Protein AF-A0A923QSB4-F1 (afdb_monomer)

Foldseek 3Di:
DDFAQEEEEAEQALWPWLPVLVVCVVVVPGQYAYEYEDFPLLVLADPQLVVLLVVSNVLLVVLCVLVVHHYYYFYDQVRVLVVCVVSNHQEYGYEDDLDLRVVVSVVSNVVSRHHYDYDYFLAQDDQVLFPDHLLPQALDLVVRVCRNVVSPRHRDARPDDPDPSSGGPLLVVLVVLQCCLPPVVNLLVCQVVQLLAWDDPSSHSPCLLCSLSSSDGLSVSLVVLVVSCVVPNDDPSSVVVVSVSSLVNSLSSLSNNCPPVLLPQPPPPQDADADPVVLVCQLCLNDPFLLSSLQNQCLQVPLDGRPNSVLQSLLCVCPVVVHDLSSVLSSNSHRHSSDHPSNSSVSSCQSNLHGSGRDPDHDDSVVSCCVHVVVCPSSVVGSPDD

Radius of gyration: 21.29 Å; Cα contacts (8 Å, |Δi|>4): 610; chains: 1; bounding box: 55×44×60 Å

Structure (mmCIF, N/CA/C/O backbone):
data_AF-A0A923QSB4-F1
#
_entry.id   AF-A0A923QSB4-F1
#
loop_
_atom_site.group_PDB
_atom_site.id
_atom_site.type_symbol
_atom_site.label_atom_id
_atom_site.label_alt_id
_atom_site.label_comp_id
_atom_site.label_asym_id
_atom_site.label_entity_id
_atom_site.label_seq_id
_atom_site.pdbx_PDB_ins_code
_atom_site.Cartn_x
_atom_site.Cartn_y
_atom_site.Cartn_z
_atom_site.occupancy
_atom_site.B_iso_or_equiv
_atom_site.auth_seq_id
_atom_site.auth_comp_id
_atom_site.auth_asym_id
_atom_site.auth_atom_id
_atom_site.pdbx_PDB_model_num
ATOM 1 N N . MET A 1 1 ? -24.641 16.158 27.838 1.00 45.44 1 MET A N 1
ATOM 2 C CA . MET A 1 1 ? -24.356 14.804 27.309 1.00 45.44 1 MET A CA 1
ATOM 3 C C . MET A 1 1 ? -22.953 14.449 27.761 1.00 45.44 1 MET A C 1
ATOM 5 O O . MET A 1 1 ? -22.106 15.317 27.620 1.00 45.44 1 MET A O 1
ATOM 9 N N . SER A 1 2 ? -22.697 13.277 28.353 1.00 54.28 2 SER A N 1
ATOM 10 C CA . SER A 1 2 ? -21.321 12.939 28.751 1.00 54.28 2 SER A CA 1
ATOM 11 C C . SER A 1 2 ? -20.442 12.805 27.505 1.00 54.28 2 SER A C 1
ATOM 13 O O . SER A 1 2 ? -20.857 12.205 26.502 1.00 54.28 2 SER A O 1
ATOM 15 N N . GLU A 1 3 ? -19.263 13.417 27.539 1.00 65.81 3 GLU A N 1
ATOM 16 C CA . GLU A 1 3 ? -18.242 13.243 26.506 1.00 65.81 3 GLU A CA 1
ATOM 17 C C . GLU A 1 3 ? -17.774 11.783 26.479 1.00 65.81 3 GLU A C 1
ATOM 19 O O . GLU A 1 3 ? -17.834 11.077 27.492 1.00 65.81 3 GLU A O 1
ATOM 24 N N . SER A 1 4 ? -17.404 11.305 25.289 1.00 73.19 4 SER A N 1
ATOM 25 C CA . SER A 1 4 ? -16.832 9.971 25.120 1.00 73.19 4 SER A CA 1
ATOM 26 C C . SER A 1 4 ? -15.506 9.878 25.877 1.00 73.19 4 SER A C 1
ATOM 28 O O . SER A 1 4 ? -14.676 10.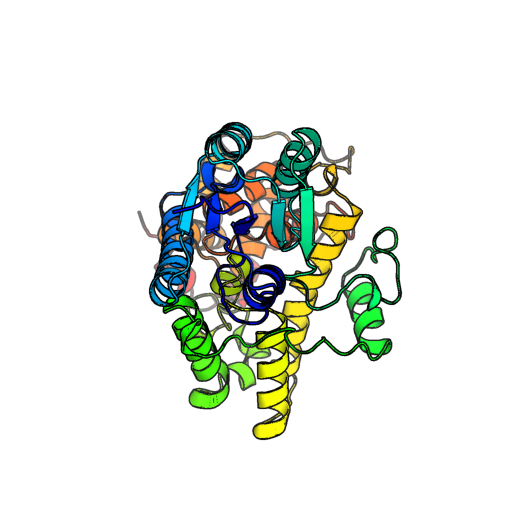773 25.771 1.00 73.19 4 SER A O 1
ATOM 30 N N . GLN A 1 5 ? -15.278 8.781 26.603 1.00 89.56 5 GLN A N 1
ATOM 31 C CA . GLN A 1 5 ? -13.977 8.514 27.231 1.00 89.56 5 GLN A CA 1
ATOM 32 C C . GLN A 1 5 ? -13.085 7.597 26.384 1.00 89.56 5 GLN A C 1
ATOM 34 O O . GLN A 1 5 ? -11.921 7.388 26.741 1.00 89.56 5 GLN A O 1
ATOM 39 N N . VAL A 1 6 ? -13.605 7.085 25.262 1.00 95.94 6 VAL A N 1
ATOM 40 C CA . VAL A 1 6 ? -12.915 6.158 24.360 1.00 95.94 6 VAL A CA 1
ATOM 41 C C . VAL A 1 6 ? -12.720 6.804 22.989 1.00 95.94 6 VAL A C 1
ATOM 43 O O . VAL A 1 6 ? -13.682 7.244 22.354 1.00 95.94 6 VAL A O 1
ATOM 46 N N . ALA A 1 7 ? -11.475 6.842 22.523 1.00 96.00 7 ALA A N 1
ATOM 47 C CA . ALA A 1 7 ? -11.125 7.230 21.162 1.00 96.00 7 ALA A CA 1
ATOM 48 C C . ALA A 1 7 ? -10.718 5.991 20.357 1.00 96.00 7 ALA A C 1
ATOM 50 O O . ALA A 1 7 ? -9.868 5.222 20.797 1.00 96.00 7 ALA A O 1
ATOM 51 N N . LEU A 1 8 ? -11.286 5.810 19.168 1.00 96.12 8 LEU A N 1
ATOM 52 C CA . LEU A 1 8 ? -10.753 4.896 18.160 1.00 96.12 8 LEU A CA 1
ATOM 53 C C . LEU A 1 8 ? -9.846 5.707 17.232 1.00 96.12 8 LEU A C 1
ATOM 55 O O . LEU A 1 8 ? -10.346 6.548 16.488 1.00 96.12 8 LEU A O 1
ATOM 59 N N . LEU A 1 9 ? -8.532 5.491 17.294 1.00 94.56 9 LEU A N 1
ATOM 60 C CA . LEU A 1 9 ? -7.598 6.145 16.377 1.00 94.56 9 LEU A CA 1
ATOM 61 C C . LEU A 1 9 ? -7.566 5.392 15.046 1.00 94.56 9 LEU A C 1
ATOM 63 O O . LEU A 1 9 ? -7.368 4.177 15.038 1.00 94.56 9 LEU A O 1
ATOM 67 N N . CYS A 1 10 ? -7.700 6.130 13.946 1.00 91.00 10 CYS A N 1
ATOM 68 C CA . CYS A 1 10 ? -7.610 5.596 12.588 1.00 91.00 10 CYS A CA 1
ATOM 69 C C . CYS A 1 10 ? -6.591 6.385 11.763 1.00 91.00 10 CYS A C 1
ATOM 71 O O . CYS A 1 10 ? -6.555 7.618 11.827 1.00 91.00 10 CYS A O 1
ATOM 73 N N . ASP A 1 11 ? -5.796 5.673 10.965 1.00 85.56 11 ASP A N 1
ATOM 74 C CA . ASP A 1 11 ? -4.798 6.258 10.068 1.00 85.56 11 ASP A CA 1
ATOM 75 C C . ASP A 1 11 ? -4.859 5.666 8.654 1.00 85.56 11 ASP A C 1
ATOM 77 O O . ASP A 1 11 ? -4.958 6.420 7.700 1.00 85.56 11 ASP A O 1
ATOM 81 N N . ASN A 1 12 ? -4.815 4.345 8.496 1.00 90.12 12 ASN A N 1
ATOM 82 C CA . ASN A 1 12 ? -4.777 3.630 7.216 1.00 90.12 12 ASN A CA 1
ATOM 83 C C . ASN A 1 12 ? -5.641 2.361 7.280 1.00 90.12 12 ASN A C 1
ATOM 85 O O . ASN A 1 12 ? -5.259 1.283 6.819 1.00 90.12 12 ASN A O 1
ATOM 89 N N . ASP A 1 13 ? -6.807 2.482 7.901 1.00 93.75 13 ASP A N 1
ATOM 90 C CA . ASP A 1 13 ? -7.758 1.410 8.168 1.00 93.75 13 ASP A CA 1
ATOM 91 C C . ASP A 1 13 ? -9.208 1.856 7.916 1.00 93.75 13 ASP A C 1
ATOM 93 O O . ASP A 1 13 ? -10.123 1.484 8.650 1.00 93.75 13 ASP A O 1
ATOM 97 N N . PHE A 1 14 ? -9.413 2.634 6.846 1.00 95.44 14 PHE A N 1
ATOM 98 C CA . PHE A 1 14 ? -10.681 3.276 6.466 1.00 95.44 14 PHE A CA 1
ATOM 99 C C . PHE A 1 14 ? -11.724 2.316 5.883 1.00 95.44 14 PHE A C 1
ATOM 101 O O . PHE A 1 14 ? -12.207 2.487 4.763 1.00 95.44 14 PHE A O 1
ATOM 108 N N . ARG A 1 15 ? -12.069 1.293 6.657 1.00 95.31 15 ARG A N 1
ATOM 109 C CA . ARG A 1 15 ? -13.073 0.289 6.318 1.00 95.31 15 ARG A CA 1
ATOM 110 C C . ARG A 1 15 ? -13.856 -0.126 7.550 1.00 95.31 15 ARG A C 1
ATOM 112 O O . ARG A 1 15 ? -13.321 -0.148 8.663 1.00 95.31 15 ARG A O 1
ATOM 119 N N . ALA A 1 16 ? -15.100 -0.525 7.337 1.00 93.50 16 ALA A N 1
ATOM 120 C CA . ALA A 1 16 ? -15.911 -1.141 8.376 1.00 93.50 16 ALA A CA 1
ATOM 121 C C . ALA A 1 16 ? -15.628 -2.639 8.507 1.00 93.50 16 ALA A C 1
ATOM 123 O O . ALA A 1 16 ? -15.676 -3.186 9.610 1.00 93.50 16 ALA A O 1
ATOM 124 N N . THR A 1 17 ? -15.318 -3.310 7.396 1.00 92.56 17 THR A N 1
ATOM 125 C CA . THR A 1 17 ? -15.186 -4.767 7.414 1.00 92.56 17 THR A CA 1
ATOM 126 C C . THR A 1 17 ? -13.804 -5.235 7.802 1.00 92.56 17 THR A C 1
ATOM 128 O O . THR A 1 17 ? -12.787 -4.643 7.437 1.00 92.56 17 THR A O 1
ATOM 131 N N . ASP A 1 18 ? -13.765 -6.325 8.570 1.00 93.56 18 ASP A N 1
ATOM 132 C CA . ASP A 1 18 ? -12.522 -6.860 9.111 1.00 93.56 18 ASP A CA 1
ATOM 133 C C . ASP A 1 18 ? -11.666 -5.758 9.768 1.00 93.56 18 ASP A C 1
ATOM 135 O O . ASP A 1 18 ? -10.464 -5.616 9.508 1.00 93.56 18 ASP A O 1
ATOM 139 N N . ASN A 1 19 ? -12.334 -4.921 10.569 1.00 95.00 19 ASN A N 1
ATOM 140 C CA . ASN A 1 19 ? -11.752 -3.855 11.373 1.00 95.00 19 ASN A CA 1
ATOM 141 C C . ASN A 1 19 ? -11.942 -4.203 12.862 1.00 95.00 19 ASN A C 1
ATOM 143 O O . ASN A 1 19 ? -12.973 -3.858 13.454 1.00 95.00 19 ASN A O 1
ATOM 147 N N . PRO A 1 20 ? -10.983 -4.924 13.473 1.00 94.44 20 PRO A N 1
ATOM 148 C CA . PRO A 1 20 ? -11.138 -5.438 14.829 1.00 94.44 20 PRO A CA 1
ATOM 149 C C . PRO A 1 20 ? -11.271 -4.337 15.885 1.00 94.44 20 PRO A C 1
ATOM 151 O O . PRO A 1 20 ? -12.104 -4.472 16.777 1.00 94.44 20 PRO A O 1
ATOM 154 N N . ALA A 1 21 ? -10.520 -3.235 15.769 1.00 95.31 21 ALA A N 1
ATOM 155 C CA . ALA A 1 21 ? -10.601 -2.130 16.723 1.00 95.31 21 ALA A CA 1
ATOM 156 C C . ALA A 1 21 ? -11.970 -1.427 16.684 1.00 95.31 21 ALA A C 1
ATOM 158 O O . ALA A 1 21 ? -12.582 -1.226 17.734 1.00 95.31 21 ALA A O 1
ATOM 159 N N . LEU A 1 22 ? -12.498 -1.125 15.487 1.00 95.25 22 LEU A N 1
ATOM 160 C CA . LEU A 1 22 ? -13.851 -0.572 15.338 1.00 95.25 22 LEU A CA 1
ATOM 161 C C . LEU A 1 22 ? -14.901 -1.531 15.901 1.00 95.25 22 LEU A C 1
ATOM 163 O O . LEU A 1 22 ? -15.823 -1.126 16.602 1.00 95.25 22 LEU A O 1
ATOM 167 N N . SER A 1 23 ? -14.740 -2.817 15.620 1.00 93.81 23 SER A N 1
ATOM 168 C CA . SER A 1 23 ? -15.692 -3.835 16.051 1.00 93.81 23 SER A CA 1
ATOM 169 C C . SER A 1 23 ? -15.704 -4.024 17.559 1.00 93.81 23 SER A C 1
ATOM 171 O O . SER A 1 23 ? -16.769 -4.144 18.155 1.00 93.81 23 SER A O 1
ATOM 173 N N . ALA A 1 24 ? -14.532 -4.007 18.192 1.00 93.94 24 ALA A N 1
ATOM 174 C CA . ALA A 1 24 ? -14.416 -4.010 19.641 1.00 93.94 24 ALA A CA 1
ATOM 175 C C . ALA A 1 24 ? -15.080 -2.766 20.249 1.00 93.94 24 ALA A C 1
ATOM 177 O O . ALA A 1 24 ? -15.804 -2.888 21.235 1.00 93.94 24 ALA A O 1
ATOM 178 N N . ALA A 1 25 ? -14.898 -1.592 19.630 1.00 94.56 25 ALA A N 1
ATOM 179 C CA . ALA A 1 25 ? -15.540 -0.354 20.063 1.00 94.56 25 ALA A CA 1
ATOM 180 C C . ALA A 1 25 ? -17.073 -0.471 20.020 1.00 94.56 25 ALA A C 1
ATOM 182 O O . ALA A 1 25 ? -17.731 -0.260 21.037 1.00 94.56 25 ALA A O 1
ATOM 183 N N . VAL A 1 26 ? -17.634 -0.891 18.881 1.00 93.38 26 VAL A N 1
ATOM 184 C CA . VAL A 1 26 ? -19.085 -1.061 18.693 1.00 93.38 26 VAL A CA 1
ATOM 185 C C . VAL A 1 26 ? -19.656 -2.112 19.651 1.00 93.38 26 VAL A C 1
ATOM 187 O O . VAL A 1 26 ? -20.650 -1.853 20.328 1.00 93.38 26 VAL A O 1
ATOM 190 N N . ASN A 1 27 ? -19.004 -3.270 19.772 1.00 91.62 27 ASN A N 1
ATOM 191 C CA . ASN A 1 27 ? -19.490 -4.380 20.596 1.00 91.62 27 ASN A CA 1
ATOM 192 C C . ASN A 1 27 ? -19.343 -4.138 22.106 1.00 91.62 27 ASN A C 1
ATOM 194 O O . ASN A 1 27 ? -20.025 -4.795 22.890 1.00 91.62 27 ASN A O 1
ATOM 198 N N . SER A 1 28 ? -18.481 -3.207 22.529 1.00 92.00 28 SER A N 1
ATOM 199 C CA . SER A 1 28 ? -18.344 -2.844 23.947 1.00 92.00 28 SER A CA 1
ATOM 200 C C . SER A 1 28 ? -19.610 -2.192 24.518 1.00 92.00 28 SER A C 1
ATOM 202 O O . SER A 1 28 ? -19.839 -2.247 25.725 1.00 92.00 28 SER A O 1
ATOM 204 N N . GLY A 1 29 ? -20.423 -1.557 23.664 1.00 87.06 29 GLY A N 1
ATOM 205 C CA . GLY A 1 29 ? -21.557 -0.726 24.075 1.00 87.06 29 GLY A CA 1
ATOM 206 C C . GLY A 1 29 ? -21.160 0.594 24.753 1.00 87.06 29 GLY A C 1
ATOM 207 O O . GLY A 1 29 ? -22.039 1.381 25.111 1.00 87.06 29 GLY A O 1
ATOM 208 N N . GLU A 1 30 ? -19.863 0.864 24.928 1.00 91.12 30 GLU A N 1
ATOM 209 C CA . GLU A 1 30 ? -19.364 2.134 25.447 1.00 91.12 30 GLU A CA 1
ATOM 210 C C . GLU A 1 30 ? -19.503 3.232 24.386 1.00 91.12 30 GLU A C 1
ATOM 212 O O . GLU A 1 30 ? -19.338 3.006 23.186 1.00 91.12 30 GLU A O 1
ATOM 217 N N . LYS A 1 31 ? -19.785 4.465 24.820 1.00 92.56 31 LYS A N 1
ATOM 218 C CA . LYS A 1 31 ? -19.737 5.614 23.913 1.00 92.56 31 LYS A CA 1
ATOM 219 C C . LYS A 1 31 ? -18.278 5.854 23.513 1.00 92.56 31 LYS A C 1
ATOM 221 O O . LYS A 1 31 ? -17.447 6.086 24.389 1.00 92.56 31 LYS A O 1
ATOM 226 N N . PHE A 1 32 ? -18.007 5.844 22.210 1.00 95.75 32 PHE A N 1
ATOM 227 C CA . PHE A 1 32 ? -16.698 6.134 21.628 1.00 95.75 32 PHE A CA 1
ATOM 22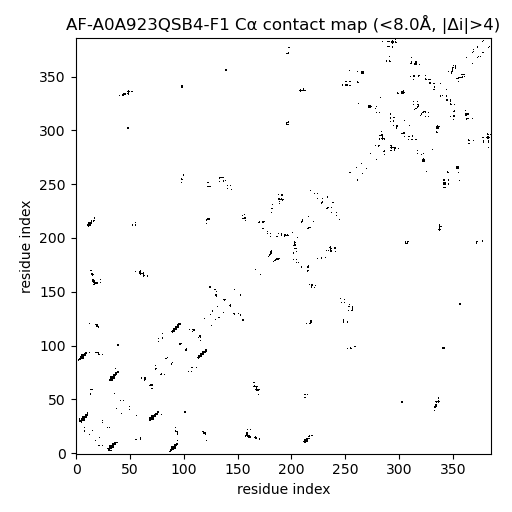8 C C . PHE A 1 32 ? -16.798 7.215 20.540 1.00 95.75 32 PHE A C 1
ATOM 230 O O . PHE A 1 32 ? -17.880 7.471 20.005 1.00 95.75 32 PHE A O 1
ATOM 237 N N . SER A 1 33 ? -15.667 7.838 20.212 1.00 96.12 33 SER A N 1
ATOM 238 C CA . SER A 1 33 ? -15.529 8.713 19.041 1.00 96.12 33 SER A CA 1
ATOM 239 C C . SER A 1 33 ? -14.393 8.188 18.164 1.00 96.12 33 SER A C 1
ATOM 241 O O . SER A 1 33 ? -13.387 7.700 18.683 1.00 96.12 33 SER A O 1
ATOM 243 N N . VAL A 1 34 ? -14.529 8.293 16.846 1.00 95.56 34 VAL A N 1
ATOM 244 C CA . VAL A 1 34 ? -13.453 7.968 15.901 1.00 95.56 34 VAL A CA 1
ATOM 245 C C . VAL A 1 34 ? -12.622 9.213 15.647 1.00 95.56 34 VAL A C 1
ATOM 247 O O . VAL A 1 34 ? -13.156 10.291 15.403 1.00 95.56 34 VAL A O 1
ATOM 250 N N . VAL A 1 35 ? -11.308 9.074 15.732 1.00 94.56 35 VAL A N 1
ATOM 251 C CA . VAL A 1 35 ? -10.357 10.175 15.635 1.00 94.56 35 VAL A CA 1
ATOM 252 C C . VAL A 1 35 ? -9.377 9.868 14.513 1.00 94.56 35 VAL A C 1
ATOM 254 O O . VAL A 1 35 ? -8.552 8.959 14.614 1.00 94.56 35 VAL A O 1
ATOM 257 N N . GLY A 1 36 ? -9.467 10.647 13.442 1.00 91.00 36 GLY A N 1
ATOM 258 C CA . GLY A 1 36 ? -8.461 10.675 12.388 1.00 91.00 36 GLY A CA 1
ATOM 259 C C . GLY A 1 36 ? -7.351 11.641 12.767 1.00 91.00 36 GLY A C 1
ATOM 260 O O . GLY A 1 36 ? -7.618 12.703 13.334 1.00 91.00 36 GLY A O 1
ATOM 261 N N . PHE A 1 37 ? -6.114 11.292 12.439 1.00 86.19 37 PHE A N 1
ATOM 262 C CA . PHE A 1 37 ? -4.962 12.151 12.682 1.00 86.19 37 PHE A CA 1
ATOM 263 C C . PHE A 1 37 ? -4.010 12.129 11.491 1.00 86.19 37 PHE A C 1
ATOM 265 O O . PHE A 1 37 ? -3.917 11.142 10.762 1.00 86.19 37 PHE A O 1
ATOM 272 N N . GLU A 1 38 ? -3.292 13.230 11.286 1.00 80.06 38 GLU A N 1
ATOM 273 C CA . GLU A 1 38 ? -2.272 13.281 10.244 1.00 80.06 38 GLU A CA 1
ATOM 274 C C . GLU A 1 38 ? -1.013 12.538 10.704 1.00 80.06 38 GLU A C 1
ATOM 276 O O . GLU A 1 38 ? -0.334 12.947 11.653 1.00 80.06 38 GLU A O 1
ATOM 281 N N . THR A 1 39 ? -0.674 11.448 10.012 1.00 81.31 39 THR A N 1
ATOM 282 C CA . THR A 1 39 ? 0.608 10.771 10.224 1.00 81.31 39 THR A CA 1
ATOM 283 C C . THR A 1 39 ? 1.757 11.633 9.694 1.00 81.31 39 THR A C 1
ATOM 285 O O . THR A 1 39 ? 1.579 12.391 8.729 1.00 81.31 39 THR A O 1
ATOM 288 N N . PRO A 1 40 ? 2.979 11.520 10.250 1.00 83.75 40 PRO A N 1
ATOM 289 C CA . PRO A 1 40 ? 4.118 12.276 9.734 1.00 83.75 40 PRO A CA 1
ATOM 290 C C . PRO A 1 40 ? 4.393 12.000 8.246 1.00 83.75 40 PRO A C 1
ATOM 292 O O . PRO A 1 40 ? 4.784 12.915 7.521 1.00 83.75 40 PRO A O 1
ATOM 295 N N . SER A 1 41 ? 4.091 10.797 7.744 1.00 87.19 41 SER A N 1
ATOM 296 C CA . SER A 1 41 ? 4.168 10.487 6.310 1.00 87.19 41 SER A CA 1
ATOM 297 C C . SER A 1 41 ? 3.239 11.337 5.440 1.00 87.19 41 SER A C 1
ATOM 299 O O . SER A 1 41 ? 3.623 11.724 4.333 1.00 87.19 41 SER A O 1
ATOM 301 N N . LEU A 1 42 ? 2.040 11.676 5.919 1.00 88.44 42 LEU A N 1
ATOM 302 C CA . LEU A 1 42 ? 1.091 12.500 5.169 1.00 88.44 42 LEU A CA 1
ATOM 303 C C . LEU A 1 42 ? 1.533 13.971 5.088 1.00 88.44 42 LEU A C 1
ATOM 305 O O . LEU A 1 42 ? 1.269 14.657 4.097 1.00 88.44 42 LEU A O 1
ATOM 309 N N . SER A 1 43 ? 2.293 14.447 6.080 1.00 87.38 43 SER A N 1
ATOM 310 C CA . SER A 1 43 ? 2.896 15.789 6.046 1.00 87.38 43 SER A CA 1
ATOM 311 C C . SER A 1 43 ? 3.895 15.960 4.892 1.00 87.38 43 SER A C 1
ATOM 313 O O . SER A 1 43 ? 4.077 17.066 4.387 1.00 87.38 43 SER A O 1
ATOM 315 N N . ARG A 1 44 ? 4.490 14.849 4.433 1.00 92.19 44 ARG A N 1
ATOM 316 C CA . ARG A 1 44 ? 5.439 14.781 3.311 1.00 92.19 44 ARG A CA 1
ATOM 317 C C . ARG A 1 44 ? 4.779 14.405 1.980 1.00 92.19 44 ARG A C 1
ATOM 319 O O . ARG A 1 44 ? 5.469 14.297 0.968 1.00 92.19 44 ARG A O 1
ATOM 326 N N . ALA A 1 45 ? 3.467 14.175 1.969 1.00 94.94 45 ALA A N 1
ATOM 327 C CA . ALA A 1 45 ? 2.731 13.773 0.779 1.00 94.94 45 ALA A CA 1
ATOM 328 C C . ALA A 1 45 ? 2.556 14.936 -0.208 1.00 94.94 45 ALA A C 1
ATOM 330 O O . ALA A 1 45 ? 2.284 16.073 0.182 1.00 94.94 45 ALA A O 1
ATOM 331 N N . SER A 1 46 ? 2.626 14.624 -1.501 1.00 97.00 46 SER A N 1
ATOM 332 C CA . SER A 1 46 ? 2.120 15.491 -2.563 1.00 97.00 46 SER A CA 1
ATOM 333 C C . SER A 1 46 ? 0.630 15.778 -2.358 1.00 97.00 46 SER A C 1
ATOM 335 O O . SER A 1 46 ? -0.094 14.991 -1.737 1.00 97.00 46 SER A O 1
ATOM 337 N N . THR A 1 47 ? 0.141 16.875 -2.942 1.00 97.06 47 THR A N 1
ATOM 338 C CA . THR A 1 47 ? -1.289 17.220 -2.914 1.00 97.06 47 THR A CA 1
ATOM 339 C C . THR A 1 47 ? -2.151 16.058 -3.396 1.00 97.06 47 THR A C 1
ATOM 341 O O . THR A 1 47 ? -3.132 15.721 -2.749 1.00 97.06 47 THR A O 1
ATOM 344 N N . ARG A 1 48 ? -1.747 15.379 -4.478 1.00 96.75 48 ARG A N 1
ATOM 345 C CA . ARG A 1 48 ? -2.500 14.250 -5.036 1.00 96.75 48 ARG A CA 1
ATOM 346 C C . ARG A 1 48 ? -2.610 13.087 -4.055 1.00 96.75 48 ARG A C 1
ATOM 348 O O . ARG A 1 48 ? -3.712 12.601 -3.816 1.00 96.75 48 ARG A O 1
ATOM 355 N N . ARG A 1 49 ? -1.485 12.647 -3.480 1.00 95.88 49 ARG A N 1
ATOM 356 C CA . ARG A 1 49 ? -1.480 11.563 -2.487 1.00 95.88 49 ARG A CA 1
ATOM 357 C C . ARG A 1 49 ? -2.346 11.934 -1.281 1.00 95.88 49 ARG A C 1
ATOM 359 O O . ARG A 1 49 ? -3.136 11.108 -0.831 1.00 95.88 49 ARG A O 1
ATOM 366 N N . ARG A 1 50 ? -2.243 13.179 -0.803 1.00 95.44 50 ARG A N 1
ATOM 367 C CA . ARG A 1 50 ? -3.065 13.687 0.301 1.00 95.44 50 ARG A CA 1
ATOM 368 C C . ARG A 1 50 ? -4.559 13.651 -0.029 1.00 95.44 50 ARG A C 1
ATOM 370 O O . ARG A 1 50 ? -5.323 13.107 0.755 1.00 95.44 50 ARG A O 1
ATOM 377 N N . THR A 1 51 ? -4.965 14.121 -1.206 1.00 96.19 51 THR A N 1
ATOM 378 C CA . THR A 1 51 ? -6.375 14.109 -1.623 1.00 96.19 51 THR A CA 1
ATOM 379 C C . THR A 1 51 ? -6.956 12.694 -1.683 1.00 96.19 51 THR A C 1
ATOM 381 O O . THR A 1 51 ? -8.074 12.477 -1.220 1.00 96.19 51 THR A O 1
ATOM 384 N N . VAL A 1 52 ? -6.213 11.711 -2.207 1.00 95.50 52 VAL A N 1
ATOM 385 C CA . VAL A 1 52 ? -6.677 10.308 -2.260 1.00 95.50 52 VAL A CA 1
ATOM 386 C C . VAL A 1 52 ? -6.839 9.713 -0.856 1.00 95.50 52 VAL A C 1
ATOM 388 O O . VAL A 1 52 ? -7.776 8.956 -0.603 1.00 95.50 52 VAL A O 1
ATOM 391 N N . TYR A 1 53 ? -5.947 10.068 0.068 1.00 95.12 53 TYR A N 1
ATOM 392 C CA . TYR A 1 53 ? -6.050 9.682 1.472 1.00 95.12 53 TYR A CA 1
ATOM 393 C C . TYR A 1 53 ? -7.274 10.315 2.155 1.00 95.12 53 TYR A C 1
ATOM 395 O O . TYR A 1 53 ? -8.082 9.606 2.752 1.00 95.12 53 TYR A O 1
ATOM 403 N N . GLU A 1 54 ? -7.436 11.634 2.030 1.00 94.94 54 GLU A N 1
ATOM 404 C CA . GLU A 1 54 ? -8.533 12.392 2.645 1.00 94.94 54 GLU A CA 1
ATOM 405 C C . GLU A 1 54 ? -9.897 11.937 2.123 1.00 94.94 54 GLU A C 1
ATOM 407 O O . GLU A 1 54 ? -10.811 11.738 2.914 1.00 94.94 54 GLU A O 1
ATOM 412 N N . THR A 1 55 ? -10.013 11.662 0.820 1.00 95.75 55 THR A N 1
ATOM 413 C CA . THR A 1 55 ? -11.253 11.141 0.215 1.00 95.75 55 THR A CA 1
ATOM 414 C C . THR A 1 55 ? -11.677 9.813 0.855 1.00 95.75 55 THR A C 1
ATOM 416 O O . THR A 1 55 ? -12.843 9.636 1.213 1.00 95.75 55 THR 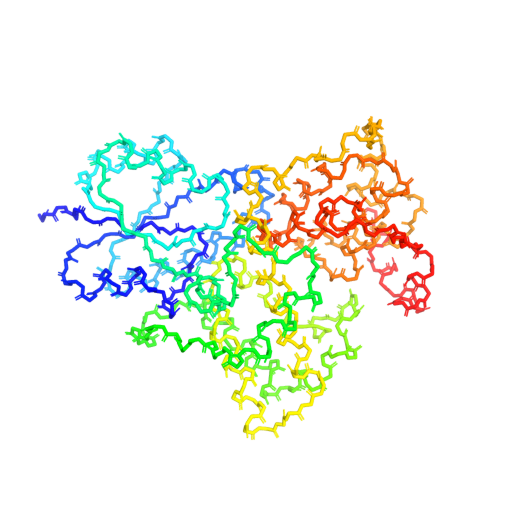A O 1
ATOM 419 N N . ALA A 1 56 ? -10.716 8.913 1.081 1.00 95.81 56 ALA A N 1
ATOM 420 C CA . ALA A 1 56 ? -10.948 7.617 1.718 1.00 95.81 56 ALA A CA 1
ATOM 421 C C . ALA A 1 56 ? -11.444 7.767 3.158 1.00 95.81 56 ALA A C 1
ATOM 423 O O . ALA A 1 56 ? -12.446 7.167 3.557 1.00 95.81 56 ALA A O 1
ATOM 424 N N . ARG A 1 57 ? -10.738 8.606 3.923 1.00 96.06 57 ARG A N 1
ATOM 425 C CA . ARG A 1 57 ? -11.065 8.935 5.308 1.00 96.06 57 ARG A CA 1
ATOM 426 C C . ARG A 1 57 ? -12.464 9.528 5.404 1.00 96.06 57 ARG A C 1
ATOM 428 O O . ARG A 1 57 ? -13.264 9.067 6.210 1.00 96.06 57 ARG A O 1
ATOM 435 N N . ASP A 1 58 ? -12.768 10.515 4.570 1.00 96.25 58 ASP A N 1
ATOM 436 C CA . ASP A 1 58 ? -14.034 11.244 4.610 1.00 96.25 58 ASP A CA 1
ATOM 437 C C . ASP A 1 58 ? -15.203 10.346 4.181 1.00 96.25 58 ASP A C 1
ATOM 439 O O . ASP A 1 58 ? -16.293 10.427 4.746 1.00 96.25 58 ASP A O 1
ATOM 443 N N . SER A 1 59 ? -14.991 9.433 3.226 1.00 96.94 59 SER A N 1
ATOM 444 C CA . SER A 1 59 ? -15.954 8.373 2.904 1.00 96.94 59 SER A CA 1
ATOM 445 C C . SER A 1 59 ? -16.242 7.472 4.113 1.00 96.94 59 SER A C 1
ATOM 447 O O . SER A 1 59 ? -17.406 7.226 4.441 1.00 96.94 59 SER A O 1
ATOM 449 N N . PHE A 1 60 ? -15.201 7.008 4.810 1.00 97.00 60 PHE A N 1
ATOM 450 C CA . PHE A 1 60 ? -15.357 6.183 6.008 1.00 97.00 60 PHE A CA 1
ATOM 451 C C . PHE A 1 60 ? -16.045 6.946 7.150 1.00 97.00 60 PHE A C 1
ATOM 453 O O . PHE A 1 60 ? -16.960 6.424 7.784 1.00 97.00 60 PHE A O 1
ATOM 460 N N . PHE A 1 61 ? -15.683 8.210 7.372 1.00 96.88 61 PHE A N 1
ATOM 461 C CA . PHE A 1 61 ? -16.267 9.043 8.426 1.00 96.88 61 PHE A CA 1
ATOM 462 C C . PHE A 1 61 ? -17.749 9.311 8.181 1.00 96.88 61 PHE A C 1
ATOM 464 O O . PHE A 1 61 ? -18.551 9.140 9.096 1.00 96.88 61 PHE A O 1
ATOM 471 N N . ARG A 1 62 ? -18.147 9.604 6.936 1.00 97.25 62 ARG A N 1
ATOM 472 C CA . ARG A 1 62 ? -19.568 9.735 6.573 1.00 97.25 62 ARG A CA 1
ATOM 473 C C . ARG A 1 62 ? -20.364 8.462 6.884 1.00 97.25 62 ARG A C 1
ATOM 475 O O . ARG A 1 62 ? -21.505 8.548 7.341 1.00 97.25 62 ARG A O 1
ATOM 482 N N . ALA A 1 63 ? -19.777 7.282 6.670 1.00 96.06 63 ALA A N 1
ATOM 483 C CA . ALA A 1 63 ? -20.422 6.010 7.004 1.00 96.06 63 ALA A CA 1
ATOM 484 C C . ALA A 1 63 ? -20.597 5.829 8.523 1.00 96.06 63 ALA A C 1
ATOM 486 O O . ALA A 1 63 ? -21.661 5.410 8.982 1.00 96.06 63 ALA A O 1
ATOM 487 N N . LEU A 1 64 ? -19.592 6.208 9.313 1.00 96.06 64 LEU A N 1
ATOM 488 C CA . LEU A 1 64 ? -19.652 6.187 10.776 1.00 96.06 64 LEU A CA 1
ATOM 489 C C . LEU A 1 64 ? -20.695 7.172 11.331 1.00 96.06 64 LEU A C 1
ATOM 491 O O . LEU A 1 64 ? -21.507 6.806 12.182 1.00 96.06 64 LEU A O 1
ATOM 495 N N . GLU A 1 65 ? -20.739 8.395 10.806 1.00 96.44 65 GLU A N 1
ATOM 496 C CA . GLU A 1 65 ? -21.689 9.438 11.216 1.00 96.44 65 GLU A CA 1
ATOM 497 C C . GLU A 1 65 ? -23.138 9.051 10.918 1.00 96.44 65 GLU A C 1
ATOM 499 O O . GLU A 1 65 ? -24.031 9.273 11.742 1.00 96.44 65 GLU A O 1
ATOM 504 N N . LYS A 1 66 ? -23.381 8.392 9.777 1.00 95.75 66 LYS A N 1
ATOM 505 C CA . LYS A 1 66 ? -24.689 7.808 9.447 1.00 95.75 66 LYS A CA 1
ATOM 506 C C . LYS A 1 66 ? -25.133 6.775 10.489 1.00 95.75 66 LYS A C 1
ATOM 508 O O . LYS A 1 66 ? -26.323 6.686 10.792 1.00 95.75 66 LYS A O 1
ATOM 513 N N . ASN A 1 67 ? -24.179 6.060 11.082 1.00 93.56 67 ASN A N 1
ATOM 514 C CA . ASN A 1 67 ? -24.386 5.125 12.190 1.00 93.56 67 ASN A CA 1
ATOM 515 C C . ASN A 1 67 ? -24.284 5.795 13.575 1.00 93.56 67 ASN A C 1
ATOM 517 O O . ASN A 1 67 ? -24.167 5.117 14.594 1.00 93.56 67 ASN A O 1
ATOM 521 N N . ARG A 1 68 ? -24.400 7.133 13.633 1.00 94.25 68 ARG A N 1
ATOM 522 C CA . ARG A 1 68 ? -24.403 7.956 14.857 1.00 94.25 68 ARG A CA 1
ATOM 523 C C . ARG A 1 68 ? -23.112 7.869 15.675 1.00 94.25 68 ARG A C 1
ATOM 525 O O . ARG A 1 68 ? -23.131 8.147 16.875 1.00 94.25 68 ARG A O 1
ATOM 532 N N . ILE A 1 69 ? -22.004 7.515 15.034 1.00 95.06 69 ILE A N 1
ATOM 533 C CA . ILE A 1 69 ? -20.679 7.566 15.642 1.00 95.06 69 ILE A CA 1
ATOM 534 C C . ILE A 1 69 ? -20.088 8.954 15.411 1.00 95.06 69 ILE A C 1
ATOM 536 O O . ILE A 1 69 ? -20.073 9.465 14.294 1.00 95.06 69 ILE A O 1
ATOM 540 N N . GLU A 1 70 ? -19.614 9.579 16.484 1.00 95.19 70 GLU A N 1
ATOM 541 C CA . GLU A 1 70 ? -18.948 10.876 16.405 1.00 95.19 70 GLU A CA 1
ATOM 542 C C . GLU A 1 70 ? -17.559 10.716 15.780 1.00 95.19 70 GLU A C 1
ATOM 544 O O . GLU A 1 70 ? -16.783 9.868 16.223 1.00 95.19 70 GLU A O 1
ATOM 549 N N . THR A 1 71 ? -17.227 11.558 14.799 1.00 95.12 71 THR A N 1
ATOM 550 C CA . THR A 1 71 ? -15.894 11.603 14.188 1.00 95.12 71 THR A CA 1
ATOM 551 C C . THR A 1 71 ? -15.189 12.920 14.517 1.00 95.12 71 THR A C 1
ATOM 553 O O . THR A 1 71 ? -15.826 13.951 14.752 1.00 95.12 71 THR A O 1
ATOM 556 N N . LYS A 1 72 ? -13.857 12.890 14.602 1.00 93.56 72 LYS A N 1
ATOM 557 C CA . LYS A 1 72 ? -13.008 14.063 14.847 1.00 93.56 72 LYS A CA 1
ATOM 558 C C . LYS A 1 72 ? -11.748 13.982 13.993 1.00 93.56 72 LYS A C 1
ATOM 560 O O . LYS A 1 72 ? -11.206 12.898 13.786 1.00 93.56 72 LYS A O 1
ATOM 565 N N . LEU A 1 73 ? -11.258 15.136 13.551 1.00 89.88 73 LEU A N 1
ATOM 566 C CA . LEU A 1 73 ? -9.929 15.281 12.958 1.00 89.88 73 LEU A CA 1
ATOM 567 C C . LEU A 1 73 ? -9.033 16.033 13.931 1.00 89.88 73 LEU A C 1
ATOM 569 O O . LEU A 1 73 ? -9.417 17.094 14.421 1.00 89.88 73 LEU A O 1
ATOM 573 N N . MET A 1 74 ? -7.862 15.468 14.204 1.00 85.00 74 MET A N 1
ATOM 574 C CA . MET A 1 74 ? -6.859 16.040 15.097 1.00 85.00 74 MET A CA 1
ATOM 575 C C . MET A 1 74 ? -5.534 16.241 14.366 1.00 85.00 74 MET A C 1
ATOM 577 O O . MET A 1 74 ? -5.270 15.614 13.335 1.00 85.00 74 MET A O 1
ATOM 581 N N . GLY A 1 75 ? -4.696 17.129 14.903 1.00 73.94 75 GLY A N 1
ATOM 582 C CA . GLY A 1 75 ? -3.372 17.380 14.338 1.00 73.94 75 GLY A CA 1
ATOM 583 C C . GLY A 1 75 ? -2.366 16.246 14.596 1.00 73.94 75 GLY A C 1
ATOM 584 O O . GLY A 1 75 ? -2.710 15.136 15.003 1.00 73.94 75 GLY A O 1
ATOM 585 N N . HIS A 1 76 ? -1.084 16.512 14.344 1.00 77.56 76 HIS A N 1
ATOM 586 C CA . HIS A 1 76 ? -0.027 15.498 14.377 1.00 77.56 76 HIS A CA 1
ATOM 587 C C . HIS A 1 76 ? 0.574 15.279 15.783 1.00 77.56 76 HIS A C 1
ATOM 589 O O . HIS A 1 76 ? 0.765 16.218 16.557 1.00 77.56 76 HIS A O 1
ATOM 595 N N . SER A 1 77 ? 0.967 14.034 16.082 1.00 69.56 77 SER A N 1
ATOM 596 C CA . SER A 1 77 ? 1.750 13.571 17.252 1.00 69.56 77 SER A CA 1
ATOM 597 C C . SER A 1 77 ? 1.526 14.327 18.580 1.00 69.56 77 SER A C 1
ATOM 599 O O . SER A 1 77 ? 0.734 13.896 19.412 1.00 69.56 77 SER A O 1
ATOM 601 N N . GLN A 1 78 ? 2.240 15.435 18.828 1.00 72.69 78 GLN A N 1
ATOM 602 C CA . GLN A 1 78 ? 2.132 16.198 20.081 1.00 72.69 78 GLN A CA 1
ATOM 603 C C . GLN A 1 78 ? 0.796 16.931 20.224 1.00 72.69 78 GLN A C 1
ATOM 605 O O . GLN A 1 78 ? 0.269 17.011 21.335 1.00 72.69 78 GLN A O 1
ATOM 610 N N . SER A 1 79 ? 0.243 17.459 19.126 1.00 83.75 79 SER A N 1
ATOM 611 C CA . SER A 1 79 ? -1.063 18.111 19.179 1.00 83.75 79 SER A CA 1
ATOM 612 C C . SER A 1 79 ? -2.155 17.070 19.422 1.00 83.75 79 SER A C 1
ATOM 614 O O . SER A 1 79 ? -2.968 17.285 20.312 1.00 83.75 79 SER A O 1
ATOM 616 N N . LEU A 1 80 ? -2.067 15.892 18.784 1.00 87.12 80 LEU A N 1
ATOM 617 C CA . LEU A 1 80 ? -2.965 14.756 19.023 1.00 87.12 80 LEU A CA 1
ATOM 618 C C . LEU A 1 80 ? -3.075 14.419 20.516 1.00 87.12 80 LEU A C 1
ATOM 620 O O . LEU A 1 80 ? -4.173 14.331 21.049 1.00 87.12 80 LEU A O 1
ATOM 624 N N . ILE A 1 81 ? -1.953 14.266 21.223 1.00 88.38 81 ILE A N 1
ATOM 625 C CA . ILE A 1 81 ? -1.969 13.911 22.655 1.00 88.38 81 ILE A CA 1
ATOM 626 C C . ILE A 1 81 ? -2.631 15.003 23.496 1.00 88.38 81 ILE A C 1
ATOM 628 O O . ILE A 1 81 ? -3.393 14.700 24.417 1.00 88.38 81 ILE A O 1
ATOM 632 N N . ARG A 1 82 ? -2.323 16.271 23.203 1.00 88.50 82 ARG A N 1
ATOM 633 C CA . ARG A 1 82 ? -2.926 17.412 23.895 1.00 88.50 82 ARG A CA 1
ATOM 634 C C . ARG A 1 82 ? -4.435 17.446 23.650 1.00 88.50 82 ARG A C 1
ATOM 636 O O . ARG A 1 82 ? -5.188 17.498 24.614 1.00 88.50 82 ARG A O 1
ATOM 643 N N . GLU A 1 83 ? -4.854 17.340 22.394 1.00 91.44 83 GLU A N 1
ATOM 644 C CA . GLU A 1 83 ? -6.255 17.354 21.966 1.00 91.44 83 GLU A CA 1
ATOM 645 C C . GLU A 1 83 ? -7.039 16.179 22.576 1.00 91.44 83 GLU A C 1
ATOM 647 O O . GLU A 1 83 ? -8.133 16.375 23.105 1.00 91.44 83 GLU A O 1
ATOM 652 N N . LEU A 1 84 ? -6.456 14.973 22.611 1.00 92.06 84 LEU A N 1
ATOM 653 C CA . LEU A 1 84 ? -7.065 13.806 23.259 1.00 92.06 84 LEU A CA 1
ATOM 654 C C . LEU A 1 84 ? -7.331 14.051 24.753 1.00 92.06 84 LEU A C 1
ATOM 656 O O . LEU A 1 84 ? -8.391 13.691 25.265 1.00 92.06 84 LEU A O 1
ATOM 660 N N . LYS A 1 85 ? -6.379 14.676 25.457 1.00 89.44 85 LYS A N 1
ATOM 661 C CA . LYS A 1 85 ? -6.509 15.004 26.884 1.00 89.44 85 LYS A CA 1
ATOM 662 C C . LYS A 1 85 ? -7.503 16.132 27.139 1.00 89.44 85 LYS A C 1
ATOM 664 O O . LYS A 1 85 ? -8.292 16.032 28.075 1.00 89.44 85 LYS A O 1
ATOM 669 N N . GLU A 1 86 ? -7.461 17.188 26.330 1.00 90.56 86 GLU A N 1
ATOM 670 C CA . GLU A 1 86 ? -8.371 18.338 26.425 1.00 90.56 86 GLU A CA 1
ATOM 671 C C . GLU A 1 86 ? -9.832 17.918 26.222 1.00 90.56 86 GLU A C 1
ATOM 673 O O . GLU A 1 86 ? -10.713 18.441 26.897 1.00 90.56 86 GLU A O 1
ATOM 678 N N . LEU A 1 87 ? -10.071 16.919 25.367 1.00 90.25 87 LEU A N 1
ATOM 679 C CA . LEU A 1 87 ? -11.387 16.317 25.126 1.00 90.25 87 LEU A CA 1
ATOM 680 C C . LEU A 1 87 ? -11.752 15.191 26.109 1.00 90.25 87 LEU A C 1
ATOM 682 O O . LEU A 1 87 ? -12.781 14.539 25.947 1.00 90.25 87 LEU A O 1
ATOM 686 N N . GLY A 1 88 ? -10.916 14.931 27.118 1.00 91.38 88 GLY A N 1
ATOM 687 C CA . GLY A 1 88 ? -11.235 14.009 28.209 1.00 91.38 88 GLY A CA 1
ATOM 688 C C . GLY A 1 88 ? -11.145 12.514 27.877 1.00 91.38 88 GLY A C 1
ATOM 689 O O . GLY A 1 88 ? -11.611 11.699 28.682 1.00 91.38 88 GLY A O 1
ATOM 690 N N . PHE A 1 89 ? -10.529 12.124 26.754 1.00 93.69 89 PHE A N 1
ATOM 691 C CA . PHE A 1 89 ? -10.322 10.711 26.427 1.00 93.69 89 PHE A CA 1
ATOM 692 C C . PHE A 1 89 ? -9.364 10.046 27.427 1.00 93.69 89 PHE A C 1
ATOM 694 O O . PHE A 1 89 ? -8.332 10.601 27.807 1.00 93.69 89 PHE A O 1
ATOM 701 N N . ARG A 1 90 ? -9.702 8.823 27.850 1.00 91.62 90 ARG A N 1
ATOM 702 C CA . ARG A 1 90 ? -8.916 8.019 28.808 1.00 91.62 90 ARG A CA 1
ATOM 703 C C . ARG A 1 90 ? -8.422 6.706 28.217 1.00 91.62 90 ARG A C 1
ATOM 705 O O . ARG A 1 90 ? -7.390 6.195 28.653 1.00 91.62 90 ARG A O 1
ATOM 712 N N . LYS A 1 91 ? -9.147 6.179 27.229 1.00 95.12 91 LYS A N 1
ATOM 713 C CA . LYS A 1 91 ? -8.837 4.935 26.529 1.00 95.12 91 LYS A CA 1
ATOM 714 C C . LYS A 1 91 ? -8.746 5.187 25.027 1.00 95.12 91 LYS A C 1
ATOM 716 O O . LYS A 1 91 ? -9.559 5.911 24.460 1.00 95.12 91 LYS A O 1
ATOM 721 N N . VAL A 1 92 ? -7.761 4.566 24.398 1.00 95.88 92 VAL A N 1
ATOM 722 C CA . VAL A 1 92 ? -7.513 4.577 22.963 1.00 95.88 92 VAL A CA 1
ATOM 723 C C . VAL A 1 92 ? -7.563 3.145 22.449 1.00 95.88 92 VAL A C 1
ATOM 725 O O . VAL A 1 92 ? -6.843 2.279 22.946 1.00 95.88 92 VAL A O 1
ATOM 728 N N . LEU A 1 93 ? -8.401 2.911 21.450 1.00 96.88 93 LEU A N 1
ATOM 729 C CA . LEU A 1 93 ? -8.426 1.699 20.641 1.00 96.88 93 LEU A CA 1
ATOM 730 C C . LEU A 1 93 ? -7.718 2.003 19.322 1.00 96.88 93 LEU A C 1
ATOM 732 O O . LEU A 1 93 ? -7.932 3.069 18.745 1.00 96.88 93 LEU A O 1
ATOM 736 N N . VAL A 1 94 ? -6.880 1.092 18.837 1.00 96.19 94 VAL A N 1
ATOM 737 C CA . VAL A 1 94 ? -6.171 1.292 17.567 1.00 96.19 94 VAL A CA 1
ATOM 738 C C . VAL A 1 94 ? -5.827 -0.035 16.901 1.00 96.19 94 VAL A C 1
ATOM 740 O O . VAL A 1 94 ? -5.521 -1.025 17.567 1.00 96.19 94 VAL A O 1
ATOM 743 N N . ASN A 1 95 ? -5.852 -0.060 15.574 1.00 94.94 95 ASN A N 1
ATOM 744 C CA . ASN A 1 95 ? -5.324 -1.176 14.802 1.00 94.94 95 ASN A CA 1
ATOM 745 C C . ASN A 1 95 ? -3.787 -1.108 14.724 1.00 94.94 95 ASN A C 1
ATOM 747 O O . ASN A 1 95 ? -3.189 -0.038 14.656 1.00 94.94 95 ASN A O 1
ATOM 751 N N . SER A 1 96 ? -3.118 -2.257 14.742 1.00 92.62 96 SER A N 1
ATOM 752 C CA . SER A 1 96 ? -1.656 -2.333 14.701 1.00 92.62 96 SER A CA 1
ATOM 753 C C . SER A 1 96 ? -1.086 -1.745 13.406 1.00 92.62 96 SER A C 1
ATOM 755 O O . SER A 1 96 ? -1.535 -2.110 12.318 1.00 92.62 96 SER A O 1
ATOM 757 N N . SER A 1 97 ? -0.027 -0.937 13.508 1.00 90.88 97 SER A N 1
ATOM 758 C CA . SER A 1 97 ? 0.718 -0.412 12.357 1.00 90.88 97 SER A CA 1
ATOM 759 C C . SER A 1 97 ? 2.118 -1.021 12.263 1.00 90.88 97 SER A C 1
ATOM 761 O O . SER A 1 97 ? 2.747 -1.374 13.262 1.00 90.88 97 SER A O 1
ATOM 763 N N . VAL A 1 98 ? 2.625 -1.143 11.036 1.00 91.25 98 VAL A N 1
ATOM 764 C CA . VAL A 1 98 ? 4.011 -1.556 10.766 1.00 91.25 98 VAL A CA 1
ATOM 765 C C . VAL A 1 98 ? 4.983 -0.367 10.784 1.00 91.25 98 VAL A C 1
ATOM 767 O O . VAL A 1 98 ? 6.189 -0.553 10.932 1.00 91.25 98 VAL A O 1
ATOM 770 N N . GLY A 1 99 ? 4.479 0.860 10.641 1.00 89.94 99 GLY A N 1
ATOM 771 C CA . GLY A 1 99 ? 5.312 2.049 10.516 1.00 89.94 99 GLY A CA 1
ATOM 772 C C . GLY A 1 99 ? 5.965 2.467 11.836 1.00 89.94 99 GLY A C 1
ATOM 773 O O . GLY A 1 99 ? 5.372 2.394 12.913 1.00 89.94 99 GLY A O 1
ATOM 774 N N . THR A 1 100 ? 7.238 2.866 11.776 1.00 90.81 100 THR A N 1
ATOM 775 C CA . THR A 1 100 ? 7.994 3.280 12.972 1.00 90.81 100 THR A CA 1
ATOM 776 C C . THR A 1 100 ? 7.482 4.606 13.539 1.00 90.81 100 THR A C 1
ATOM 778 O O . THR A 1 100 ? 7.445 4.765 14.756 1.00 90.81 100 THR A O 1
ATOM 781 N N . GLU A 1 101 ? 7.050 5.536 12.686 1.00 89.88 101 GLU A N 1
ATOM 782 C CA . GLU A 1 101 ? 6.519 6.842 13.102 1.00 89.88 101 GLU A CA 1
ATOM 783 C C . GLU A 1 101 ? 5.141 6.710 13.776 1.00 89.88 101 GLU A C 1
ATOM 785 O O . GLU A 1 101 ? 4.878 7.330 14.811 1.00 89.88 101 GLU A O 1
ATOM 790 N N . GLU A 1 102 ? 4.280 5.848 13.236 1.00 88.56 102 GLU A N 1
ATOM 791 C CA . GLU A 1 102 ? 2.961 5.527 13.785 1.00 88.56 102 GLU A CA 1
ATOM 792 C C . GLU A 1 102 ? 3.097 4.854 15.158 1.00 88.56 102 GLU A C 1
ATOM 794 O O . GLU A 1 102 ? 2.477 5.279 16.136 1.00 88.56 102 GLU A O 1
ATOM 799 N N . ASN A 1 103 ? 3.986 3.862 15.270 1.00 90.50 103 ASN A N 1
ATOM 800 C CA . ASN A 1 103 ? 4.255 3.185 16.538 1.00 90.50 103 ASN A CA 1
ATOM 801 C C . ASN A 1 103 ? 4.882 4.122 17.585 1.00 90.50 103 ASN A C 1
ATOM 803 O O . ASN A 1 103 ? 4.523 4.046 18.760 1.00 90.50 103 ASN A O 1
ATOM 807 N N . ALA A 1 104 ? 5.761 5.043 17.176 1.00 90.88 104 ALA A N 1
ATOM 808 C CA . ALA A 1 104 ? 6.301 6.068 18.071 1.00 90.88 104 ALA A CA 1
ATOM 809 C C . ALA A 1 104 ? 5.205 7.018 18.583 1.00 90.88 104 ALA A C 1
ATOM 811 O O . ALA A 1 104 ? 5.204 7.382 19.758 1.00 90.88 104 ALA A O 1
ATOM 812 N N . THR A 1 105 ? 4.238 7.381 17.733 1.00 89.00 105 THR A N 1
ATOM 813 C CA . THR A 1 105 ? 3.090 8.208 18.136 1.00 89.00 105 THR A CA 1
ATOM 814 C C . THR A 1 105 ? 2.226 7.488 19.176 1.00 89.00 105 THR A C 1
ATOM 816 O O . THR A 1 105 ? 1.891 8.079 20.202 1.00 89.00 105 THR A O 1
ATOM 819 N N . LEU A 1 106 ? 1.931 6.199 18.977 1.00 90.56 106 LEU A N 1
ATOM 820 C CA . LEU A 1 106 ? 1.195 5.393 19.960 1.00 90.56 106 LEU A CA 1
ATOM 821 C C . LEU A 1 106 ? 1.941 5.238 21.287 1.00 90.56 106 LEU A C 1
ATOM 823 O O . LEU A 1 106 ? 1.323 5.251 22.353 1.00 90.56 106 LEU A O 1
ATOM 827 N N . GLU A 1 107 ? 3.264 5.124 21.243 1.00 91.62 107 GLU A N 1
ATOM 828 C CA . GLU A 1 107 ? 4.070 5.055 22.456 1.00 91.62 107 GLU A CA 1
ATOM 829 C C . GLU A 1 107 ? 4.030 6.372 23.245 1.00 91.62 107 GLU A C 1
ATOM 831 O O . GLU A 1 107 ? 3.863 6.361 24.465 1.00 91.62 107 GLU A O 1
ATOM 836 N N . LEU A 1 108 ? 4.051 7.519 22.558 1.00 90.94 108 LEU A N 1
ATOM 837 C CA . LEU A 1 108 ? 3.850 8.817 23.205 1.00 90.94 108 LEU A CA 1
ATOM 838 C C . LEU A 1 108 ? 2.456 8.942 23.842 1.00 90.94 108 LEU A C 1
ATOM 840 O O . LEU A 1 108 ? 2.343 9.528 24.921 1.00 90.94 108 LEU A O 1
ATOM 844 N N . VAL A 1 109 ? 1.408 8.379 23.226 1.00 91.69 109 VAL A N 1
ATOM 845 C CA . VAL A 1 109 ? 0.052 8.316 23.808 1.00 91.69 109 VAL A CA 1
ATOM 846 C C . VAL A 1 109 ? 0.061 7.520 25.122 1.00 91.69 109 VAL A C 1
ATOM 848 O O . VAL A 1 109 ? -0.459 8.013 26.127 1.00 91.69 109 VAL A O 1
ATOM 851 N N . ARG A 1 110 ? 0.719 6.348 25.162 1.00 93.50 110 ARG A N 1
ATOM 852 C CA . ARG A 1 110 ? 0.862 5.533 26.389 1.00 93.50 110 ARG A CA 1
ATOM 853 C C . ARG A 1 110 ? 1.612 6.266 27.493 1.00 93.50 110 ARG A C 1
ATOM 855 O O . ARG A 1 110 ? 1.132 6.347 28.622 1.00 93.50 110 ARG A O 1
ATOM 862 N N . GLN A 1 111 ? 2.768 6.842 27.164 1.00 92.75 111 GLN A N 1
ATOM 863 C CA . GLN A 1 111 ? 3.614 7.578 28.115 1.00 92.75 111 GLN A CA 1
ATOM 864 C C . GLN A 1 111 ? 2.900 8.788 28.722 1.00 92.75 111 GLN A C 1
ATOM 866 O O . GLN A 1 111 ? 3.241 9.245 29.811 1.00 92.75 111 GLN A O 1
ATOM 871 N N . ASN A 1 112 ? 1.878 9.292 28.035 1.00 90.88 112 ASN A N 1
ATOM 872 C CA . ASN A 1 112 ? 1.055 10.398 28.487 1.00 90.88 112 ASN A CA 1
ATOM 873 C C . ASN A 1 112 ? -0.159 9.981 29.331 1.00 90.88 112 ASN A C 1
ATOM 875 O O . ASN A 1 112 ? -0.965 10.852 29.667 1.00 90.88 112 ASN A O 1
ATOM 879 N N . GLY A 1 113 ? -0.265 8.709 29.726 1.00 90.06 113 GLY A N 1
ATOM 880 C CA . GLY A 1 113 ? -1.242 8.224 30.703 1.00 90.06 113 GLY A CA 1
ATOM 881 C C . GLY A 1 113 ? -2.590 7.797 30.121 1.00 90.06 113 GLY A C 1
ATOM 882 O O . GLY A 1 113 ? -3.518 7.568 30.894 1.00 90.06 113 GLY A O 1
ATOM 883 N N . LEU A 1 114 ? -2.717 7.686 28.793 1.00 92.62 114 LEU A N 1
ATOM 884 C CA . LEU A 1 114 ? -3.891 7.075 28.167 1.00 92.62 114 LEU A CA 1
ATOM 885 C C . LEU A 1 114 ? -3.727 5.551 28.119 1.00 92.62 114 LEU A C 1
ATOM 887 O O . LEU A 1 114 ? -2.662 5.039 27.768 1.00 92.62 114 LEU A O 1
ATOM 891 N N . GLN A 1 115 ? -4.795 4.817 28.430 1.00 94.56 115 GLN A N 1
ATOM 892 C CA . GLN A 1 115 ? -4.835 3.372 28.218 1.00 94.56 115 GLN A CA 1
ATOM 893 C C . GLN A 1 115 ? -4.901 3.098 26.714 1.00 94.56 115 GLN A C 1
ATOM 895 O O . GLN A 1 115 ? -5.808 3.589 26.054 1.00 94.56 115 GLN A O 1
ATOM 900 N N . VAL A 1 116 ? -3.980 2.302 26.172 1.00 95.94 116 VAL A N 1
ATOM 901 C CA . VAL A 1 116 ? -3.963 1.955 24.741 1.00 95.94 116 VAL A CA 1
ATOM 902 C C . VAL A 1 116 ? -4.191 0.461 24.568 1.00 95.94 116 VAL A C 1
ATOM 904 O O . VAL A 1 116 ? -3.409 -0.346 25.068 1.00 95.94 116 VAL A O 1
ATOM 907 N N . GLU A 1 117 ? -5.231 0.108 23.823 1.00 96.44 117 GLU A N 1
ATOM 908 C CA . GLU A 1 117 ? -5.545 -1.254 23.402 1.00 96.44 117 GLU A CA 1
ATOM 909 C C . GLU A 1 117 ? -5.288 -1.383 21.897 1.00 96.44 117 GLU A C 1
ATOM 911 O O . GLU A 1 117 ? -5.803 -0.597 21.099 1.00 96.44 117 GLU A O 1
ATOM 916 N N . VAL A 1 118 ? -4.443 -2.345 21.518 1.00 95.50 118 VAL A N 1
ATOM 917 C CA . VAL A 1 118 ? -4.004 -2.546 20.131 1.00 95.50 118 VAL A CA 1
ATOM 918 C C . VAL A 1 118 ? -4.587 -3.841 19.594 1.00 95.50 118 VAL A C 1
ATOM 920 O O . VAL A 1 118 ? -4.458 -4.884 20.232 1.00 95.50 118 VAL A O 1
ATOM 923 N N . PHE A 1 119 ? -5.153 -3.781 18.394 1.00 94.25 119 PHE A N 1
ATOM 924 C CA . PHE A 1 119 ? -5.737 -4.931 17.714 1.00 94.25 119 PHE A CA 1
ATOM 925 C C . PHE A 1 119 ? -4.928 -5.304 16.473 1.00 94.25 119 PHE A C 1
ATOM 927 O O . PHE A 1 119 ? -4.551 -4.436 15.689 1.00 94.25 119 PHE A O 1
ATOM 934 N N . ALA A 1 120 ? -4.666 -6.597 16.274 1.00 92.12 120 ALA A N 1
ATOM 935 C CA . ALA A 1 120 ? -3.937 -7.077 15.104 1.00 92.12 120 ALA A CA 1
ATOM 936 C C . ALA A 1 120 ? -4.760 -6.872 13.820 1.00 92.12 120 ALA A C 1
ATOM 938 O O . ALA A 1 120 ? -5.866 -7.397 13.679 1.00 92.12 120 ALA A O 1
ATOM 939 N N . ALA A 1 121 ? -4.219 -6.116 12.864 1.00 91.38 121 ALA A N 1
ATOM 940 C CA . ALA A 1 121 ? -4.903 -5.805 11.614 1.00 91.38 121 ALA A CA 1
ATOM 941 C C . ALA A 1 121 ? -3.931 -5.465 10.474 1.00 91.38 121 ALA A C 1
ATOM 943 O O . ALA A 1 121 ? -2.785 -5.074 10.685 1.00 91.38 121 ALA A O 1
ATOM 944 N N . GLY A 1 122 ? -4.425 -5.577 9.238 1.00 90.94 122 GLY A N 1
ATOM 945 C CA . GLY A 1 122 ? -3.702 -5.177 8.025 1.00 90.94 122 GLY A CA 1
ATOM 946 C C . GLY A 1 122 ? -2.756 -6.234 7.444 1.00 90.94 122 GLY A C 1
ATOM 947 O O . GLY A 1 122 ? -2.267 -6.039 6.327 1.00 90.94 122 GLY A O 1
ATOM 948 N N . ASP A 1 123 ? -2.537 -7.343 8.148 1.00 94.19 123 ASP A N 1
ATOM 949 C CA . ASP A 1 123 ? -1.736 -8.496 7.720 1.00 94.19 123 ASP A CA 1
ATOM 950 C C . ASP A 1 123 ? -2.623 -9.692 7.326 1.00 94.19 123 ASP A C 1
ATOM 952 O O . ASP A 1 123 ? -3.766 -9.824 7.789 1.00 94.19 123 ASP A O 1
ATOM 956 N N . LEU A 1 124 ? -2.093 -10.566 6.466 1.00 95.00 124 LEU A N 1
ATOM 957 C CA . LEU A 1 124 ? -2.704 -11.863 6.156 1.00 95.00 124 LEU A CA 1
ATOM 958 C C . LEU A 1 124 ? -2.602 -12.824 7.340 1.00 95.00 124 LEU A C 1
ATOM 960 O O . LEU A 1 124 ? -3.550 -13.567 7.600 1.00 95.00 124 LEU A O 1
ATOM 964 N N . PHE A 1 125 ? -1.467 -12.795 8.037 1.00 94.19 125 PHE A N 1
ATOM 965 C CA . PHE A 1 125 ? -1.172 -13.669 9.165 1.00 94.19 125 PHE A CA 1
ATOM 966 C C . PHE A 1 125 ? -0.968 -12.843 10.430 1.00 94.19 125 PHE A C 1
ATOM 968 O O . PHE A 1 125 ? -0.445 -11.732 10.387 1.00 94.19 125 PHE A O 1
ATOM 975 N N . GLU A 1 126 ? -1.354 -13.388 11.574 1.00 91.50 126 GLU A N 1
ATOM 976 C CA . GLU A 1 126 ? -0.875 -12.887 12.857 1.00 91.50 126 GLU A CA 1
ATOM 977 C C . GLU A 1 126 ? 0.440 -13.580 13.227 1.00 91.50 126 GLU A C 1
ATOM 979 O O . GLU A 1 126 ? 0.750 -14.661 12.731 1.00 91.50 126 GLU A O 1
ATOM 984 N N . GLU A 1 127 ? 1.218 -12.998 14.144 1.00 91.44 127 GLU A N 1
ATOM 985 C CA . GLU A 1 127 ? 2.484 -13.607 14.587 1.00 91.44 127 GLU A CA 1
ATOM 986 C C . GLU A 1 127 ? 2.277 -15.027 15.139 1.00 91.44 127 GLU A C 1
ATOM 988 O O . GLU A 1 127 ? 3.091 -15.912 14.897 1.00 91.44 127 GLU A O 1
ATOM 993 N N . SER A 1 128 ? 1.148 -15.262 15.817 1.00 91.56 128 SER A N 1
ATOM 994 C CA . SER A 1 128 ? 0.773 -16.584 16.338 1.00 91.56 128 SER A CA 1
ATOM 995 C C . SER A 1 128 ? 0.470 -17.629 15.258 1.00 91.56 128 SER A C 1
ATOM 997 O O . SER A 1 128 ? 0.512 -18.821 15.554 1.00 91.56 128 SER A O 1
ATOM 999 N N . ASP A 1 129 ? 0.190 -17.202 14.024 1.00 92.38 129 ASP A N 1
ATOM 1000 C CA . ASP A 1 129 ? -0.051 -18.100 12.894 1.00 92.38 129 ASP A CA 1
ATOM 1001 C C . ASP A 1 129 ? 1.261 -18.537 12.222 1.00 92.38 129 ASP A C 1
ATOM 1003 O O . ASP A 1 129 ? 1.291 -19.549 11.524 1.00 92.38 129 ASP A O 1
ATOM 1007 N N . LEU A 1 130 ? 2.348 -17.775 12.392 1.00 93.94 130 LEU A N 1
ATOM 1008 C CA . LEU A 1 130 ? 3.593 -17.983 11.659 1.00 93.94 130 LEU A CA 1
ATOM 1009 C C . LEU A 1 130 ? 4.444 -19.119 12.252 1.00 93.94 130 LEU A C 1
ATOM 1011 O O . LEU A 1 130 ? 4.536 -19.277 13.468 1.00 93.94 130 LEU A O 1
ATOM 1015 N N . PRO A 1 131 ? 5.173 -19.880 11.412 1.00 94.50 131 PRO A N 1
ATOM 1016 C CA . PRO A 1 131 ? 6.023 -20.978 11.866 1.00 94.50 131 PRO A CA 1
ATOM 1017 C C . PRO A 1 131 ? 7.418 -20.500 12.314 1.00 94.50 131 PRO A C 1
ATOM 1019 O O . PRO A 1 131 ? 8.355 -21.293 12.383 1.00 94.50 131 PRO A O 1
ATOM 1022 N N . PHE A 1 132 ? 7.580 -19.199 12.550 1.00 94.56 132 PHE A N 1
ATOM 1023 C CA . PHE A 1 132 ? 8.816 -18.544 12.969 1.00 94.56 132 PHE A CA 1
ATOM 1024 C C . PHE A 1 132 ? 8.476 -17.292 13.776 1.00 94.56 132 PHE A C 1
ATOM 1026 O O . PHE A 1 132 ? 7.416 -16.693 13.595 1.00 94.56 132 PHE A O 1
ATOM 1033 N N . ARG A 1 133 ? 9.395 -16.868 14.647 1.00 94.94 133 ARG A N 1
ATOM 1034 C CA . ARG A 1 133 ? 9.261 -15.593 15.366 1.00 94.94 133 ARG A CA 1
ATOM 1035 C C . ARG A 1 133 ? 9.572 -14.421 14.442 1.00 94.94 133 ARG A C 1
ATOM 1037 O O . ARG A 1 133 ? 10.356 -14.563 13.506 1.00 94.94 133 ARG A O 1
ATOM 1044 N N . VAL A 1 134 ? 9.074 -13.225 14.759 1.00 93.56 134 VAL A N 1
ATOM 1045 C CA . VAL A 1 134 ? 9.379 -12.003 13.982 1.00 93.56 134 VAL A CA 1
ATOM 1046 C C . VAL A 1 134 ? 10.886 -11.760 13.854 1.00 93.56 134 VAL A C 1
ATOM 1048 O O . VAL A 1 134 ? 11.372 -11.420 12.776 1.00 93.56 134 VAL A O 1
ATOM 1051 N N . THR A 1 135 ? 11.653 -12.007 14.919 1.00 94.50 135 THR A N 1
ATOM 1052 C CA . THR A 1 135 ? 13.123 -11.891 14.916 1.00 94.50 135 THR A CA 1
ATOM 1053 C C . THR A 1 135 ? 13.807 -12.861 13.949 1.00 94.50 135 THR A C 1
ATOM 1055 O O . THR A 1 135 ? 14.929 -12.610 13.520 1.00 94.50 135 THR A O 1
ATOM 1058 N N . GLU A 1 136 ? 13.127 -13.944 13.579 1.00 95.19 136 GLU A N 1
ATOM 1059 C CA . GLU A 1 136 ? 13.589 -15.016 12.692 1.00 95.19 136 GLU A CA 1
ATOM 1060 C C . GLU A 1 136 ? 12.948 -14.925 11.300 1.00 95.19 136 GLU A C 1
ATOM 1062 O O . GLU A 1 136 ? 13.023 -15.880 10.524 1.00 95.19 136 GLU A O 1
ATOM 1067 N N . THR A 1 137 ? 12.324 -13.785 10.968 1.00 95.31 137 THR A N 1
ATOM 1068 C CA . THR A 1 137 ? 11.757 -13.549 9.635 1.00 95.31 137 THR A CA 1
ATOM 1069 C C . THR A 1 137 ? 12.803 -13.904 8.568 1.00 95.31 137 THR A C 1
ATOM 1071 O O . THR A 1 137 ? 13.927 -13.387 8.621 1.00 95.31 137 THR A O 1
ATOM 1074 N N . PRO A 1 138 ? 12.474 -14.795 7.610 1.00 94.88 138 PRO A N 1
ATOM 1075 C CA . PRO A 1 138 ? 13.420 -15.226 6.593 1.00 94.88 138 PRO A CA 1
ATOM 1076 C C . PRO A 1 138 ? 13.992 -14.061 5.792 1.00 94.88 138 PRO A C 1
ATOM 1078 O O . PRO A 1 138 ? 13.274 -13.146 5.412 1.00 94.88 138 PRO A O 1
ATOM 1081 N N . SER A 1 139 ? 15.276 -14.137 5.449 1.00 90.56 139 SER A N 1
ATOM 1082 C CA . SER A 1 139 ? 15.953 -13.081 4.691 1.00 90.56 139 SER A CA 1
ATOM 1083 C C . SER A 1 139 ? 15.584 -13.031 3.205 1.00 90.56 139 SER A C 1
ATOM 1085 O O . SER A 1 139 ? 15.896 -12.054 2.531 1.00 90.56 139 SER A O 1
ATOM 1087 N N . THR A 1 140 ? 14.924 -14.071 2.680 1.00 92.88 140 THR A N 1
ATOM 1088 C CA . THR A 1 140 ? 14.463 -14.123 1.287 1.00 92.88 140 THR A CA 1
ATOM 1089 C C . THR A 1 140 ? 12.974 -14.433 1.217 1.00 92.88 140 THR A C 1
ATOM 1091 O O . THR A 1 140 ? 12.469 -15.317 1.918 1.00 92.88 140 THR A O 1
ATOM 1094 N N . PHE A 1 141 ? 12.285 -13.782 0.280 1.00 95.00 141 PHE A N 1
ATOM 1095 C CA . PHE A 1 141 ? 10.865 -14.022 0.027 1.00 95.00 141 PHE A CA 1
ATOM 1096 C C . PHE A 1 141 ? 10.570 -15.487 -0.318 1.00 95.00 141 PHE A C 1
ATOM 1098 O O . PHE A 1 141 ? 9.598 -16.061 0.162 1.00 95.00 141 PHE A O 1
ATOM 1105 N N . THR A 1 142 ? 11.424 -16.137 -1.118 1.00 95.12 142 THR A N 1
ATOM 1106 C CA . THR A 1 142 ? 11.224 -17.547 -1.489 1.00 95.12 142 THR A CA 1
ATOM 1107 C C . THR A 1 142 ? 11.210 -18.461 -0.266 1.00 95.12 142 THR A C 1
ATOM 1109 O O . THR A 1 142 ? 10.437 -19.420 -0.247 1.00 95.12 142 THR A O 1
ATOM 1112 N N . HIS A 1 143 ? 12.053 -18.191 0.736 1.00 95.75 143 HIS A N 1
ATOM 1113 C CA . HIS A 1 143 ? 12.059 -18.960 1.976 1.00 95.75 143 HIS A CA 1
ATOM 1114 C C . HIS A 1 143 ? 10.801 -18.668 2.804 1.00 95.75 143 HIS A C 1
ATOM 1116 O O . HIS A 1 143 ? 10.101 -19.614 3.158 1.00 95.75 143 HIS A O 1
ATOM 1122 N N . PHE A 1 144 ? 10.459 -17.389 3.005 1.00 96.25 144 PHE A N 1
ATOM 1123 C CA . PHE A 1 144 ? 9.218 -16.969 3.669 1.00 96.25 144 PHE A CA 1
ATOM 1124 C C . PHE A 1 144 ? 7.981 -17.643 3.063 1.00 96.25 144 PHE A C 1
ATOM 1126 O O . PHE A 1 144 ? 7.265 -18.359 3.760 1.00 96.25 144 PHE A O 1
ATOM 1133 N N . ARG A 1 145 ? 7.789 -17.508 1.746 1.00 96.12 145 ARG A N 1
ATOM 1134 C CA . ARG A 1 145 ? 6.659 -18.086 1.011 1.00 96.12 145 ARG A CA 1
ATOM 1135 C C . ARG A 1 145 ? 6.566 -19.599 1.210 1.00 96.12 145 ARG A C 1
ATOM 1137 O O . ARG A 1 145 ? 5.495 -20.118 1.493 1.00 96.12 145 ARG A O 1
ATOM 1144 N N . LYS A 1 146 ? 7.690 -20.315 1.084 1.00 95.12 146 LYS A N 1
ATOM 1145 C CA . LYS A 1 146 ? 7.712 -21.774 1.266 1.00 95.12 146 LYS A CA 1
ATOM 1146 C C . LYS A 1 146 ? 7.325 -22.188 2.684 1.00 95.12 146 LYS A C 1
ATOM 1148 O O . LYS A 1 146 ? 6.698 -23.231 2.821 1.00 95.12 146 LYS A O 1
ATOM 1153 N N . LEU A 1 147 ? 7.711 -21.429 3.710 1.00 94.50 147 LEU A N 1
ATOM 1154 C CA . LEU A 1 147 ? 7.322 -21.726 5.089 1.00 94.50 147 LEU A CA 1
ATOM 1155 C C . LEU A 1 147 ? 5.816 -21.542 5.278 1.00 94.50 147 LEU A C 1
ATOM 1157 O O . LEU A 1 147 ? 5.156 -22.471 5.731 1.00 94.50 147 LEU A O 1
ATOM 1161 N N . VAL A 1 148 ? 5.264 -20.398 4.861 1.00 93.62 148 VAL A N 1
ATOM 1162 C CA . VAL A 1 148 ? 3.831 -20.124 5.056 1.00 93.62 148 VAL A CA 1
ATOM 1163 C C . VAL A 1 148 ? 2.936 -21.076 4.256 1.00 93.62 148 VAL A C 1
ATOM 1165 O O . VAL A 1 148 ? 1.957 -21.587 4.789 1.00 93.62 148 VAL A O 1
ATOM 1168 N N . GLU A 1 149 ? 3.307 -21.403 3.013 1.00 92.19 149 GLU A N 1
ATOM 1169 C CA . GLU A 1 149 ? 2.530 -22.321 2.166 1.00 92.19 149 GLU A CA 1
ATOM 1170 C C . GLU A 1 149 ? 2.604 -23.781 2.641 1.00 92.19 149 GLU A C 1
ATOM 1172 O O . GLU A 1 149 ? 1.622 -24.511 2.537 1.00 92.19 149 GLU A O 1
ATOM 1177 N N . ARG A 1 150 ? 3.755 -24.238 3.160 1.00 87.31 150 ARG A N 1
ATOM 1178 C CA . ARG A 1 150 ? 3.918 -25.633 3.621 1.00 87.31 150 ARG A CA 1
ATOM 1179 C C . ARG A 1 150 ? 3.284 -25.895 4.974 1.00 87.31 150 ARG A C 1
ATOM 1181 O O . ARG A 1 150 ? 2.859 -27.018 5.220 1.00 87.31 150 ARG A O 1
ATOM 1188 N N . SER A 1 151 ? 3.231 -24.887 5.836 1.00 79.00 151 SER A N 1
ATOM 1189 C CA . SER A 1 151 ? 2.667 -25.024 7.178 1.00 79.00 151 SER A CA 1
ATOM 1190 C C . SER A 1 151 ? 1.136 -25.109 7.194 1.00 79.00 151 SER A C 1
ATOM 1192 O O . SER A 1 151 ? 0.560 -25.155 8.274 1.00 79.00 151 SER A O 1
ATOM 1194 N N . ALA A 1 152 ? 0.478 -25.139 6.024 1.00 69.31 152 ALA A N 1
ATOM 1195 C CA . ALA A 1 152 ? -0.980 -25.170 5.881 1.00 69.31 152 ALA A CA 1
ATOM 1196 C C . ALA A 1 152 ? -1.687 -24.067 6.693 1.00 69.31 152 ALA A C 1
ATOM 1198 O O . ALA A 1 152 ? -2.808 -24.248 7.166 1.00 69.31 152 ALA A O 1
ATOM 1199 N N . ILE A 1 153 ? -1.020 -22.921 6.864 1.00 80.50 153 ILE A N 1
ATOM 1200 C CA . ILE A 1 153 ? -1.556 -21.797 7.625 1.00 80.50 153 ILE A CA 1
ATOM 1201 C C . ILE A 1 153 ? -2.717 -21.218 6.828 1.00 80.50 153 ILE A C 1
ATOM 1203 O O . ILE A 1 153 ? -2.541 -20.689 5.728 1.00 80.50 153 ILE A O 1
ATOM 1207 N N . SER A 1 154 ? -3.920 -21.334 7.379 1.00 83.44 154 SER A N 1
ATOM 1208 C CA . SER A 1 154 ? -5.100 -20.720 6.792 1.00 83.44 154 SER A CA 1
ATOM 1209 C C . SER A 1 154 ? -5.132 -19.240 7.141 1.00 83.44 154 SER A C 1
ATOM 1211 O O . SER A 1 154 ? -5.102 -18.882 8.319 1.00 83.44 154 SER A O 1
ATOM 1213 N N . VAL A 1 155 ? -5.274 -18.388 6.129 1.00 87.50 155 VAL A N 1
ATOM 1214 C CA . VAL A 1 155 ? -5.602 -16.977 6.344 1.00 87.50 155 VAL A CA 1
ATOM 1215 C C . VAL A 1 155 ? -6.925 -16.908 7.100 1.00 87.50 155 VAL A C 1
ATOM 1217 O O . VAL A 1 155 ? -7.941 -17.442 6.640 1.00 87.50 155 VAL A O 1
ATOM 1220 N N . ARG A 1 156 ? -6.912 -16.268 8.274 1.00 88.94 156 ARG A N 1
ATOM 1221 C CA . ARG A 1 156 ? -8.105 -16.115 9.113 1.00 88.94 156 ARG A CA 1
ATOM 1222 C C . ARG A 1 156 ? -9.221 -15.459 8.300 1.00 88.94 156 ARG A C 1
ATOM 1224 O O . ARG A 1 156 ? -8.966 -14.609 7.444 1.00 88.94 156 ARG A O 1
ATOM 1231 N N . LYS A 1 157 ? -10.471 -15.862 8.530 1.00 83.50 157 LYS A N 1
ATOM 1232 C CA . LYS A 1 157 ? -11.605 -15.080 8.021 1.00 83.50 157 LYS A CA 1
ATOM 1233 C C . LYS A 1 157 ? -11.604 -13.724 8.721 1.00 83.50 157 LYS A C 1
ATOM 1235 O O . LYS A 1 157 ? -11.119 -13.618 9.847 1.00 83.50 157 LYS A O 1
ATOM 1240 N N . GLY A 1 158 ? -12.116 -12.702 8.039 1.00 74.88 158 GLY A N 1
ATOM 1241 C CA . GLY A 1 158 ? -12.240 -11.382 8.642 1.00 74.88 158 GLY A CA 1
ATOM 1242 C C . GLY A 1 158 ? -13.009 -11.467 9.959 1.00 74.88 158 GLY A C 1
ATOM 1243 O O . GLY A 1 158 ? -13.990 -12.203 10.050 1.00 74.88 158 GLY A O 1
ATOM 1244 N N . VAL A 1 159 ? -12.525 -10.767 10.984 1.00 61.41 159 VAL A N 1
ATOM 1245 C CA . VAL A 1 159 ? -13.007 -10.944 12.368 1.00 61.41 159 VAL A CA 1
ATOM 1246 C C . VAL A 1 159 ? -14.428 -10.400 12.541 1.00 61.41 159 VAL A C 1
ATOM 1248 O O . VAL A 1 159 ? -15.128 -10.795 13.470 1.00 61.41 159 VAL A O 1
ATOM 1251 N N . THR A 1 160 ? -14.884 -9.540 11.629 1.00 64.81 160 THR A N 1
ATOM 1252 C CA . THR A 1 160 ? -16.152 -8.836 11.788 1.00 64.81 160 THR A CA 1
ATOM 1253 C C . THR A 1 160 ? -16.778 -8.346 10.496 1.00 64.81 160 THR A C 1
ATOM 1255 O O . THR A 1 160 ? -16.109 -7.825 9.599 1.00 64.81 160 THR A O 1
ATOM 1258 N N . ASP A 1 161 ? -18.102 -8.455 10.486 1.00 71.31 161 ASP A N 1
ATOM 1259 C CA . ASP A 1 161 ? -19.014 -7.784 9.577 1.00 71.31 161 ASP A CA 1
ATOM 1260 C C . ASP A 1 161 ? -20.032 -7.033 10.445 1.00 71.31 161 ASP A C 1
ATOM 1262 O O . ASP A 1 161 ? -20.852 -7.651 11.125 1.00 71.31 161 ASP A O 1
ATOM 1266 N N . LEU A 1 162 ? -19.905 -5.705 10.508 1.00 85.12 162 LEU A N 1
ATOM 1267 C CA . LEU A 1 162 ? -20.844 -4.849 11.241 1.00 85.12 162 LEU A CA 1
ATOM 1268 C C . LEU A 1 162 ? -22.171 -4.679 10.486 1.00 85.12 162 LEU A C 1
ATOM 1270 O O . LEU A 1 162 ? -23.113 -4.138 11.055 1.00 85.12 162 LEU A O 1
ATOM 1274 N N . GLY A 1 163 ? -22.248 -5.150 9.238 1.00 87.06 163 GLY A N 1
ATOM 1275 C CA . GLY A 1 163 ? -23.366 -4.939 8.330 1.00 87.06 163 GLY A CA 1
ATOM 1276 C C . GLY A 1 163 ? -23.022 -3.959 7.206 1.00 87.06 163 GLY A C 1
ATOM 1277 O O . GLY A 1 163 ? -22.174 -3.071 7.336 1.00 87.06 163 GLY A O 1
ATOM 1278 N N . GLU A 1 164 ? -23.714 -4.108 6.077 1.00 89.75 164 GLU A N 1
ATOM 1279 C CA . GLU A 1 164 ? -23.521 -3.304 4.863 1.00 89.75 164 GLU A CA 1
ATOM 1280 C C . GLU A 1 164 ? -23.819 -1.808 5.054 1.00 89.75 164 GLU A C 1
ATOM 1282 O O . GLU A 1 164 ? -23.344 -0.972 4.282 1.00 89.75 164 GLU A O 1
ATOM 1287 N N . GLU A 1 165 ? -24.580 -1.444 6.085 1.00 90.19 165 GLU A N 1
ATOM 1288 C CA . GLU A 1 165 ? -24.869 -0.066 6.469 1.00 90.19 165 GLU A CA 1
ATOM 1289 C C . GLU A 1 165 ? -23.660 0.683 7.050 1.00 90.19 165 GLU A C 1
ATOM 1291 O O . GLU A 1 165 ? -23.666 1.918 7.060 1.00 90.19 165 GLU A O 1
ATOM 1296 N N . TRP A 1 166 ? -22.626 -0.038 7.494 1.00 92.62 166 TRP A N 1
ATOM 1297 C CA . TRP A 1 166 ? -21.367 0.529 7.993 1.00 92.62 166 TRP A CA 1
ATOM 1298 C C . TRP A 1 166 ? -20.335 0.736 6.885 1.00 92.62 166 TRP A C 1
ATOM 1300 O O . TRP A 1 166 ? -19.379 1.489 7.060 1.00 92.62 166 TRP A O 1
ATOM 1310 N N . VAL A 1 167 ? -20.526 0.086 5.737 1.00 93.88 167 VAL A N 1
ATOM 1311 C CA . VAL A 1 167 ? -19.591 0.115 4.612 1.00 93.88 167 VAL A CA 1
ATOM 1312 C C . VAL A 1 167 ? -19.685 1.454 3.877 1.00 93.88 167 VAL A C 1
ATOM 1314 O O . VAL A 1 167 ? -20.724 1.794 3.295 1.00 93.88 167 VAL A O 1
ATOM 1317 N N . GLY A 1 168 ? -18.574 2.196 3.881 1.00 94.62 168 GLY A N 1
ATOM 1318 C CA . GLY A 1 168 ? -18.439 3.480 3.191 1.00 94.62 168 GLY A CA 1
ATOM 1319 C C . GLY A 1 168 ? -18.434 3.362 1.666 1.00 94.62 168 GLY A C 1
ATOM 1320 O O . GLY A 1 168 ? -18.255 2.282 1.104 1.00 94.62 168 GLY A O 1
ATOM 1321 N N . GLU A 1 169 ? -18.627 4.494 0.988 1.00 96.94 169 GLU A N 1
ATOM 1322 C CA . GLU A 1 169 ? -18.702 4.570 -0.480 1.00 96.94 169 GLU A CA 1
ATOM 1323 C C . GLU A 1 169 ? -17.415 4.060 -1.145 1.00 96.94 169 GLU A C 1
ATOM 1325 O O . GLU A 1 169 ? -17.485 3.230 -2.047 1.00 96.94 169 GLU A O 1
ATOM 1330 N N . ASP A 1 170 ? -16.250 4.485 -0.653 1.00 97.19 170 ASP A N 1
ATOM 1331 C CA . ASP A 1 170 ? -14.942 4.053 -1.162 1.00 97.19 170 ASP A CA 1
ATOM 1332 C C . ASP A 1 170 ? -14.687 2.553 -0.959 1.00 97.19 170 ASP A C 1
ATOM 1334 O O . ASP A 1 170 ? -14.179 1.897 -1.867 1.00 97.19 170 ASP A O 1
ATOM 1338 N N . GLU A 1 171 ? -15.053 1.992 0.201 1.00 97.31 171 GLU A N 1
ATOM 1339 C CA . GLU A 1 171 ? -14.928 0.551 0.468 1.00 97.31 171 GLU A CA 1
ATOM 1340 C C . GLU A 1 171 ? -15.828 -0.248 -0.475 1.00 97.31 171 GLU A C 1
ATOM 1342 O O . GLU A 1 171 ? -15.377 -1.209 -1.098 1.00 97.31 171 GLU A O 1
ATOM 1347 N N . ARG A 1 172 ? -17.079 0.188 -0.652 1.00 97.06 172 ARG A N 1
ATOM 1348 C CA . ARG A 1 172 ? -18.023 -0.426 -1.592 1.00 97.06 172 ARG A CA 1
ATOM 1349 C C . ARG A 1 172 ? -17.508 -0.362 -3.027 1.00 97.06 172 ARG A C 1
ATOM 1351 O O . ARG A 1 172 ? -17.420 -1.390 -3.686 1.00 97.06 172 ARG A O 1
ATOM 1358 N N . ALA A 1 173 ? -17.068 0.813 -3.473 1.00 97.88 173 ALA A N 1
ATOM 1359 C CA . ALA A 1 173 ? -16.515 1.000 -4.808 1.00 97.88 173 ALA A CA 1
ATOM 1360 C C . ALA A 1 173 ? -15.254 0.151 -5.035 1.00 97.88 173 ALA A C 1
ATOM 1362 O O . ALA A 1 173 ? -15.050 -0.369 -6.130 1.00 97.88 173 ALA A O 1
ATOM 1363 N N . ALA A 1 174 ? -14.404 -0.017 -4.019 1.00 98.00 174 ALA A N 1
ATOM 1364 C CA . ALA A 1 174 ? -13.232 -0.883 -4.102 1.00 98.00 174 ALA A CA 1
ATOM 1365 C C . ALA A 1 174 ? -13.610 -2.366 -4.232 1.00 98.00 174 ALA A C 1
ATOM 1367 O O . ALA A 1 174 ? -13.014 -3.083 -5.039 1.00 98.00 174 ALA A O 1
ATOM 1368 N N . ARG A 1 175 ? -14.629 -2.820 -3.492 1.00 97.50 175 ARG A N 1
ATOM 1369 C CA . ARG A 1 175 ? -15.184 -4.176 -3.629 1.00 97.50 175 ARG A CA 1
ATOM 1370 C C . ARG A 1 175 ? -15.788 -4.398 -5.009 1.00 97.50 175 ARG A C 1
ATOM 1372 O O . ARG A 1 175 ? -15.498 -5.420 -5.621 1.00 97.50 175 ARG A O 1
ATOM 1379 N N . ASP A 1 176 ? -16.554 -3.434 -5.514 1.00 97.94 176 ASP A N 1
ATOM 1380 C CA . ASP A 1 176 ? -17.184 -3.504 -6.835 1.00 97.94 176 ASP A CA 1
ATOM 1381 C C . ASP A 1 176 ? -16.134 -3.567 -7.950 1.00 97.94 176 ASP A C 1
ATOM 1383 O O . ASP A 1 176 ? -16.217 -4.434 -8.816 1.00 97.94 176 ASP A O 1
ATOM 1387 N N . ARG A 1 177 ? -15.084 -2.733 -7.889 1.00 97.75 177 ARG A N 1
ATOM 1388 C CA . ARG A 1 177 ? -13.948 -2.817 -8.826 1.00 97.75 177 ARG A CA 1
ATOM 1389 C C . ARG A 1 177 ? -13.259 -4.177 -8.772 1.00 97.75 177 ARG A C 1
ATOM 1391 O O . ARG A 1 177 ? -12.880 -4.717 -9.809 1.00 97.75 177 ARG A O 1
ATOM 1398 N N . PHE A 1 178 ? -13.071 -4.737 -7.575 1.00 98.19 178 PHE A N 1
ATOM 1399 C CA . PHE A 1 178 ? -12.430 -6.042 -7.452 1.00 98.19 178 PHE A CA 1
ATOM 1400 C C . PHE A 1 178 ? -13.326 -7.178 -7.950 1.00 98.19 178 PHE A C 1
ATOM 1402 O O . PHE A 1 178 ? -12.831 -8.098 -8.603 1.00 98.19 178 PHE A O 1
ATOM 1409 N N . LYS A 1 179 ? -14.637 -7.095 -7.706 1.00 98.19 179 LYS A N 1
ATOM 1410 C CA . LYS A 1 179 ? -15.632 -8.009 -8.268 1.00 98.19 179 LYS A CA 1
ATOM 1411 C C . LYS A 1 179 ? -15.652 -7.932 -9.794 1.00 98.19 179 LYS A C 1
ATOM 1413 O O . LYS A 1 179 ? -15.651 -8.981 -10.428 1.00 98.19 179 LYS A O 1
ATOM 1418 N N . ASP A 1 180 ? -15.599 -6.737 -10.375 1.00 98.38 180 ASP A N 1
ATOM 1419 C CA . ASP A 1 180 ? -15.537 -6.568 -11.828 1.00 98.38 180 ASP A CA 1
ATOM 1420 C C . ASP A 1 180 ? -14.257 -7.196 -12.406 1.00 98.38 180 ASP A C 1
ATOM 1422 O O . ASP A 1 180 ? -14.318 -8.024 -13.313 1.00 98.38 180 ASP A O 1
ATOM 1426 N N . TYR A 1 181 ? -13.102 -6.933 -11.786 1.00 98.44 181 TYR A N 1
ATOM 1427 C CA . TYR A 1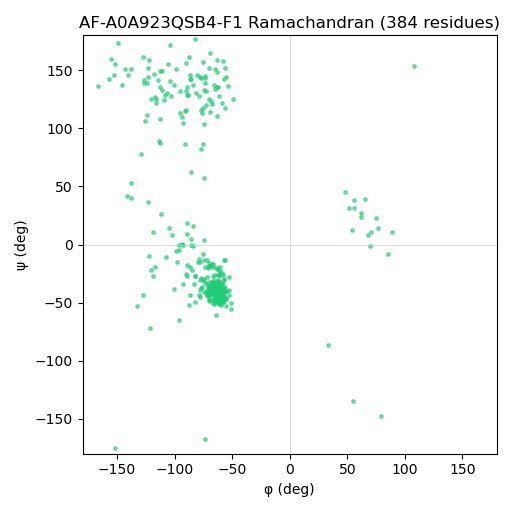 181 ? -11.819 -7.526 -12.180 1.00 98.44 181 TYR A CA 1
ATOM 1428 C C . TYR A 1 181 ? -11.798 -9.065 -12.087 1.00 98.44 181 TYR A C 1
ATOM 1430 O O . TYR A 1 181 ? -11.123 -9.732 -12.877 1.00 98.44 181 TYR A O 1
ATOM 1438 N N . THR A 1 182 ? -12.504 -9.641 -11.110 1.00 98.19 182 THR A N 1
ATOM 1439 C CA . THR A 1 182 ? -12.496 -11.086 -10.840 1.00 98.19 182 THR A CA 1
ATOM 1440 C C . THR A 1 182 ? -13.668 -11.815 -11.487 1.00 98.19 182 THR A C 1
ATOM 1442 O O . THR A 1 182 ? -13.447 -12.629 -12.371 1.00 98.19 182 THR A O 1
ATOM 1445 N N . PHE A 1 183 ? -14.905 -11.539 -11.088 1.00 98.31 183 PHE A N 1
ATOM 1446 C CA . PHE A 1 183 ? -16.088 -12.294 -11.503 1.00 98.31 183 PHE A CA 1
ATOM 1447 C C . PHE A 1 183 ? -16.687 -11.801 -12.822 1.00 98.31 183 PHE A C 1
ATOM 1449 O O . PHE A 1 183 ? -17.037 -12.633 -13.658 1.00 98.31 183 PHE A O 1
ATOM 1456 N N . ASP A 1 184 ? -16.805 -10.484 -13.024 1.00 98.19 184 ASP A N 1
ATOM 1457 C CA . ASP A 1 184 ? -17.578 -9.962 -14.161 1.00 98.19 184 ASP A CA 1
ATOM 1458 C C . ASP A 1 184 ? -16.751 -9.959 -15.465 1.00 98.19 184 ASP A C 1
ATOM 1460 O O . ASP A 1 184 ? -17.201 -10.498 -16.477 1.00 98.19 184 ASP A O 1
ATOM 1464 N N . GLN A 1 185 ? -15.520 -9.430 -15.442 1.00 98.06 185 GLN A N 1
ATOM 1465 C CA . GLN A 1 185 ? -14.614 -9.371 -16.607 1.00 98.06 185 GLN A CA 1
ATOM 1466 C C . GLN A 1 185 ? -13.570 -10.487 -16.644 1.00 98.06 185 GLN A C 1
ATOM 1468 O O . GLN A 1 185 ? -12.920 -10.694 -17.671 1.00 98.06 185 GLN A O 1
ATOM 1473 N N . ARG A 1 186 ? -13.368 -11.194 -15.525 1.00 97.94 186 ARG A N 1
ATOM 1474 C CA . ARG A 1 186 ? -12.423 -12.319 -15.415 1.00 97.94 186 ARG A CA 1
ATOM 1475 C C . ARG A 1 186 ? -10.979 -11.984 -15.799 1.00 97.94 186 ARG A C 1
ATOM 1477 O O . ARG A 1 186 ? -10.219 -12.852 -16.222 1.00 97.94 186 ARG A O 1
ATOM 1484 N N . HIS A 1 187 ? -10.548 -10.743 -15.578 1.00 98.44 187 HIS A N 1
ATOM 1485 C CA . HIS A 1 187 ? -9.156 -10.333 -15.789 1.00 98.44 187 HIS A CA 1
ATOM 1486 C C . HIS A 1 187 ? -8.170 -11.107 -14.900 1.00 98.44 187 HIS A C 1
ATOM 1488 O O . HIS A 1 187 ? -7.017 -11.311 -15.285 1.00 98.44 187 HIS A O 1
ATOM 1494 N N . ILE A 1 188 ? -8.616 -11.602 -13.740 1.00 98.50 188 ILE A N 1
ATOM 1495 C CA . ILE A 1 188 ? -7.802 -12.467 -12.875 1.00 98.50 188 ILE A CA 1
ATOM 1496 C C . ILE A 1 188 ? -7.296 -13.739 -13.583 1.00 98.50 188 ILE A C 1
ATOM 1498 O O . ILE A 1 188 ? -6.192 -14.184 -13.270 1.00 98.50 188 ILE A O 1
ATOM 1502 N N . ASP A 1 189 ? -8.018 -14.275 -14.577 1.00 98.50 189 ASP A N 1
ATOM 1503 C CA . ASP A 1 189 ? -7.602 -15.476 -15.324 1.00 98.50 189 ASP A CA 1
ATOM 1504 C C . ASP A 1 189 ? -6.311 -15.268 -16.127 1.00 98.50 189 ASP A C 1
ATOM 1506 O O . ASP A 1 189 ? -5.615 -16.230 -16.454 1.00 98.50 189 ASP A O 1
ATOM 1510 N N . HIS A 1 190 ? -5.964 -14.011 -16.408 1.00 98.12 190 HIS A N 1
ATOM 1511 C CA . HIS A 1 190 ? -4.807 -13.623 -17.214 1.00 98.12 190 HIS A CA 1
ATOM 1512 C C . HIS A 1 190 ? -3.787 -12.779 -16.438 1.00 98.12 190 HIS A C 1
ATOM 1514 O O . HIS A 1 190 ? -2.861 -12.216 -17.019 1.00 98.12 190 HIS A O 1
ATOM 1520 N N . TYR A 1 191 ? -3.940 -12.678 -15.112 1.00 98.56 191 TYR A N 1
ATOM 1521 C CA . TYR A 1 191 ? -3.109 -11.806 -14.283 1.00 98.56 191 TYR A CA 1
ATOM 1522 C C . TYR A 1 191 ? -1.604 -12.093 -14.409 1.00 98.56 191 TYR A C 1
ATOM 1524 O O . TYR A 1 191 ? -0.806 -11.156 -14.445 1.00 98.56 191 TYR A O 1
ATOM 1532 N N . LEU A 1 192 ? -1.179 -13.362 -14.476 1.00 98.12 192 LEU A N 1
ATOM 1533 C CA . LEU A 1 192 ? 0.243 -13.697 -14.609 1.00 98.12 192 LEU A CA 1
ATOM 1534 C C . LEU A 1 192 ? 0.824 -13.160 -15.924 1.00 98.12 192 LEU A C 1
ATOM 1536 O O . LEU A 1 192 ? 1.955 -12.666 -15.950 1.00 98.12 192 LEU A O 1
ATOM 1540 N N . GLU A 1 193 ? 0.048 -13.240 -16.997 1.00 97.75 193 GLU A N 1
ATOM 1541 C CA . GLU A 1 193 ? 0.425 -12.796 -18.329 1.00 97.75 193 GLU A CA 1
ATOM 1542 C C . GLU A 1 193 ? 0.442 -11.263 -18.430 1.00 97.75 193 GLU A C 1
ATOM 1544 O O . GLU A 1 193 ? 1.376 -10.697 -19.002 1.00 97.75 193 GLU A O 1
ATOM 1549 N N . THR A 1 194 ? -0.540 -10.579 -17.835 1.00 97.81 194 THR A N 1
ATOM 1550 C CA . THR A 1 194 ? -0.745 -9.132 -18.017 1.00 97.81 194 THR A CA 1
ATOM 1551 C C . THR A 1 194 ? -0.000 -8.256 -17.012 1.00 97.81 194 THR A C 1
ATOM 1553 O O . THR A 1 194 ? 0.347 -7.126 -17.341 1.00 97.81 194 THR A O 1
ATOM 1556 N N . ARG A 1 195 ? 0.330 -8.748 -15.806 1.00 97.50 195 ARG A N 1
ATOM 1557 C CA . ARG A 1 195 ? 0.849 -7.932 -14.676 1.00 97.50 195 ARG A CA 1
ATOM 1558 C C . ARG A 1 195 ? 2.124 -7.120 -14.920 1.00 97.50 195 ARG A C 1
ATOM 1560 O O . ARG A 1 195 ? 2.500 -6.307 -14.074 1.00 97.50 195 ARG A O 1
ATOM 1567 N N . ASN A 1 196 ? 2.845 -7.381 -16.009 1.00 97.44 196 ASN A N 1
ATOM 1568 C CA . ASN A 1 196 ? 4.021 -6.599 -16.402 1.00 97.44 196 ASN A CA 1
ATOM 1569 C C . ASN A 1 196 ? 3.697 -5.452 -17.373 1.00 97.44 196 ASN A C 1
ATOM 1571 O O . ASN A 1 196 ? 4.621 -4.738 -17.763 1.00 97.44 196 ASN A O 1
ATOM 1575 N N . GLY A 1 197 ? 2.430 -5.294 -17.758 1.00 96.94 197 GLY A N 1
ATOM 1576 C CA . GLY A 1 197 ? 1.955 -4.210 -18.600 1.00 96.94 197 GLY A CA 1
ATOM 1577 C C . GLY A 1 197 ? 2.125 -2.835 -17.951 1.00 96.94 197 GLY A C 1
ATOM 1578 O O . GLY A 1 197 ? 2.330 -2.695 -16.738 1.00 96.94 197 GLY A O 1
ATOM 1579 N N . LEU A 1 198 ? 2.124 -1.814 -18.803 1.00 96.94 198 LEU A N 1
ATOM 1580 C CA . LEU A 1 198 ? 2.504 -0.443 -18.459 1.00 96.94 198 LEU A CA 1
ATOM 1581 C C . LEU A 1 198 ? 1.391 0.575 -18.726 1.00 96.94 198 LEU A C 1
ATOM 1583 O O . LEU A 1 198 ? 1.539 1.734 -18.353 1.00 96.94 198 LEU A O 1
ATOM 1587 N N . LEU A 1 199 ? 0.314 0.184 -19.409 1.00 93.81 199 LEU A N 1
ATOM 1588 C CA . LEU A 1 199 ? -0.632 1.136 -19.998 1.00 93.81 199 LEU A CA 1
ATOM 1589 C C . LEU A 1 199 ? -2.072 0.875 -19.592 1.00 93.81 199 LEU A C 1
ATOM 1591 O O . LEU A 1 199 ? -2.781 1.835 -19.290 1.00 93.81 199 LEU A O 1
ATOM 1595 N N . SER A 1 200 ? -2.508 -0.385 -19.596 1.00 93.06 200 SER A N 1
ATOM 1596 C CA . SER A 1 200 ? -3.900 -0.700 -19.310 1.00 93.06 200 SER A CA 1
ATOM 1597 C C . SER A 1 200 ? -4.169 -0.618 -17.812 1.00 93.06 200 SER A C 1
ATOM 1599 O O . SER A 1 200 ? -3.357 -1.014 -16.966 1.00 93.06 200 SER A O 1
ATOM 1601 N N . GLU A 1 201 ? -5.353 -0.136 -17.453 1.00 90.44 201 GLU A N 1
ATOM 1602 C CA . GLU A 1 201 ? -5.834 -0.223 -16.075 1.00 90.44 201 GLU A CA 1
ATOM 1603 C C . GLU A 1 201 ? -6.006 -1.684 -15.651 1.00 90.44 201 GLU A C 1
ATOM 1605 O O . GLU A 1 201 ? -5.661 -2.024 -14.521 1.00 90.44 201 GLU A O 1
ATOM 1610 N N . THR A 1 202 ? -6.394 -2.547 -16.596 1.00 92.44 202 THR A N 1
ATOM 1611 C CA . THR A 1 202 ? -6.643 -3.983 -16.411 1.00 92.44 202 THR A CA 1
ATOM 1612 C C . THR A 1 202 ? -5.396 -4.856 -16.534 1.00 92.44 202 THR A C 1
ATOM 1614 O O . THR A 1 202 ? -5.483 -6.064 -16.330 1.00 92.44 202 THR A O 1
ATOM 1617 N N . ASP A 1 203 ? -4.218 -4.269 -16.792 1.00 94.19 203 ASP A N 1
ATOM 1618 C CA . ASP A 1 203 ? -2.951 -5.016 -16.774 1.00 94.19 203 ASP A CA 1
ATOM 1619 C C . ASP A 1 203 ? -2.722 -5.678 -15.400 1.00 94.19 203 ASP A C 1
ATOM 1621 O O . ASP A 1 203 ? -2.053 -6.704 -15.294 1.00 94.19 203 ASP A O 1
ATOM 1625 N N . SER A 1 204 ? -3.290 -5.113 -14.329 1.00 96.69 204 SER A N 1
ATOM 1626 C CA . SER A 1 204 ? -3.220 -5.644 -12.966 1.00 96.69 204 SER A CA 1
ATOM 1627 C C . SER A 1 204 ? -4.477 -5.294 -12.163 1.00 96.69 204 SER A C 1
ATOM 1629 O O . SER A 1 204 ? -5.292 -4.492 -12.600 1.00 96.69 204 SER A O 1
ATOM 1631 N N . SER A 1 205 ? -4.598 -5.828 -10.946 1.00 96.75 205 SER A N 1
ATOM 1632 C CA . SER A 1 205 ? -5.767 -5.608 -10.082 1.00 96.75 205 SER A CA 1
ATOM 1633 C C . SER A 1 205 ? -5.911 -4.191 -9.512 1.00 96.75 205 SER A C 1
ATOM 1635 O O . SER A 1 205 ? -6.961 -3.870 -8.968 1.00 96.75 205 SER A O 1
ATOM 1637 N N . ARG A 1 206 ? -4.852 -3.363 -9.547 1.00 95.75 206 ARG A N 1
ATOM 1638 C CA . ARG A 1 206 ? -4.797 -2.001 -8.958 1.00 95.75 206 ARG A CA 1
ATOM 1639 C C . ARG A 1 206 ? -5.169 -1.903 -7.462 1.00 95.75 206 ARG A C 1
ATOM 1641 O O . ARG A 1 206 ? -5.265 -0.804 -6.924 1.00 95.75 206 ARG A O 1
ATOM 1648 N N . LEU A 1 207 ? -5.258 -3.038 -6.762 1.00 97.62 207 LEU A N 1
ATOM 1649 C CA . LEU A 1 207 ? -5.635 -3.134 -5.344 1.00 97.62 207 LEU A CA 1
ATOM 1650 C C . LEU A 1 207 ? -4.702 -2.385 -4.387 1.00 97.62 207 LEU A C 1
ATOM 1652 O O . LEU A 1 207 ? -5.084 -2.130 -3.250 1.00 97.62 207 LEU A O 1
ATOM 1656 N N . SER A 1 208 ? -3.476 -2.059 -4.800 1.00 98.06 208 SER A N 1
ATOM 1657 C CA . SER A 1 208 ? -2.502 -1.376 -3.943 1.00 98.06 208 SER A CA 1
ATOM 1658 C C . SER A 1 208 ? -3.043 -0.057 -3.393 1.00 98.06 208 SER A C 1
ATOM 1660 O O . SER A 1 208 ? -2.814 0.241 -2.223 1.00 98.06 208 SER A O 1
ATOM 1662 N N . ILE A 1 209 ? -3.819 0.684 -4.193 1.00 96.56 209 ILE A N 1
ATOM 1663 C CA . ILE A 1 209 ? -4.431 1.953 -3.783 1.00 96.56 209 ILE A CA 1
ATOM 1664 C C . ILE A 1 209 ? -5.371 1.713 -2.595 1.00 96.56 209 ILE A C 1
ATOM 1666 O O . ILE A 1 209 ? -5.337 2.451 -1.614 1.00 96.56 209 ILE A O 1
ATOM 1670 N N . ASP A 1 210 ? -6.200 0.673 -2.647 1.00 97.81 210 ASP A N 1
ATOM 1671 C CA . ASP A 1 210 ? -7.174 0.330 -1.602 1.00 97.81 210 ASP A CA 1
ATOM 1672 C C . ASP A 1 210 ? -6.536 -0.337 -0.379 1.00 97.81 210 ASP A C 1
ATOM 1674 O O . ASP A 1 210 ? -6.895 -0.026 0.758 1.00 97.81 210 ASP A O 1
ATOM 1678 N N . LEU A 1 211 ? -5.533 -1.190 -0.590 1.00 98.06 211 LEU A N 1
ATOM 1679 C CA . LEU A 1 211 ? -4.820 -1.888 0.480 1.00 98.06 211 LEU A CA 1
ATOM 1680 C C . LEU A 1 211 ? -3.902 -0.968 1.298 1.00 98.06 211 LEU A C 1
ATOM 1682 O O . LEU A 1 211 ? -3.730 -1.214 2.491 1.00 98.06 211 LEU A O 1
ATOM 1686 N N . ALA A 1 212 ? -3.301 0.059 0.687 1.00 96.19 212 ALA A N 1
ATOM 1687 C CA . ALA A 1 212 ? -2.386 0.978 1.371 1.00 96.19 212 ALA A CA 1
ATOM 1688 C C . ALA A 1 212 ? -3.099 1.861 2.411 1.00 96.19 212 ALA A C 1
ATOM 1690 O O . ALA A 1 212 ? -2.550 2.117 3.476 1.00 96.19 212 ALA A O 1
ATOM 1691 N N . ARG A 1 213 ? -4.341 2.270 2.122 1.00 94.56 213 ARG A N 1
ATOM 1692 C CA . ARG A 1 213 ? -5.200 3.080 3.013 1.00 94.56 213 ARG A CA 1
ATOM 1693 C C . ARG A 1 213 ? -6.138 2.230 3.879 1.00 94.56 213 ARG A C 1
ATOM 1695 O O . ARG A 1 213 ? -6.973 2.766 4.603 1.00 94.56 213 ARG A O 1
ATOM 1702 N N . GLY A 1 214 ? -6.065 0.906 3.729 1.00 95.50 214 GLY A N 1
ATOM 1703 C CA . GLY A 1 214 ? -6.922 -0.052 4.420 1.00 95.50 214 GLY A CA 1
ATOM 1704 C C . GLY A 1 214 ? -8.410 0.086 4.113 1.00 95.50 214 GLY A C 1
ATOM 1705 O O . GLY A 1 214 ? -9.207 -0.321 4.954 1.00 95.50 214 GLY A O 1
ATOM 1706 N N . VAL A 1 215 ? -8.763 0.609 2.932 1.00 97.25 215 VAL A N 1
ATOM 1707 C CA . VAL A 1 215 ? -10.134 0.628 2.389 1.00 97.25 215 VAL A CA 1
ATOM 1708 C C . VAL A 1 215 ? -10.610 -0.792 2.085 1.00 97.25 215 VAL A C 1
ATOM 1710 O O . VAL A 1 215 ? -11.779 -1.110 2.259 1.00 97.25 215 VAL A O 1
ATOM 1713 N N . LEU A 1 216 ? -9.690 -1.677 1.693 1.00 96.81 216 LEU A N 1
ATOM 1714 C CA . LEU A 1 216 ? -9.937 -3.114 1.627 1.00 96.81 216 LEU A CA 1
ATOM 1715 C C . LEU A 1 216 ? -9.078 -3.856 2.648 1.00 96.81 216 LEU A C 1
ATOM 1717 O O . LEU A 1 216 ? -7.897 -3.553 2.835 1.00 96.81 216 LEU A O 1
ATOM 1721 N N . SER A 1 217 ? -9.659 -4.883 3.270 1.00 96.12 217 SER A N 1
ATOM 1722 C CA . SER A 1 217 ? -8.882 -5.865 4.024 1.00 96.12 217 SER A CA 1
ATOM 1723 C C . SER A 1 217 ? -8.144 -6.798 3.068 1.00 96.12 217 SER A C 1
ATOM 1725 O O . SER A 1 217 ? -8.739 -7.384 2.163 1.00 96.12 217 SER A O 1
ATOM 1727 N N . VAL A 1 218 ? -6.854 -7.018 3.328 1.00 96.81 218 VAL A N 1
ATOM 1728 C CA . VAL A 1 218 ? -6.059 -8.013 2.596 1.00 96.81 218 VAL A CA 1
ATOM 1729 C C . VAL A 1 218 ? -6.600 -9.436 2.783 1.00 96.81 218 VAL A C 1
ATOM 1731 O O . VAL A 1 218 ? -6.526 -10.241 1.856 1.00 96.81 218 VAL A O 1
ATOM 1734 N N . ARG A 1 219 ? -7.199 -9.745 3.944 1.00 95.94 219 ARG A N 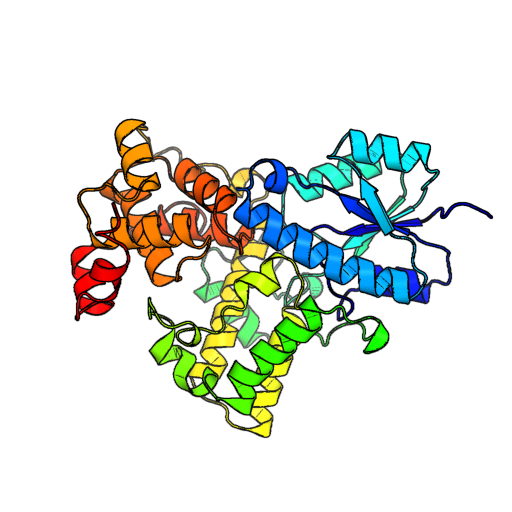1
ATOM 1735 C CA . ARG A 1 219 ? -7.836 -11.046 4.199 1.00 95.94 219 ARG A CA 1
ATOM 1736 C C . ARG A 1 219 ? -9.121 -11.193 3.402 1.00 95.94 219 ARG A C 1
ATOM 1738 O O . ARG A 1 219 ? -9.350 -12.256 2.836 1.00 95.94 219 ARG A O 1
ATOM 1745 N N . TRP A 1 220 ? -9.926 -10.132 3.315 1.00 95.75 220 TRP A N 1
ATOM 1746 C CA . TRP A 1 220 ? -11.113 -10.130 2.457 1.00 95.75 220 TRP A CA 1
ATOM 1747 C C . TRP A 1 220 ? -10.720 -10.393 1.000 1.00 95.75 220 TRP A C 1
ATOM 1749 O O . TRP A 1 220 ? -11.211 -11.347 0.411 1.00 95.75 220 TRP A O 1
ATOM 1759 N N . VAL A 1 221 ? -9.739 -9.653 0.467 1.00 97.69 221 VAL A N 1
ATOM 1760 C CA . VAL A 1 221 ? -9.222 -9.872 -0.897 1.00 97.69 221 VAL A CA 1
ATOM 1761 C C . VAL A 1 221 ? -8.747 -11.315 -1.090 1.00 97.69 221 VAL A C 1
ATOM 1763 O O . VAL A 1 221 ? -9.074 -11.939 -2.095 1.00 97.69 221 VAL A O 1
ATOM 1766 N N . TRP A 1 222 ? -7.990 -11.866 -0.136 1.00 97.75 222 TRP A N 1
ATOM 1767 C CA . TRP A 1 222 ? -7.523 -13.251 -0.204 1.00 97.75 222 TRP A CA 1
ATOM 1768 C C . TRP A 1 222 ? -8.681 -14.248 -0.314 1.00 97.75 222 TRP A C 1
ATOM 1770 O O . TRP A 1 222 ? -8.659 -15.120 -1.182 1.00 97.75 222 TRP A O 1
ATOM 1780 N N . HIS A 1 223 ? -9.701 -14.113 0.538 1.00 96.56 223 HIS A N 1
ATOM 1781 C CA . HIS A 1 223 ? -10.870 -14.999 0.529 1.00 96.56 223 HIS A CA 1
ATOM 1782 C C . HIS A 1 223 ? -11.748 -14.814 -0.708 1.00 96.56 223 HIS A C 1
ATOM 1784 O O . HIS A 1 223 ? -12.298 -15.794 -1.194 1.00 96.56 223 HIS A O 1
ATOM 1790 N N . GLU A 1 224 ? -11.834 -13.612 -1.270 1.00 97.50 224 GLU A N 1
ATOM 1791 C CA . GLU A 1 224 ? -12.528 -13.377 -2.540 1.00 97.50 224 GLU A CA 1
ATOM 1792 C C . GLU A 1 224 ? -11.817 -14.051 -3.722 1.00 97.50 224 GLU A C 1
ATOM 1794 O O . GLU A 1 224 ? -12.481 -14.604 -4.597 1.00 97.50 224 GLU A O 1
ATOM 1799 N N . ILE A 1 225 ? -10.476 -14.091 -3.723 1.00 98.31 225 ILE A N 1
ATOM 1800 C CA . ILE A 1 225 ? -9.720 -14.876 -4.713 1.00 98.31 225 ILE A CA 1
ATOM 1801 C C . ILE A 1 225 ? -10.015 -16.368 -4.537 1.00 98.31 225 ILE A C 1
ATOM 1803 O O . ILE A 1 225 ? -10.305 -17.043 -5.519 1.00 98.31 225 ILE A O 1
ATOM 1807 N N . LEU A 1 226 ? -9.997 -16.884 -3.302 1.00 97.31 226 LEU A N 1
ATOM 1808 C CA . LEU A 1 226 ? -10.348 -18.287 -3.039 1.00 97.31 226 LEU A CA 1
ATOM 1809 C C . LEU A 1 226 ? -11.797 -18.606 -3.440 1.00 97.31 226 LEU A C 1
ATOM 1811 O O . LEU A 1 226 ? -12.072 -19.699 -3.941 1.00 97.31 226 LEU A O 1
ATOM 1815 N N . ARG A 1 227 ? -12.727 -17.661 -3.244 1.00 97.81 227 ARG A N 1
ATOM 1816 C CA . ARG A 1 227 ? -14.116 -17.794 -3.697 1.00 97.81 227 ARG A CA 1
ATOM 1817 C C . ARG A 1 227 ? -14.166 -17.920 -5.214 1.00 97.81 227 ARG A C 1
ATOM 1819 O O . ARG A 1 227 ? -14.783 -18.855 -5.709 1.00 97.81 227 ARG A O 1
ATOM 1826 N N . TYR A 1 228 ? -13.470 -17.046 -5.939 1.00 98.56 228 TYR A N 1
ATOM 1827 C CA . TYR A 1 228 ? -13.364 -17.135 -7.395 1.00 98.56 228 TYR A CA 1
ATOM 1828 C C . TYR A 1 228 ? -12.767 -18.475 -7.853 1.00 98.56 228 TYR A C 1
ATOM 1830 O O . TYR A 1 228 ? -13.312 -19.118 -8.746 1.00 98.56 228 TYR A O 1
ATOM 1838 N N . GLU A 1 229 ? -11.686 -18.930 -7.212 1.00 98.44 229 GLU A N 1
ATOM 1839 C CA . GLU A 1 229 ? -11.049 -20.220 -7.516 1.00 98.44 229 GLU A CA 1
ATOM 1840 C C . GLU A 1 229 ? -12.015 -21.401 -7.320 1.00 98.44 229 GLU A C 1
ATOM 1842 O O . GLU A 1 229 ? -12.001 -22.350 -8.102 1.00 98.44 229 GLU A O 1
ATOM 1847 N N . THR A 1 230 ? -12.889 -21.317 -6.313 1.00 98.19 230 THR A N 1
ATOM 1848 C CA . THR A 1 230 ? -13.881 -22.354 -5.987 1.00 98.19 230 THR A CA 1
ATOM 1849 C C . THR A 1 230 ? -15.104 -22.317 -6.907 1.00 98.19 230 THR A C 1
ATOM 1851 O O . THR A 1 230 ? -15.599 -23.365 -7.318 1.00 98.19 230 THR A O 1
ATOM 1854 N N . GLU A 1 231 ? -15.628 -21.126 -7.200 1.00 98.31 231 GLU A N 1
ATOM 1855 C CA . GLU A 1 231 ? -16.891 -20.938 -7.928 1.00 98.31 231 GLU A CA 1
ATOM 1856 C C . GLU A 1 231 ? -16.710 -20.866 -9.448 1.00 98.31 231 GLU A C 1
ATOM 1858 O O . GLU A 1 231 ? -17.638 -21.191 -10.189 1.00 98.31 231 GLU A O 1
ATOM 1863 N N . VAL A 1 232 ? -15.537 -20.428 -9.919 1.00 98.19 232 VAL A N 1
ATOM 1864 C CA . VAL A 1 232 ? -15.279 -20.137 -11.335 1.00 98.19 232 VAL A CA 1
ATOM 1865 C C . VAL A 1 232 ? -14.126 -20.979 -11.878 1.00 98.19 232 VAL A C 1
ATOM 1867 O O . VAL A 1 232 ? -14.364 -21.869 -12.695 1.00 98.19 232 VAL A O 1
ATOM 1870 N N . ALA A 1 233 ? -12.882 -20.692 -11.478 1.00 96.38 233 ALA A N 1
ATOM 1871 C CA . ALA A 1 233 ? -11.703 -21.418 -11.952 1.00 96.38 233 ALA A CA 1
ATOM 1872 C C . ALA A 1 233 ? -10.454 -21.134 -11.108 1.00 96.38 233 ALA A C 1
ATOM 1874 O O . ALA A 1 233 ? -10.118 -19.980 -10.851 1.00 96.38 233 ALA A O 1
ATOM 1875 N N . GLU A 1 234 ? -9.697 -22.183 -10.785 1.00 98.06 234 GLU A N 1
ATOM 1876 C CA . GLU A 1 234 ? -8.330 -22.081 -10.268 1.00 98.06 234 GLU A CA 1
ATOM 1877 C C . GLU A 1 234 ? -7.314 -22.224 -11.409 1.00 98.06 234 GLU A C 1
ATOM 1879 O O . GLU A 1 234 ? -7.391 -23.149 -12.223 1.00 98.06 234 GLU A O 1
ATOM 1884 N N . ASN A 1 235 ? -6.331 -21.323 -11.474 1.00 98.19 235 ASN A N 1
ATOM 1885 C CA . ASN A 1 235 ? -5.223 -21.423 -12.420 1.00 98.19 235 ASN A CA 1
ATOM 1886 C C . ASN A 1 235 ? -3.947 -20.741 -11.886 1.00 98.19 235 ASN A C 1
ATOM 1888 O O . ASN A 1 235 ? -3.864 -20.275 -10.750 1.00 98.19 235 ASN A O 1
ATOM 1892 N N . LYS A 1 236 ? -2.896 -20.692 -12.715 1.00 98.31 236 LYS A N 1
ATOM 1893 C CA . LYS A 1 236 ? -1.628 -20.055 -12.326 1.00 98.31 236 LYS A CA 1
ATOM 1894 C C . LYS A 1 236 ? -1.789 -18.566 -12.019 1.00 98.31 236 LYS A C 1
ATOM 1896 O O . LYS A 1 236 ? -1.081 -18.076 -11.146 1.00 98.31 236 LYS A O 1
ATOM 1901 N N . SER A 1 237 ? -2.681 -17.868 -12.716 1.00 98.44 237 SER A N 1
ATOM 1902 C CA . SER A 1 237 ? -2.913 -16.429 -12.577 1.00 98.44 237 SER A CA 1
ATOM 1903 C C . SER A 1 237 ? -3.668 -16.083 -11.296 1.00 98.44 237 SER A C 1
ATOM 1905 O O . SER A 1 237 ? -3.250 -15.158 -10.595 1.00 98.44 237 SER A O 1
ATOM 1907 N N . THR A 1 238 ? -4.677 -16.874 -10.912 1.00 98.19 238 THR A N 1
ATOM 1908 C CA . THR A 1 238 ? -5.372 -16.715 -9.621 1.00 98.19 238 THR A CA 1
ATOM 1909 C C . THR A 1 238 ? -4.411 -16.924 -8.446 1.00 98.19 238 THR A C 1
ATOM 1911 O O . THR A 1 238 ? -4.326 -16.077 -7.550 1.00 98.19 238 THR A O 1
ATOM 1914 N N . TYR A 1 239 ? -3.570 -17.967 -8.509 1.00 98.25 239 TYR A N 1
ATOM 1915 C CA . TYR A 1 239 ? -2.483 -18.172 -7.548 1.00 98.25 239 TYR A CA 1
ATOM 1916 C C . TYR A 1 239 ? -1.486 -17.008 -7.552 1.00 98.25 239 TYR A C 1
ATOM 1918 O O . TYR A 1 239 ? -1.041 -16.570 -6.490 1.00 98.25 239 TYR A O 1
ATOM 1926 N N . TRP A 1 240 ? -1.120 -16.482 -8.725 1.00 98.56 240 TRP A N 1
ATOM 1927 C CA . TRP A 1 240 ? -0.112 -15.427 -8.806 1.00 98.56 240 TRP A CA 1
ATOM 1928 C C . TRP A 1 240 ? -0.570 -14.127 -8.146 1.00 98.56 240 TRP A C 1
ATOM 1930 O O . TRP A 1 240 ? 0.252 -13.412 -7.578 1.00 98.56 240 TRP A O 1
ATOM 1940 N N . LEU A 1 241 ? -1.870 -13.825 -8.145 1.00 98.44 241 LEU A N 1
ATOM 1941 C CA . LEU A 1 241 ? -2.372 -12.677 -7.393 1.00 98.44 241 LEU A CA 1
ATOM 1942 C C . LEU A 1 241 ? -2.182 -12.879 -5.879 1.00 98.44 241 LEU A C 1
ATOM 1944 O O . LEU A 1 241 ? -1.695 -11.975 -5.200 1.00 98.44 241 LEU A O 1
ATOM 1948 N N . ARG A 1 242 ? -2.449 -14.084 -5.356 1.00 97.81 242 ARG A N 1
ATOM 1949 C CA . ARG A 1 242 ? -2.147 -14.445 -3.956 1.00 97.81 242 ARG A CA 1
ATOM 1950 C C . ARG A 1 242 ? -0.648 -14.388 -3.654 1.00 97.81 242 ARG A C 1
ATOM 1952 O O . ARG A 1 242 ? -0.249 -13.864 -2.616 1.00 97.81 242 ARG A O 1
ATOM 1959 N N . PHE A 1 243 ? 0.193 -14.857 -4.572 1.00 98.19 243 PHE A N 1
ATOM 1960 C CA . PHE A 1 243 ? 1.653 -14.777 -4.466 1.00 98.19 243 PHE A CA 1
ATOM 1961 C C . PHE A 1 243 ? 2.149 -13.332 -4.292 1.00 98.19 243 PHE A C 1
ATOM 1963 O O . PHE A 1 243 ? 3.063 -13.078 -3.509 1.00 98.19 243 PHE A O 1
ATOM 1970 N N . GLU A 1 244 ? 1.540 -12.370 -4.982 1.00 98.56 244 GLU A N 1
ATOM 1971 C CA . GLU A 1 244 ? 1.904 -10.952 -4.873 1.00 98.56 244 GLU A CA 1
ATOM 1972 C C . GLU A 1 244 ? 1.390 -10.324 -3.564 1.00 98.56 244 GLU A C 1
ATOM 1974 O O . GLU A 1 244 ? 2.074 -9.485 -2.975 1.00 98.56 244 GLU A O 1
ATOM 1979 N N . LEU A 1 245 ? 0.263 -10.795 -3.015 1.00 98.44 245 LEU A N 1
ATOM 1980 C CA . LEU A 1 245 ? -0.149 -10.437 -1.649 1.00 98.44 245 LEU A CA 1
ATOM 1981 C C . LEU A 1 245 ? 0.835 -10.965 -0.592 1.00 98.44 245 LEU A C 1
ATOM 1983 O O . LEU A 1 245 ? 1.096 -10.280 0.398 1.00 98.44 245 LEU A O 1
ATOM 1987 N N . LEU A 1 246 ? 1.452 -12.131 -0.818 1.00 98.12 246 LEU A N 1
ATOM 1988 C CA . LEU A 1 246 ? 2.513 -12.637 0.059 1.00 98.12 246 LEU A CA 1
ATOM 1989 C C . LEU A 1 246 ? 3.783 -11.776 0.005 1.00 98.12 246 LEU A C 1
ATOM 1991 O O . LEU A 1 246 ? 4.519 -11.739 0.987 1.00 98.12 246 LEU A O 1
ATOM 1995 N N . TRP A 1 247 ? 4.065 -11.075 -1.099 1.00 98.12 247 TRP A N 1
ATOM 1996 C CA . TRP A 1 247 ? 5.172 -10.108 -1.145 1.00 98.12 247 TRP A CA 1
ATOM 1997 C C . TRP A 1 247 ? 4.910 -8.904 -0.242 1.00 98.12 247 TRP A C 1
ATOM 1999 O O . TRP A 1 247 ? 5.807 -8.489 0.495 1.00 98.12 247 TRP A O 1
ATOM 2009 N N . ARG A 1 248 ? 3.681 -8.371 -0.263 1.00 98.00 248 ARG A N 1
ATOM 2010 C CA . ARG A 1 248 ? 3.247 -7.327 0.681 1.00 98.00 248 ARG A CA 1
ATOM 2011 C C . ARG A 1 248 ? 3.421 -7.809 2.120 1.00 98.00 248 ARG A C 1
ATOM 2013 O O . ARG A 1 248 ? 4.015 -7.112 2.934 1.00 98.00 248 ARG A O 1
ATOM 2020 N N . GLU A 1 249 ? 2.947 -9.016 2.410 1.00 97.69 249 GLU A N 1
ATOM 2021 C CA . GLU A 1 249 ? 3.069 -9.639 3.728 1.00 97.69 249 GLU A CA 1
ATOM 2022 C C . GLU A 1 249 ? 4.536 -9.776 4.168 1.00 97.69 249 GLU A C 1
ATOM 2024 O O . GLU A 1 249 ? 4.916 -9.349 5.257 1.00 97.69 249 GLU A O 1
ATOM 2029 N N . TYR A 1 250 ? 5.390 -10.296 3.288 1.00 97.50 250 TYR A N 1
ATOM 2030 C CA . TYR A 1 250 ? 6.817 -10.471 3.537 1.00 97.50 250 TYR A CA 1
ATOM 2031 C C . TYR A 1 250 ? 7.516 -9.165 3.930 1.00 97.50 250 TYR A C 1
ATOM 2033 O O . TYR A 1 250 ? 8.258 -9.129 4.915 1.00 97.50 250 TYR A O 1
ATOM 2041 N N . PHE A 1 251 ? 7.267 -8.079 3.191 1.00 97.31 251 PHE A N 1
ATOM 2042 C CA . PHE A 1 251 ? 7.880 -6.792 3.502 1.00 97.31 251 PHE A CA 1
ATOM 2043 C C . PHE A 1 251 ? 7.401 -6.217 4.836 1.00 97.31 251 PHE A C 1
ATOM 2045 O O . PHE A 1 251 ? 8.210 -5.609 5.539 1.00 97.31 251 PHE A O 1
ATOM 2052 N N . ARG A 1 252 ? 6.144 -6.457 5.236 1.00 96.88 252 ARG A N 1
ATOM 2053 C CA . ARG A 1 252 ? 5.644 -6.059 6.563 1.00 96.88 252 ARG A CA 1
ATOM 2054 C C . ARG A 1 252 ? 6.407 -6.773 7.679 1.00 96.88 252 ARG A C 1
ATOM 2056 O O . ARG A 1 252 ? 6.849 -6.122 8.624 1.00 96.88 252 ARG A O 1
ATOM 2063 N N . TRP A 1 253 ? 6.657 -8.075 7.541 1.00 96.38 253 TRP A N 1
ATOM 2064 C CA . TRP A 1 253 ? 7.456 -8.833 8.514 1.00 96.38 253 TRP A CA 1
ATOM 2065 C C . TRP A 1 253 ? 8.929 -8.413 8.536 1.00 96.38 253 TRP A C 1
ATOM 2067 O O . TRP A 1 253 ? 9.495 -8.241 9.615 1.00 96.38 253 TRP A O 1
ATOM 2077 N N . CYS A 1 254 ? 9.530 -8.140 7.375 1.00 95.25 254 CYS A N 1
ATOM 2078 C CA . CYS A 1 254 ? 10.882 -7.575 7.303 1.00 95.25 254 CYS A CA 1
ATOM 2079 C C . CYS A 1 254 ? 10.979 -6.210 8.002 1.00 95.25 254 CYS A C 1
ATOM 2081 O O . CYS A 1 254 ? 11.939 -5.962 8.729 1.00 95.25 254 CYS A O 1
ATOM 2083 N N . ALA A 1 255 ? 9.984 -5.338 7.817 1.00 95.06 255 ALA A N 1
ATOM 2084 C CA . ALA A 1 255 ? 9.940 -4.036 8.475 1.00 95.06 255 ALA A CA 1
ATOM 2085 C C . ALA A 1 255 ? 9.817 -4.172 10.002 1.00 95.06 255 ALA A C 1
ATOM 2087 O O . ALA A 1 255 ? 10.547 -3.500 10.729 1.00 95.06 255 ALA A O 1
ATOM 2088 N N . ARG A 1 256 ? 8.978 -5.095 10.499 1.00 94.38 256 ARG A N 1
ATOM 2089 C CA . ARG A 1 256 ? 8.878 -5.396 11.941 1.00 94.38 256 ARG A CA 1
ATOM 2090 C C . ARG A 1 256 ? 10.186 -5.934 12.518 1.00 94.38 256 ARG A C 1
ATOM 2092 O O . ARG A 1 256 ? 10.603 -5.487 13.581 1.00 94.38 256 ARG A O 1
ATOM 2099 N N . GLN A 1 257 ? 10.844 -6.857 11.815 1.00 93.88 257 GLN A N 1
ATOM 2100 C CA . GLN A 1 257 ? 12.125 -7.429 12.237 1.00 93.88 257 GLN A CA 1
ATOM 2101 C C . GLN A 1 257 ? 13.232 -6.366 12.303 1.00 93.88 257 GLN A C 1
ATOM 2103 O O . GLN A 1 257 ? 14.017 -6.347 13.248 1.00 93.88 257 GLN A O 1
ATOM 2108 N N . ALA A 1 258 ? 13.314 -5.494 11.295 1.00 91.88 258 ALA A N 1
ATOM 2109 C CA . ALA A 1 258 ? 14.382 -4.505 11.185 1.00 91.88 258 ALA A CA 1
ATOM 2110 C C . ALA A 1 258 ? 14.137 -3.242 12.033 1.00 91.88 258 ALA A C 1
ATOM 2112 O O . ALA A 1 258 ? 15.097 -2.569 12.423 1.00 91.88 258 ALA A O 1
ATOM 2113 N N . GLY A 1 259 ? 12.875 -2.895 12.305 1.00 91.44 259 GLY A N 1
ATOM 2114 C CA . GLY A 1 259 ? 12.501 -1.649 12.971 1.00 91.44 259 GLY A CA 1
ATOM 2115 C C . GLY A 1 259 ? 13.079 -0.430 12.245 1.00 91.44 259 GLY A C 1
ATOM 2116 O O . GLY A 1 259 ? 13.079 -0.359 11.017 1.00 91.44 259 GLY A O 1
ATOM 2117 N N . ALA A 1 260 ? 13.658 0.511 12.995 1.00 90.06 260 ALA A N 1
ATOM 2118 C CA . ALA A 1 260 ? 14.271 1.714 12.423 1.00 90.06 260 ALA A CA 1
ATOM 2119 C C . ALA A 1 260 ? 15.409 1.419 11.421 1.00 90.06 260 ALA A C 1
ATOM 2121 O O . ALA A 1 260 ? 15.660 2.226 10.525 1.00 90.06 260 ALA A O 1
ATOM 2122 N N . ASN A 1 261 ? 16.070 0.256 11.511 1.00 89.62 261 ASN A N 1
ATOM 2123 C CA . ASN A 1 261 ? 17.125 -0.121 10.564 1.00 89.62 261 ASN A CA 1
ATOM 2124 C C . ASN A 1 261 ? 16.593 -0.361 9.145 1.00 89.62 261 ASN A C 1
ATOM 2126 O O . ASN A 1 261 ? 17.379 -0.333 8.202 1.00 89.62 261 ASN A O 1
ATOM 2130 N N . PHE A 1 262 ? 15.279 -0.542 8.972 1.00 91.62 262 PHE A N 1
ATOM 2131 C CA . PHE A 1 262 ? 14.643 -0.717 7.664 1.00 91.62 262 PHE A CA 1
ATOM 2132 C C . PHE A 1 262 ? 14.846 0.489 6.727 1.00 91.62 262 PHE A C 1
ATOM 2134 O O . PHE A 1 262 ? 14.870 0.342 5.505 1.00 91.62 262 PHE A O 1
ATOM 2141 N N . PHE A 1 263 ? 15.042 1.676 7.307 1.00 91.44 263 PHE A N 1
ATOM 2142 C CA . PHE A 1 263 ? 15.205 2.952 6.600 1.00 91.44 263 PHE A CA 1
ATOM 2143 C C . PHE A 1 263 ? 16.674 3.376 6.447 1.00 91.44 263 PHE A C 1
ATOM 2145 O O . PHE A 1 263 ? 16.981 4.391 5.814 1.00 91.44 263 PHE A O 1
ATOM 2152 N N . LEU A 1 264 ? 17.600 2.633 7.057 1.00 85.00 264 LEU A N 1
ATOM 2153 C CA . LEU A 1 264 ? 19.017 2.975 7.094 1.00 85.00 264 LEU A CA 1
ATOM 2154 C C . LEU A 1 264 ? 19.797 2.207 6.030 1.00 85.00 264 LEU A C 1
ATOM 2156 O O . LEU A 1 264 ? 19.485 1.068 5.688 1.00 85.00 264 LEU A O 1
ATOM 2160 N N . ASN A 1 265 ? 20.889 2.808 5.556 1.00 72.19 265 ASN A N 1
ATOM 2161 C CA . ASN A 1 265 ? 21.878 2.058 4.796 1.00 72.19 265 ASN A CA 1
ATOM 2162 C C . ASN A 1 265 ? 22.708 1.190 5.756 1.00 72.19 265 ASN A C 1
ATOM 2164 O O . ASN A 1 265 ? 23.757 1.608 6.246 1.00 72.19 265 ASN A O 1
ATOM 2168 N N . VAL A 1 266 ? 22.219 -0.014 6.053 1.00 68.81 266 VAL A N 1
ATOM 2169 C CA . VAL A 1 266 ? 22.904 -0.961 6.950 1.00 68.81 266 VAL A CA 1
ATOM 2170 C C . VAL A 1 266 ? 24.192 -1.534 6.342 1.00 68.81 266 VAL A C 1
ATOM 2172 O O . VAL A 1 266 ? 25.071 -1.993 7.071 1.00 68.81 266 VAL A O 1
ATOM 2175 N N . GLN A 1 267 ? 24.360 -1.454 5.018 1.00 67.06 267 GLN A N 1
ATOM 2176 C CA . GLN A 1 267 ? 25.580 -1.864 4.324 1.00 67.06 267 GLN A CA 1
ATOM 2177 C C . GLN A 1 267 ? 26.544 -0.679 4.201 1.00 67.06 267 GLN A C 1
ATOM 2179 O O . GLN A 1 267 ? 26.582 0.032 3.196 1.00 67.06 267 GLN A O 1
ATOM 2184 N N . LYS A 1 268 ? 27.368 -0.488 5.240 1.00 57.72 268 LYS A N 1
ATOM 2185 C CA . LYS A 1 268 ? 28.362 0.601 5.345 1.00 57.72 268 LYS A CA 1
ATOM 2186 C C . LYS A 1 268 ? 29.374 0.674 4.188 1.00 57.72 268 LYS A C 1
ATOM 2188 O O . LYS A 1 268 ? 30.086 1.665 4.086 1.00 57.72 268 LYS A O 1
ATOM 2193 N N . SER A 1 269 ? 29.473 -0.360 3.350 1.00 59.88 269 SER A N 1
ATOM 2194 C CA . SER A 1 269 ? 30.381 -0.419 2.200 1.00 59.88 269 SER A CA 1
ATOM 2195 C C . SER A 1 269 ? 29.881 0.339 0.966 1.00 59.88 269 SER A C 1
ATOM 2197 O O . SER A 1 269 ? 30.675 0.586 0.060 1.00 59.88 269 SER A O 1
ATOM 2199 N N . ILE A 1 270 ? 28.597 0.710 0.903 1.00 65.69 270 ILE A N 1
ATOM 2200 C CA . ILE A 1 270 ? 28.053 1.471 -0.227 1.00 65.69 270 ILE A CA 1
ATOM 2201 C C . ILE A 1 270 ? 28.130 2.962 0.099 1.00 65.69 270 ILE A C 1
ATOM 2203 O O . ILE A 1 270 ? 27.335 3.485 0.882 1.00 65.69 270 ILE A O 1
ATOM 2207 N N . PHE A 1 271 ? 29.094 3.642 -0.520 1.00 68.62 271 PHE A N 1
ATOM 2208 C CA . PHE A 1 271 ? 29.209 5.095 -0.484 1.00 68.62 271 PHE A CA 1
ATOM 2209 C C . PHE A 1 271 ? 28.412 5.702 -1.636 1.00 68.62 271 PHE A C 1
ATOM 2211 O O . PHE A 1 271 ? 28.572 5.308 -2.791 1.00 68.62 271 PHE A O 1
ATOM 2218 N N . PHE A 1 272 ? 27.559 6.669 -1.312 1.00 77.19 272 PHE A N 1
ATOM 2219 C CA . PHE A 1 272 ? 26.822 7.448 -2.298 1.00 77.19 272 PHE A CA 1
ATOM 2220 C C . PHE A 1 272 ? 27.454 8.830 -2.425 1.00 77.19 272 PHE A C 1
ATOM 2222 O O . PHE A 1 272 ? 27.801 9.447 -1.420 1.00 77.19 272 PHE A O 1
ATOM 2229 N N . GLU A 1 273 ? 27.531 9.335 -3.654 1.00 78.00 273 GLU A N 1
ATOM 2230 C CA . GLU A 1 273 ? 27.856 10.732 -3.950 1.00 78.00 273 GLU A CA 1
ATOM 2231 C C . GLU A 1 273 ? 26.609 11.391 -4.561 1.00 78.00 273 GLU A C 1
ATOM 2233 O O . GLU A 1 273 ? 26.407 11.345 -5.784 1.00 78.00 273 GLU A O 1
ATOM 2238 N N . PRO A 1 274 ? 25.701 11.939 -3.725 1.00 84.12 274 PRO A N 1
ATOM 2239 C CA . PRO A 1 274 ? 24.473 12.542 -4.212 1.00 84.12 274 PRO A CA 1
ATOM 2240 C C . PRO A 1 274 ? 24.769 13.726 -5.132 1.00 84.12 274 PRO A C 1
ATOM 2242 O O . PRO A 1 274 ? 25.473 14.667 -4.775 1.00 84.12 274 PRO A O 1
ATOM 2245 N N . SER A 1 275 ? 24.174 13.703 -6.318 1.00 94.81 275 SER A N 1
ATOM 2246 C CA . SER A 1 275 ? 24.215 14.791 -7.282 1.00 94.81 275 SER A CA 1
ATOM 2247 C C . SER A 1 275 ? 22.816 15.369 -7.416 1.00 94.81 275 SER A C 1
ATOM 2249 O O . SER A 1 275 ? 21.938 14.755 -8.026 1.00 94.81 275 SER A O 1
ATOM 2251 N N . LEU A 1 276 ? 22.615 16.579 -6.884 1.00 94.00 276 LEU A N 1
ATOM 2252 C CA . LEU A 1 276 ? 21.328 17.279 -6.964 1.00 94.00 276 LEU A CA 1
ATOM 2253 C C . LEU A 1 276 ? 20.821 17.378 -8.410 1.00 94.00 276 LEU A C 1
ATOM 2255 O O . LEU A 1 276 ? 19.641 17.156 -8.659 1.00 94.00 276 LEU A O 1
ATOM 2259 N N . GLY A 1 277 ? 21.718 17.612 -9.374 1.00 97.06 277 GLY A N 1
ATOM 2260 C CA . GLY A 1 277 ? 21.367 17.656 -10.794 1.00 97.06 277 GLY A CA 1
ATOM 2261 C C . GLY A 1 277 ? 20.847 16.321 -11.339 1.00 97.06 277 GLY A C 1
ATOM 2262 O O . GLY A 1 277 ? 19.840 16.307 -12.044 1.00 97.06 277 GLY A O 1
ATOM 2263 N N . LYS A 1 278 ? 21.486 15.189 -10.999 1.00 97.12 278 LYS A N 1
ATOM 2264 C CA . LYS A 1 278 ? 21.013 13.854 -11.419 1.00 97.12 278 LYS A CA 1
ATOM 2265 C C . LYS A 1 278 ? 19.685 13.497 -10.757 1.00 97.12 278 LYS A C 1
ATOM 2267 O O . LYS A 1 278 ? 18.794 12.982 -11.425 1.00 97.12 278 LYS A O 1
ATOM 2272 N N . ILE A 1 279 ? 19.549 13.799 -9.466 1.00 98.00 279 ILE A N 1
ATOM 2273 C CA . ILE A 1 279 ? 18.322 13.558 -8.700 1.00 98.00 279 ILE A CA 1
ATOM 2274 C C . ILE A 1 279 ? 17.161 14.347 -9.302 1.00 98.00 279 ILE A C 1
ATOM 2276 O O . ILE A 1 279 ? 16.104 13.773 -9.549 1.00 98.00 279 ILE A O 1
ATOM 2280 N N . GLN A 1 280 ? 17.364 15.637 -9.577 1.00 98.00 280 GLN A N 1
ATOM 2281 C CA . GLN A 1 280 ? 16.317 16.492 -10.124 1.00 98.00 280 GLN A CA 1
ATOM 2282 C C . GLN A 1 280 ? 15.898 16.038 -11.525 1.00 98.00 280 GLN A C 1
ATOM 2284 O O . GLN A 1 280 ? 14.710 15.852 -11.769 1.00 98.00 280 GLN A O 1
ATOM 2289 N N . LYS A 1 281 ? 16.864 15.737 -12.404 1.00 98.00 281 LYS A N 1
ATOM 2290 C CA . LYS A 1 281 ? 16.579 15.168 -13.729 1.00 98.00 281 LYS A CA 1
ATOM 2291 C C . LYS A 1 281 ? 15.790 13.863 -13.647 1.00 98.00 281 LYS A C 1
ATOM 2293 O O . LYS A 1 281 ? 14.893 13.659 -14.451 1.00 98.00 281 LYS A O 1
ATOM 2298 N N . TRP A 1 282 ? 16.100 12.982 -12.696 1.00 98.38 282 TRP A N 1
ATOM 2299 C CA . TRP A 1 282 ? 15.334 11.749 -12.506 1.00 98.38 282 TRP A CA 1
ATOM 2300 C C . TRP A 1 282 ? 13.907 12.028 -12.033 1.00 98.38 282 TRP A C 1
ATOM 2302 O O . TRP A 1 282 ? 12.971 11.534 -12.651 1.00 98.38 282 TRP A O 1
ATOM 2312 N N . LYS A 1 283 ? 13.726 12.874 -11.011 1.00 98.00 283 LYS A N 1
ATOM 2313 C CA . LYS A 1 283 ? 12.391 13.260 -10.525 1.00 98.00 283 LYS A CA 1
ATOM 2314 C C . LYS A 1 283 ? 11.533 13.859 -11.637 1.00 98.00 283 LYS A C 1
ATOM 2316 O O . LYS A 1 283 ? 10.361 13.539 -11.739 1.00 98.00 283 LYS A O 1
ATOM 2321 N N . GLU A 1 284 ? 12.118 14.696 -12.484 1.00 97.31 284 GLU A N 1
ATOM 2322 C CA . GLU A 1 284 ? 11.415 15.393 -13.566 1.00 97.31 284 GLU A CA 1
ATOM 2323 C C . GLU A 1 284 ? 11.251 14.575 -14.851 1.00 97.31 284 GLU A C 1
ATOM 2325 O O . GLU A 1 284 ? 10.696 15.103 -15.807 1.00 97.31 284 GLU A O 1
ATOM 2330 N N . GLY A 1 285 ? 11.758 13.338 -14.912 1.00 97.69 285 GLY A N 1
ATOM 2331 C CA . GLY A 1 285 ? 11.715 12.539 -16.138 1.00 97.69 285 GLY A CA 1
ATOM 2332 C C . GLY A 1 285 ? 12.562 13.120 -17.278 1.00 97.69 285 GLY A C 1
ATOM 2333 O O . GLY A 1 285 ? 12.165 13.085 -18.436 1.00 97.69 285 GLY A O 1
ATOM 2334 N N . ARG A 1 286 ? 13.743 13.667 -16.965 1.00 97.19 286 ARG A N 1
ATOM 2335 C CA . ARG A 1 286 ? 14.696 14.295 -17.907 1.00 97.19 286 ARG A CA 1
ATOM 2336 C C . ARG A 1 286 ? 16.084 13.646 -17.869 1.00 97.19 286 ARG A C 1
ATOM 2338 O O . ARG A 1 286 ? 17.117 14.317 -17.935 1.00 97.19 286 ARG A O 1
ATOM 2345 N N . THR A 1 287 ? 16.115 12.331 -17.684 1.00 96.88 287 THR A N 1
ATOM 2346 C CA . THR A 1 287 ? 17.330 11.507 -17.743 1.00 96.88 287 THR A CA 1
ATOM 2347 C C . THR A 1 287 ? 17.696 11.158 -19.185 1.00 96.88 287 THR A C 1
ATOM 2349 O O . THR A 1 287 ? 16.966 11.478 -20.122 1.00 96.88 287 THR A O 1
ATOM 2352 N N . GLU A 1 288 ? 18.820 10.468 -19.369 1.00 95.69 288 GLU A N 1
ATOM 2353 C CA . GLU A 1 288 ? 19.236 9.953 -20.679 1.00 95.69 288 GLU A CA 1
ATOM 2354 C C . GLU A 1 288 ? 18.357 8.784 -21.156 1.00 95.69 288 GLU A C 1
ATOM 2356 O O . GLU A 1 288 ? 18.292 8.510 -22.352 1.00 95.69 288 GLU A O 1
ATOM 2361 N N . SER A 1 289 ? 17.636 8.111 -20.249 1.00 97.00 289 SER A N 1
ATOM 2362 C CA . SER A 1 289 ? 16.772 6.987 -20.606 1.00 97.00 289 SER A CA 1
ATOM 2363 C C . SER A 1 289 ? 15.326 7.433 -20.808 1.00 97.00 289 SER A C 1
ATOM 2365 O O . SER A 1 289 ? 14.616 7.762 -19.856 1.00 97.00 289 SER A O 1
ATOM 2367 N N . ARG A 1 290 ? 14.840 7.350 -22.053 1.00 97.00 290 ARG A N 1
ATOM 2368 C CA . ARG A 1 290 ? 13.435 7.654 -22.388 1.00 97.00 290 ARG A CA 1
ATOM 2369 C C . ARG A 1 290 ? 12.438 6.772 -21.634 1.00 97.00 290 ARG A C 1
ATOM 2371 O O . ARG A 1 290 ? 11.353 7.232 -21.300 1.00 97.00 290 ARG A O 1
ATOM 2378 N N . PHE A 1 291 ? 12.789 5.515 -21.357 1.00 97.69 291 PHE A N 1
ATOM 2379 C CA . PHE A 1 291 ? 11.905 4.603 -20.626 1.00 97.69 291 PHE A CA 1
ATOM 2380 C C . PHE A 1 291 ? 11.746 5.012 -19.159 1.00 97.69 291 PHE A C 1
ATOM 2382 O O . PHE A 1 291 ? 10.635 5.039 -18.635 1.00 97.69 291 PHE A O 1
ATOM 2389 N N . VAL A 1 292 ? 12.847 5.405 -18.515 1.00 98.31 292 VAL A N 1
ATOM 2390 C CA . VAL A 1 292 ? 12.813 5.944 -17.149 1.00 98.31 292 VAL A CA 1
ATOM 2391 C C . VAL A 1 292 ? 12.069 7.275 -17.122 1.00 98.31 292 VAL A C 1
ATOM 2393 O O . VAL A 1 292 ? 11.262 7.493 -16.226 1.00 98.31 292 VAL A O 1
ATOM 2396 N N . ASN A 1 293 ? 12.270 8.129 -18.127 1.00 98.44 293 ASN A N 1
ATOM 2397 C CA . ASN A 1 293 ? 11.552 9.397 -18.245 1.00 98.44 293 ASN A CA 1
ATOM 2398 C C . ASN A 1 293 ? 10.034 9.189 -18.312 1.00 98.44 293 ASN A C 1
ATOM 2400 O O . ASN A 1 293 ? 9.313 9.808 -17.536 1.00 98.44 293 ASN A O 1
ATOM 2404 N N . ALA A 1 294 ? 9.566 8.245 -19.139 1.00 98.38 294 ALA A N 1
ATOM 2405 C CA . ALA A 1 294 ? 8.159 7.849 -19.187 1.00 98.38 294 ALA A CA 1
ATOM 2406 C C . ALA A 1 294 ? 7.623 7.409 -17.814 1.00 98.38 294 ALA A C 1
ATOM 2408 O O . ALA A 1 294 ? 6.582 7.895 -17.380 1.00 98.38 294 ALA A O 1
ATOM 2409 N N . CYS A 1 295 ? 8.366 6.558 -17.097 1.00 98.44 295 CYS A N 1
ATOM 2410 C CA . CYS A 1 295 ? 7.977 6.099 -15.760 1.00 98.44 295 CYS A CA 1
ATOM 2411 C C . CYS A 1 295 ? 7.821 7.257 -14.765 1.00 98.44 295 CYS A C 1
ATOM 2413 O O . CYS A 1 295 ? 6.855 7.320 -14.006 1.00 98.44 295 CYS A O 1
ATOM 2415 N N . MET A 1 296 ? 8.782 8.179 -14.754 1.00 98.56 296 MET A N 1
ATOM 2416 C CA . MET A 1 296 ? 8.788 9.290 -13.803 1.00 98.56 296 MET A CA 1
ATOM 2417 C C . MET A 1 296 ? 7.729 10.343 -14.144 1.00 98.56 296 MET A C 1
ATOM 2419 O O . MET A 1 296 ? 7.115 10.909 -13.238 1.00 98.56 296 MET A O 1
ATOM 2423 N N . ASN A 1 297 ? 7.449 10.553 -15.431 1.00 98.38 297 ASN A N 1
ATOM 2424 C CA . ASN A 1 297 ? 6.377 11.435 -15.882 1.00 98.38 297 ASN A CA 1
ATOM 2425 C C . ASN A 1 297 ? 4.986 10.856 -15.589 1.00 98.38 297 ASN A C 1
ATOM 2427 O O . ASN A 1 297 ? 4.133 11.597 -15.101 1.00 98.38 297 ASN A O 1
ATOM 2431 N N . GLU A 1 298 ? 4.766 9.548 -15.778 1.00 98.25 298 GLU A N 1
ATOM 2432 C CA . GLU A 1 298 ? 3.523 8.884 -15.350 1.00 98.25 298 GLU A CA 1
ATOM 2433 C C . GLU A 1 298 ? 3.311 9.051 -13.839 1.00 98.25 298 GLU A C 1
ATOM 2435 O O . GLU A 1 298 ? 2.233 9.476 -13.412 1.00 98.25 298 GLU A O 1
ATOM 2440 N N .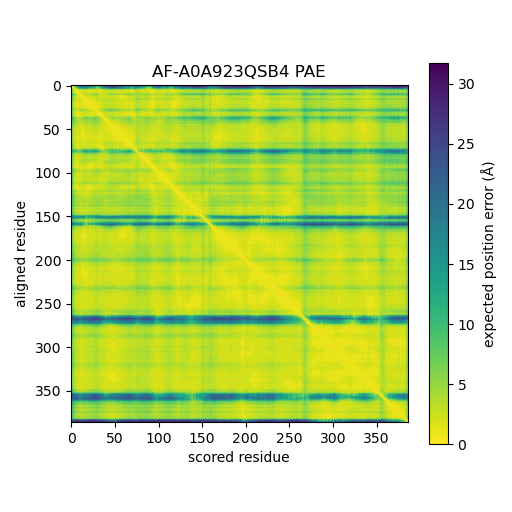 LEU A 1 299 ? 4.348 8.791 -13.030 1.00 98.44 299 LEU A N 1
ATOM 2441 C CA . LEU A 1 299 ? 4.280 8.951 -11.577 1.00 98.44 299 LEU A CA 1
ATOM 2442 C C . LEU A 1 299 ? 3.908 10.388 -11.190 1.00 98.44 299 LEU A C 1
ATOM 2444 O O . LEU A 1 299 ? 3.012 10.594 -10.376 1.00 98.44 299 LEU A O 1
ATOM 2448 N N . ARG A 1 300 ? 4.541 11.398 -11.794 1.00 97.31 300 ARG A N 1
ATOM 2449 C CA . ARG A 1 300 ? 4.229 12.809 -11.514 1.00 97.31 300 ARG A CA 1
ATOM 2450 C C . ARG A 1 300 ? 2.822 13.208 -11.942 1.00 97.31 300 ARG A C 1
ATOM 2452 O O . ARG A 1 300 ? 2.178 14.001 -11.250 1.00 97.31 300 ARG A O 1
ATOM 2459 N N . ALA A 1 301 ? 2.351 12.692 -13.073 1.00 96.94 301 ALA A N 1
ATOM 2460 C CA . ALA A 1 301 ? 1.048 13.033 -13.630 1.00 96.94 301 ALA A CA 1
ATOM 2461 C C . ALA A 1 301 ? -0.106 12.353 -12.881 1.00 96.94 301 ALA A C 1
ATOM 2463 O O . ALA A 1 301 ? -1.152 12.971 -12.674 1.00 96.94 301 ALA A O 1
ATOM 2464 N N . THR A 1 302 ? 0.092 11.112 -12.432 1.00 97.25 302 THR A N 1
ATOM 2465 C CA . THR A 1 302 ? -0.992 10.252 -11.927 1.00 97.25 302 THR A CA 1
ATOM 2466 C C . THR A 1 302 ? -0.844 9.863 -10.458 1.00 97.25 302 THR A C 1
ATOM 2468 O O . THR A 1 302 ? -1.820 9.474 -9.824 1.00 97.25 302 THR A O 1
ATOM 2471 N N . GLY A 1 303 ? 0.359 9.969 -9.892 1.00 98.00 303 GLY A N 1
ATOM 2472 C CA . GLY A 1 303 ? 0.691 9.431 -8.572 1.00 98.00 303 GLY A CA 1
ATOM 2473 C C . GLY A 1 303 ? 0.705 7.900 -8.515 1.00 98.00 303 GLY A C 1
ATOM 2474 O O . GLY A 1 303 ? 0.827 7.335 -7.434 1.00 98.00 303 GLY A O 1
ATOM 2475 N N . PHE A 1 304 ? 0.593 7.209 -9.649 1.00 98.06 304 PHE A N 1
ATOM 2476 C CA . PHE A 1 304 ? 0.703 5.761 -9.745 1.00 98.06 304 PHE A CA 1
ATOM 2477 C C . PHE A 1 304 ? 1.813 5.388 -10.727 1.00 98.06 304 PHE A C 1
ATOM 2479 O O . PHE A 1 304 ? 2.123 6.121 -11.660 1.00 98.06 304 PHE A O 1
ATOM 2486 N N . LEU A 1 305 ? 2.417 4.222 -10.512 1.00 97.62 305 LEU A N 1
ATOM 2487 C CA . LEU A 1 305 ? 3.349 3.628 -11.460 1.00 97.62 305 LEU A CA 1
ATOM 2488 C C . LEU A 1 305 ? 3.211 2.105 -11.432 1.00 97.62 305 LEU A C 1
ATOM 2490 O O . LEU A 1 305 ? 3.116 1.515 -10.348 1.00 97.62 305 LEU A O 1
ATOM 2494 N N . SER A 1 306 ? 3.220 1.458 -12.600 1.00 98.06 306 SER A N 1
ATOM 2495 C CA . SER A 1 306 ? 3.219 -0.009 -12.702 1.00 98.06 306 SER A CA 1
ATOM 2496 C C . SER A 1 306 ? 4.407 -0.617 -11.943 1.00 98.06 306 SER A C 1
ATOM 2498 O O . SER A 1 306 ? 5.470 -0.003 -11.835 1.00 98.06 306 SER A O 1
ATOM 2500 N N . ASN A 1 307 ? 4.282 -1.850 -11.438 1.00 97.81 307 ASN A N 1
ATOM 2501 C CA . ASN A 1 307 ? 5.399 -2.509 -10.745 1.00 97.81 307 ASN A CA 1
ATOM 2502 C C . ASN A 1 307 ? 6.658 -2.581 -11.633 1.00 97.81 307 ASN A C 1
ATOM 2504 O O . ASN A 1 307 ? 7.771 -2.315 -11.178 1.00 97.81 307 ASN A O 1
ATOM 2508 N N . ARG A 1 308 ? 6.480 -2.872 -12.928 1.00 97.50 308 ARG A N 1
ATOM 2509 C CA . ARG A 1 308 ? 7.573 -2.889 -13.908 1.00 97.50 308 ARG A CA 1
ATOM 2510 C C . ARG A 1 308 ? 8.233 -1.514 -14.051 1.00 97.50 308 ARG A C 1
ATOM 2512 O O . ARG A 1 308 ? 9.465 -1.446 -14.080 1.00 97.50 308 ARG A O 1
ATOM 2519 N N . GLY A 1 309 ? 7.444 -0.440 -14.087 1.00 97.94 309 GLY A N 1
ATOM 2520 C CA . GLY A 1 309 ? 7.943 0.934 -14.094 1.00 97.94 309 GLY A CA 1
ATOM 2521 C C . GLY A 1 309 ? 8.720 1.277 -12.821 1.00 97.94 309 GLY A C 1
ATOM 2522 O O . GLY A 1 309 ? 9.850 1.756 -12.905 1.00 97.94 309 GLY A O 1
ATOM 2523 N N . ARG A 1 310 ? 8.186 0.935 -11.636 1.00 98.31 310 ARG A N 1
ATOM 2524 C CA . ARG A 1 310 ? 8.859 1.164 -10.340 1.00 98.31 310 ARG A CA 1
ATOM 2525 C C . ARG A 1 310 ? 10.220 0.478 -10.277 1.00 98.31 310 ARG A C 1
ATOM 2527 O O . ARG A 1 310 ? 11.201 1.108 -9.890 1.00 98.31 310 ARG A O 1
ATOM 2534 N N . GLN A 1 311 ? 10.296 -0.787 -10.703 1.00 97.12 311 GLN A N 1
ATOM 2535 C CA . GLN A 1 311 ? 11.550 -1.547 -10.732 1.00 97.12 311 GLN A CA 1
ATOM 2536 C C . GLN A 1 311 ? 12.623 -0.864 -11.588 1.00 97.12 311 GLN A C 1
ATOM 2538 O O . GLN A 1 311 ? 13.773 -0.748 -11.163 1.00 97.12 311 GLN A O 1
ATOM 2543 N N . ASN A 1 312 ? 12.242 -0.384 -12.773 1.00 97.75 312 ASN A N 1
ATOM 2544 C CA . ASN A 1 312 ? 13.154 0.291 -13.693 1.00 97.75 312 ASN A CA 1
ATOM 2545 C C . ASN A 1 312 ? 13.588 1.663 -13.178 1.00 97.75 312 ASN A C 1
ATOM 2547 O O . ASN A 1 312 ? 14.782 1.953 -13.150 1.00 97.75 312 ASN A O 1
ATOM 2551 N N . ALA A 1 313 ? 12.640 2.478 -12.714 1.00 98.12 313 ALA A N 1
ATOM 2552 C CA . ALA A 1 313 ? 12.925 3.795 -12.160 1.00 98.12 313 ALA A CA 1
ATOM 2553 C C . ALA A 1 313 ? 13.876 3.718 -10.955 1.00 98.12 313 ALA A C 1
ATOM 2555 O O . ALA A 1 313 ? 14.867 4.452 -10.906 1.00 98.12 313 ALA A O 1
ATOM 2556 N N . ALA A 1 314 ? 13.617 2.798 -10.020 1.00 97.25 314 ALA A N 1
ATOM 2557 C CA . ALA A 1 314 ? 14.435 2.618 -8.825 1.00 97.25 314 ALA A CA 1
ATOM 2558 C C . ALA A 1 314 ? 15.811 2.011 -9.133 1.00 97.25 314 ALA A C 1
ATOM 2560 O O . ALA A 1 314 ? 16.826 2.511 -8.642 1.00 97.25 314 ALA A O 1
ATOM 2561 N N . SER A 1 315 ? 15.879 0.980 -9.986 1.00 95.19 315 SER A N 1
ATOM 2562 C CA . SER A 1 315 ? 17.160 0.384 -10.386 1.00 95.19 315 SER A CA 1
ATOM 2563 C C . SER A 1 315 ? 18.031 1.385 -11.145 1.00 95.19 315 SER A C 1
ATOM 2565 O O . SER A 1 315 ? 19.217 1.508 -10.844 1.00 95.19 315 SER A O 1
ATOM 2567 N N . TYR A 1 316 ? 17.460 2.175 -12.060 1.00 96.12 316 TYR A N 1
ATOM 2568 C CA . TYR A 1 316 ? 18.203 3.227 -12.752 1.00 96.12 316 TYR A CA 1
ATOM 2569 C C . TYR A 1 316 ? 18.770 4.255 -11.766 1.00 96.12 316 TYR A C 1
ATOM 2571 O O . TYR A 1 316 ? 19.959 4.572 -11.813 1.00 96.12 316 TYR A O 1
ATOM 2579 N N . PHE A 1 317 ? 17.959 4.720 -10.816 1.00 96.25 317 PHE A N 1
ATOM 2580 C CA . PHE A 1 317 ? 18.391 5.683 -9.807 1.00 96.25 317 PHE A CA 1
ATOM 2581 C C . PHE A 1 317 ? 19.531 5.150 -8.921 1.00 96.25 317 PHE A C 1
ATOM 2583 O O . PHE A 1 317 ? 20.575 5.795 -8.783 1.00 96.25 317 PHE A O 1
ATOM 2590 N N . ALA A 1 318 ? 19.363 3.951 -8.359 1.00 93.12 318 ALA A N 1
ATOM 2591 C CA . ALA A 1 318 ? 20.316 3.382 -7.410 1.00 93.12 318 ALA A CA 1
ATOM 2592 C C . ALA A 1 318 ? 21.573 2.808 -8.086 1.00 93.12 318 ALA A C 1
ATOM 2594 O O . ALA A 1 318 ? 22.676 2.968 -7.571 1.00 93.12 318 ALA A O 1
ATOM 2595 N N . LYS A 1 319 ? 21.434 2.145 -9.241 1.00 90.94 319 LYS A N 1
ATOM 2596 C CA . LYS A 1 319 ? 22.526 1.391 -9.883 1.00 90.94 319 LYS A CA 1
ATOM 2597 C C . LYS A 1 319 ? 23.185 2.142 -11.036 1.00 90.94 319 LYS A C 1
ATOM 2599 O O . LYS A 1 319 ? 24.404 2.086 -11.171 1.00 90.94 319 LYS A O 1
ATOM 2604 N N . THR A 1 320 ? 22.406 2.867 -11.842 1.00 92.50 320 THR A N 1
ATOM 2605 C CA . THR A 1 320 ? 22.943 3.596 -13.008 1.00 92.50 320 THR A CA 1
ATOM 2606 C C . THR A 1 320 ? 23.417 4.989 -12.612 1.00 92.50 320 THR A C 1
ATOM 2608 O O . THR A 1 320 ? 24.573 5.346 -12.834 1.00 92.50 320 THR A O 1
ATOM 2611 N N . LEU A 1 321 ? 22.559 5.769 -11.947 1.00 93.44 321 LEU A N 1
ATOM 2612 C CA . LEU A 1 321 ? 22.930 7.098 -11.462 1.00 93.44 321 LEU A CA 1
ATOM 2613 C C . LEU A 1 321 ? 23.780 7.044 -10.184 1.00 93.44 321 LEU A C 1
ATOM 2615 O O . LEU A 1 321 ? 24.404 8.054 -9.852 1.00 93.44 321 LEU A O 1
ATOM 2619 N N . LYS A 1 322 ? 23.831 5.889 -9.499 1.00 92.06 322 LYS A N 1
ATOM 2620 C CA . LYS A 1 322 ? 24.571 5.656 -8.243 1.00 92.06 322 LYS A CA 1
ATOM 2621 C C . LYS A 1 322 ? 24.188 6.639 -7.134 1.00 92.06 322 LYS A C 1
ATOM 2623 O O . LYS A 1 322 ? 25.040 7.143 -6.406 1.00 92.06 322 LYS A O 1
ATOM 2628 N N . GLN A 1 323 ? 22.901 6.969 -7.064 1.00 93.25 323 GLN A N 1
ATOM 2629 C CA . GLN A 1 323 ? 22.363 7.881 -6.060 1.00 93.25 323 GLN A CA 1
ATOM 2630 C C . GLN A 1 323 ? 21.924 7.112 -4.814 1.00 93.25 323 GLN A C 1
ATOM 2632 O O . GLN A 1 323 ? 21.610 5.924 -4.882 1.00 93.25 323 GLN A O 1
ATOM 2637 N N . ASP A 1 324 ? 21.890 7.804 -3.675 1.00 92.94 324 ASP A N 1
ATOM 2638 C CA . ASP A 1 324 ? 21.403 7.235 -2.420 1.00 92.94 324 ASP A CA 1
ATOM 2639 C C . ASP A 1 324 ? 19.926 6.870 -2.543 1.00 92.94 324 ASP A C 1
ATOM 2641 O O . ASP A 1 324 ? 19.065 7.749 -2.612 1.00 92.94 324 ASP A O 1
ATOM 2645 N N . TRP A 1 325 ? 19.642 5.569 -2.554 1.00 93.38 325 TRP A N 1
ATOM 2646 C CA . TRP A 1 325 ? 18.313 5.007 -2.781 1.00 93.38 325 TRP A CA 1
ATOM 2647 C C . TRP A 1 325 ? 17.238 5.584 -1.852 1.00 93.38 325 TRP A C 1
ATOM 2649 O O . TRP A 1 325 ? 16.080 5.675 -2.257 1.00 93.38 325 TRP A O 1
ATOM 2659 N N . ARG A 1 326 ? 17.608 6.041 -0.647 1.00 94.56 326 ARG A N 1
ATOM 2660 C CA . ARG A 1 326 ? 16.680 6.636 0.327 1.00 94.56 326 ARG A CA 1
ATOM 2661 C C . ARG A 1 326 ? 16.028 7.908 -0.207 1.00 94.56 326 ARG A C 1
ATOM 2663 O O . ARG A 1 326 ? 14.880 8.191 0.112 1.00 94.56 326 ARG A O 1
ATOM 2670 N N . ILE A 1 327 ? 16.729 8.649 -1.067 1.00 96.12 327 ILE A N 1
ATOM 2671 C CA . ILE A 1 327 ? 16.194 9.840 -1.741 1.00 96.12 327 ILE A CA 1
ATOM 2672 C C . ILE A 1 327 ? 15.084 9.444 -2.721 1.00 96.12 327 ILE A C 1
ATOM 2674 O O . ILE A 1 327 ? 14.064 10.127 -2.813 1.00 96.12 327 ILE A O 1
ATOM 2678 N N . GLY A 1 328 ? 15.275 8.339 -3.444 1.00 97.44 328 GLY A N 1
ATOM 2679 C CA . GLY A 1 328 ? 14.273 7.786 -4.349 1.00 97.44 328 GLY A CA 1
ATOM 2680 C C . GLY A 1 328 ? 13.071 7.213 -3.596 1.00 97.44 328 GLY A C 1
ATOM 2681 O O . GLY A 1 328 ? 11.933 7.517 -3.948 1.00 97.44 328 GLY A O 1
ATOM 2682 N N . ALA A 1 329 ? 13.317 6.476 -2.507 1.00 97.69 329 ALA A N 1
ATOM 2683 C CA . ALA A 1 329 ? 12.274 5.942 -1.632 1.00 97.69 329 ALA A CA 1
ATOM 2684 C C . ALA A 1 329 ? 11.408 7.048 -1.013 1.00 97.69 329 ALA A C 1
ATOM 2686 O O . ALA A 1 329 ? 10.183 6.942 -1.053 1.00 97.69 329 ALA A O 1
ATOM 2687 N N . ALA A 1 330 ? 12.029 8.123 -0.518 1.00 97.19 330 ALA A N 1
ATOM 2688 C CA . ALA A 1 330 ? 11.329 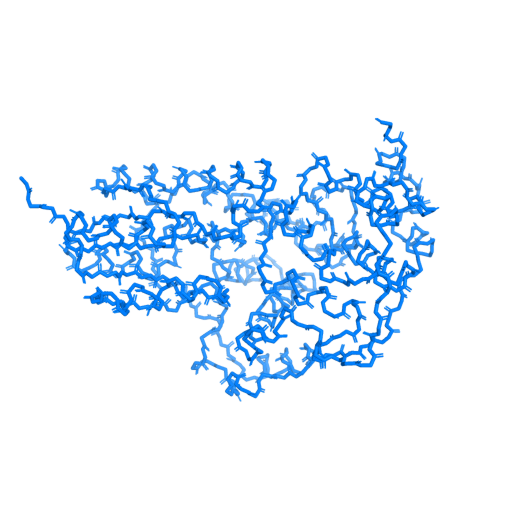9.285 0.028 1.00 97.19 330 ALA A CA 1
ATOM 2689 C C . ALA A 1 330 ? 10.555 10.072 -1.046 1.00 97.19 330 ALA A C 1
ATOM 2691 O O . ALA A 1 330 ? 9.490 10.614 -0.769 1.00 97.19 330 ALA A O 1
ATOM 2692 N N . TYR A 1 331 ? 11.054 10.124 -2.286 1.00 98.31 331 TYR A N 1
ATOM 2693 C CA . TYR A 1 331 ? 10.294 10.711 -3.394 1.00 98.31 331 TYR A CA 1
ATOM 2694 C C . TYR A 1 331 ? 9.070 9.863 -3.757 1.00 98.31 331 TYR A C 1
ATOM 2696 O O . TYR A 1 331 ? 7.985 10.384 -3.978 1.00 98.31 331 TYR A O 1
ATOM 2704 N N . PHE A 1 332 ? 9.209 8.540 -3.765 1.00 98.69 332 PHE A N 1
ATOM 2705 C CA . PHE A 1 332 ? 8.069 7.650 -3.974 1.00 98.69 332 PHE A CA 1
ATOM 2706 C C . PHE A 1 332 ? 7.054 7.751 -2.826 1.00 98.69 332 PHE A C 1
ATOM 2708 O O . PHE A 1 332 ? 5.857 7.717 -3.081 1.00 98.69 332 PHE A O 1
ATOM 2715 N N . GLU A 1 333 ? 7.505 7.957 -1.586 1.00 98.00 333 GLU A N 1
ATOM 2716 C CA . GLU A 1 333 ? 6.624 8.280 -0.457 1.00 98.00 333 GLU A CA 1
ATOM 2717 C C . GLU A 1 333 ? 5.828 9.577 -0.668 1.00 98.00 333 GLU A C 1
ATOM 2719 O O . GLU A 1 333 ? 4.655 9.636 -0.290 1.00 98.00 333 GLU A O 1
ATOM 2724 N N . SER A 1 334 ? 6.417 10.613 -1.276 1.00 97.94 334 SER A N 1
ATOM 2725 C CA . SER A 1 334 ? 5.680 11.854 -1.543 1.00 97.94 334 SER A CA 1
ATOM 2726 C C . SER A 1 334 ? 4.651 11.685 -2.665 1.00 97.94 334 SER A C 1
ATOM 2728 O O . SER A 1 334 ? 3.535 12.198 -2.557 1.00 97.94 334 SER A O 1
ATOM 2730 N N . GLU A 1 335 ? 4.986 10.954 -3.728 1.00 98.44 335 GLU A N 1
ATOM 2731 C CA . GLU A 1 335 ? 4.168 10.919 -4.948 1.00 98.44 335 GLU A CA 1
ATOM 2732 C C . GLU A 1 335 ? 3.137 9.784 -5.008 1.00 98.44 335 GLU A C 1
ATOM 2734 O O . GLU A 1 335 ? 2.065 9.979 -5.583 1.00 98.44 335 GLU A O 1
ATOM 2739 N N . LEU A 1 336 ? 3.431 8.606 -4.445 1.00 98.62 336 LEU A N 1
ATOM 2740 C CA . LEU A 1 336 ? 2.601 7.418 -4.656 1.00 98.62 336 LEU A CA 1
ATOM 2741 C C . LEU A 1 336 ? 1.267 7.488 -3.908 1.00 98.62 336 LEU A C 1
ATOM 2743 O O . LEU A 1 336 ? 1.227 7.477 -2.678 1.00 98.62 336 LEU A O 1
ATOM 2747 N N . ILE A 1 337 ? 0.160 7.431 -4.649 1.00 97.81 337 ILE A N 1
ATOM 2748 C CA . ILE A 1 337 ? -1.196 7.334 -4.079 1.00 97.81 337 ILE A CA 1
ATOM 2749 C C . ILE A 1 337 ? -1.443 5.996 -3.367 1.00 97.81 337 ILE A C 1
ATOM 2751 O O . ILE A 1 337 ? -2.374 5.882 -2.577 1.00 97.81 337 ILE A O 1
ATOM 2755 N N . ASP A 1 338 ? -0.604 4.995 -3.633 1.00 97.88 338 ASP A N 1
ATOM 2756 C CA . ASP A 1 338 ? -0.620 3.679 -2.998 1.00 97.88 338 ASP A CA 1
ATOM 2757 C C . ASP A 1 338 ? 0.604 3.425 -2.107 1.00 97.88 338 ASP A C 1
ATOM 2759 O O . ASP A 1 338 ? 1.023 2.280 -1.923 1.00 97.88 338 ASP A O 1
ATOM 2763 N N . TYR A 1 339 ? 1.209 4.491 -1.574 1.00 97.88 339 TYR A N 1
ATOM 2764 C CA . TYR A 1 339 ? 2.335 4.358 -0.659 1.00 97.88 339 TYR A CA 1
ATOM 2765 C C . TYR A 1 339 ? 1.974 3.491 0.558 1.00 97.88 339 TYR A C 1
ATOM 2767 O O . TYR A 1 339 ? 1.155 3.872 1.391 1.00 97.88 339 TYR A O 1
ATOM 2775 N N . ASP A 1 340 ? 2.670 2.363 0.687 1.00 96.81 340 ASP A N 1
ATOM 2776 C CA . ASP A 1 340 ? 2.753 1.539 1.892 1.00 96.81 340 ASP A CA 1
ATOM 2777 C C . ASP A 1 340 ? 4.213 1.532 2.356 1.00 96.81 340 ASP A C 1
ATOM 2779 O O . ASP A 1 340 ? 5.123 1.229 1.576 1.00 96.81 340 ASP A O 1
ATOM 2783 N N . VAL A 1 341 ? 4.445 1.870 3.626 1.00 95.94 341 VAL A N 1
ATOM 2784 C CA . VAL A 1 341 ? 5.795 2.046 4.183 1.00 95.94 341 VAL A CA 1
ATOM 2785 C C . VAL A 1 341 ? 6.658 0.795 4.014 1.00 95.94 341 VAL A C 1
ATOM 2787 O O . VAL A 1 341 ? 7.801 0.877 3.567 1.00 95.94 341 VAL A O 1
ATOM 2790 N N . SER A 1 342 ? 6.113 -0.384 4.305 1.00 96.25 342 SER A N 1
ATOM 2791 C CA . SER A 1 342 ? 6.879 -1.626 4.244 1.00 96.25 342 SER A CA 1
ATOM 2792 C C . SER A 1 342 ? 7.209 -2.012 2.801 1.00 96.25 342 SER A C 1
ATOM 2794 O O . SER A 1 342 ? 8.350 -2.344 2.481 1.00 96.25 342 SER A O 1
ATOM 2796 N N . SER A 1 343 ? 6.233 -1.877 1.906 1.00 97.62 343 SER A N 1
ATOM 2797 C CA . SER A 1 343 ? 6.339 -2.261 0.504 1.00 97.62 343 SER A CA 1
ATOM 2798 C C . SER A 1 343 ? 7.251 -1.308 -0.259 1.00 97.62 343 SER A C 1
ATOM 2800 O O . SER A 1 343 ? 8.101 -1.768 -1.019 1.00 97.62 343 SER A O 1
ATOM 2802 N N . ASN A 1 344 ? 7.127 0.007 -0.049 1.00 98.12 344 ASN A N 1
ATOM 2803 C CA . ASN A 1 344 ? 7.973 0.999 -0.712 1.00 98.12 344 ASN A CA 1
ATOM 2804 C C . ASN A 1 344 ? 9.435 0.830 -0.291 1.00 98.12 344 ASN A C 1
ATOM 2806 O O . ASN A 1 344 ? 10.296 0.531 -1.119 1.00 98.12 344 ASN A O 1
ATOM 2810 N N . TRP A 1 345 ? 9.714 0.968 1.004 1.00 96.62 345 TRP A N 1
ATOM 2811 C CA . TRP A 1 345 ? 11.083 0.936 1.513 1.00 96.62 345 TRP A CA 1
ATOM 2812 C C . TRP A 1 345 ? 11.718 -0.453 1.371 1.00 96.62 345 TRP A C 1
ATOM 2814 O O . TRP A 1 345 ? 12.911 -0.557 1.087 1.00 96.62 345 TRP A O 1
ATOM 2824 N N . GLY A 1 346 ? 10.927 -1.524 1.467 1.00 95.00 346 GLY A N 1
ATOM 2825 C CA . GLY A 1 346 ? 11.379 -2.892 1.219 1.00 95.00 346 GLY A CA 1
ATOM 2826 C C . GLY A 1 346 ? 11.788 -3.140 -0.233 1.00 95.00 346 GLY A C 1
ATOM 2827 O O . GLY A 1 346 ? 12.877 -3.663 -0.481 1.00 95.00 346 GLY A O 1
ATOM 2828 N N . ASN A 1 347 ? 10.969 -2.716 -1.203 1.00 95.56 347 ASN A N 1
ATOM 2829 C CA . ASN A 1 347 ? 11.316 -2.843 -2.622 1.00 95.56 347 ASN A CA 1
ATOM 2830 C C . ASN A 1 347 ? 12.520 -1.975 -3.000 1.00 95.56 347 ASN A C 1
ATOM 2832 O O . ASN A 1 347 ? 13.379 -2.427 -3.755 1.00 95.56 347 ASN A O 1
ATOM 2836 N N . TRP A 1 348 ? 12.614 -0.753 -2.471 1.00 95.69 348 TRP A N 1
ATOM 2837 C CA . TRP A 1 348 ? 13.769 0.112 -2.712 1.00 95.69 348 TRP A CA 1
ATOM 2838 C C . TRP A 1 348 ? 15.062 -0.479 -2.152 1.00 95.69 348 TRP A C 1
ATOM 2840 O O . TRP A 1 348 ? 16.060 -0.500 -2.870 1.00 95.69 348 TRP A O 1
ATOM 2850 N N . ASN A 1 349 ? 15.032 -1.033 -0.933 1.00 90.88 349 ASN A N 1
ATOM 2851 C CA . ASN A 1 349 ? 16.162 -1.785 -0.387 1.00 90.88 349 ASN A CA 1
ATOM 2852 C C . ASN A 1 349 ? 16.566 -2.931 -1.326 1.00 90.88 349 ASN A C 1
ATOM 2854 O O . ASN A 1 349 ? 17.712 -3.013 -1.768 1.00 90.88 349 ASN A O 1
ATOM 2858 N N . TYR A 1 350 ? 15.597 -3.770 -1.702 1.00 89.19 350 TYR A N 1
ATOM 2859 C CA . TYR A 1 350 ? 15.826 -4.921 -2.573 1.00 89.19 350 TYR A CA 1
ATOM 2860 C C . TYR A 1 350 ? 16.452 -4.526 -3.924 1.00 89.19 350 TYR A C 1
ATOM 2862 O O . TYR A 1 350 ? 17.420 -5.141 -4.368 1.00 89.19 350 TYR A O 1
ATOM 2870 N N . LEU A 1 351 ? 15.953 -3.467 -4.569 1.00 90.38 351 LEU A N 1
ATOM 2871 C CA . LEU A 1 351 ? 16.431 -3.003 -5.880 1.00 90.38 351 LEU A CA 1
ATOM 2872 C C . LEU A 1 351 ? 17.760 -2.240 -5.812 1.00 90.38 351 LEU A C 1
ATOM 2874 O O . LEU A 1 351 ? 18.542 -2.273 -6.765 1.00 90.38 351 LEU A O 1
ATOM 2878 N N . ALA A 1 352 ? 18.046 -1.579 -4.690 1.00 87.88 352 ALA A N 1
ATOM 2879 C CA . ALA A 1 352 ? 19.352 -0.985 -4.430 1.00 87.88 352 ALA A CA 1
ATOM 2880 C C . ALA A 1 352 ? 20.430 -2.049 -4.152 1.00 87.88 352 ALA A C 1
ATOM 2882 O O . ALA A 1 352 ? 21.624 -1.753 -4.230 1.00 87.88 352 ALA A O 1
ATOM 2883 N N . GLY A 1 353 ? 20.031 -3.302 -3.901 1.00 83.31 353 GLY A N 1
ATOM 2884 C CA . GLY A 1 353 ? 20.918 -4.373 -3.452 1.00 83.31 353 GLY A CA 1
ATOM 2885 C C . GLY A 1 353 ? 21.303 -4.235 -1.977 1.00 83.31 353 GLY A C 1
ATOM 2886 O O . GLY A 1 353 ? 22.341 -4.751 -1.574 1.00 83.31 353 GLY A O 1
ATOM 2887 N N . THR A 1 354 ? 20.491 -3.531 -1.184 1.00 74.69 354 THR A N 1
ATOM 2888 C CA . THR A 1 354 ? 20.640 -3.388 0.268 1.00 74.69 354 THR A CA 1
ATOM 2889 C C . THR A 1 354 ? 19.619 -4.257 1.013 1.00 74.69 354 THR A C 1
ATOM 2891 O O . THR A 1 354 ? 18.713 -4.846 0.424 1.00 74.69 354 THR A O 1
ATOM 2894 N N . GLY A 1 355 ? 19.758 -4.360 2.336 1.00 72.75 355 GLY A N 1
ATOM 2895 C CA . GLY A 1 355 ? 18.809 -5.094 3.180 1.00 72.75 355 GLY A CA 1
ATOM 2896 C C . GLY A 1 355 ? 19.005 -6.616 3.172 1.00 72.75 355 GLY A C 1
ATOM 2897 O O . GLY A 1 355 ? 20.135 -7.099 3.093 1.00 72.75 355 GLY A O 1
ATOM 2898 N N . ASN A 1 356 ? 17.894 -7.351 3.310 1.00 67.12 356 ASN A N 1
ATOM 2899 C CA . ASN A 1 356 ? 17.876 -8.775 3.675 1.00 67.12 356 ASN A CA 1
ATOM 2900 C C . ASN A 1 356 ? 18.307 -9.744 2.549 1.00 67.12 356 ASN A C 1
ATOM 2902 O O . ASN A 1 356 ? 18.882 -10.789 2.847 1.00 67.12 356 ASN A O 1
ATOM 2906 N N . ASP A 1 357 ? 18.077 -9.405 1.275 1.00 69.38 357 ASP A N 1
ATOM 2907 C CA . ASP A 1 357 ? 18.451 -10.224 0.102 1.00 69.38 357 ASP A CA 1
ATOM 2908 C C . ASP A 1 357 ? 19.225 -9.360 -0.914 1.00 69.38 357 ASP A C 1
ATOM 2910 O O . ASP A 1 357 ? 18.640 -8.880 -1.891 1.00 69.38 357 ASP A O 1
ATOM 2914 N N . PRO A 1 358 ? 20.523 -9.083 -0.675 1.00 64.75 358 PRO A N 1
ATOM 2915 C CA . PRO A 1 358 ? 21.305 -8.183 -1.512 1.00 64.75 358 PRO A CA 1
ATOM 2916 C C . PRO A 1 358 ? 21.718 -8.875 -2.813 1.00 64.75 358 PRO A C 1
ATOM 2918 O O . PRO A 1 358 ? 22.828 -9.389 -2.956 1.00 64.75 358 PRO A O 1
ATOM 2921 N N . ARG A 1 359 ? 20.810 -8.899 -3.787 1.00 69.31 359 ARG A N 1
ATOM 2922 C CA . ARG A 1 359 ? 21.115 -9.358 -5.146 1.00 69.31 359 ARG A CA 1
ATOM 2923 C C . ARG A 1 359 ? 21.609 -8.194 -5.985 1.00 69.31 359 ARG A C 1
ATOM 2925 O O . ARG A 1 359 ? 20.986 -7.135 -6.014 1.00 69.31 359 ARG A O 1
ATOM 2932 N N . ASP A 1 360 ? 22.672 -8.413 -6.752 1.00 70.69 360 ASP A N 1
ATOM 2933 C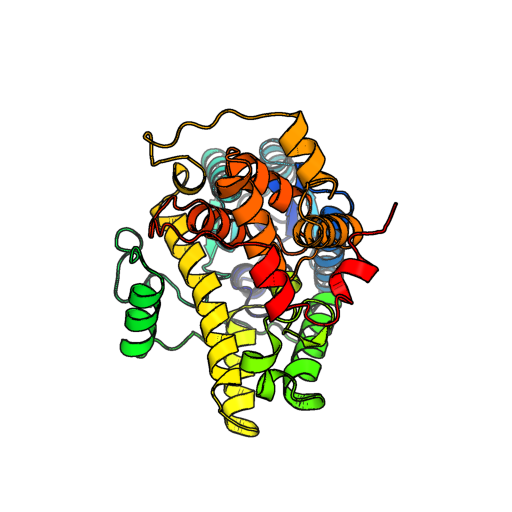 CA . ASP A 1 360 ? 23.163 -7.408 -7.696 1.00 70.69 360 ASP A CA 1
ATOM 2934 C C . ASP A 1 360 ? 22.433 -7.499 -9.043 1.00 70.69 360 ASP A C 1
ATOM 2936 O O . ASP A 1 360 ? 22.997 -7.827 -10.085 1.00 70.69 360 ASP A O 1
ATOM 2940 N N . ARG A 1 361 ? 21.115 -7.275 -9.011 1.00 75.25 361 ARG A N 1
ATOM 2941 C CA . ARG A 1 361 ? 20.296 -7.239 -10.223 1.00 75.25 361 ARG A CA 1
ATOM 2942 C C . ARG A 1 361 ? 20.221 -5.810 -10.744 1.00 75.25 361 ARG A C 1
ATOM 2944 O O . ARG A 1 361 ? 19.620 -4.943 -10.114 1.00 75.25 361 ARG A O 1
ATOM 2951 N N . ILE A 1 362 ? 20.780 -5.589 -11.927 1.00 82.00 362 ILE A N 1
ATOM 2952 C CA . ILE A 1 362 ? 20.686 -4.319 -12.647 1.00 82.00 362 ILE A CA 1
ATOM 2953 C C . ILE A 1 362 ? 19.653 -4.476 -13.761 1.00 82.00 362 ILE A C 1
ATOM 2955 O O . ILE A 1 362 ? 19.715 -5.420 -14.549 1.00 82.00 362 ILE A O 1
ATOM 2959 N N . PHE A 1 363 ? 18.688 -3.562 -13.817 1.00 85.19 363 PHE A N 1
ATOM 2960 C CA . PHE A 1 363 ? 17.750 -3.481 -14.930 1.00 85.19 363 PHE A CA 1
ATOM 2961 C C . PHE A 1 363 ? 18.336 -2.553 -15.990 1.00 85.19 363 PHE A C 1
ATOM 2963 O O . PHE A 1 363 ? 18.520 -1.368 -15.732 1.00 85.19 363 PHE A O 1
ATOM 2970 N N . ASN A 1 364 ? 18.638 -3.096 -17.171 1.00 92.62 364 ASN A N 1
ATOM 2971 C CA . ASN A 1 364 ? 18.982 -2.293 -18.340 1.00 92.62 364 ASN A CA 1
ATOM 2972 C C . ASN A 1 364 ? 17.679 -1.696 -18.919 1.00 92.62 364 ASN A C 1
ATOM 2974 O O . ASN A 1 364 ? 16.841 -2.476 -19.385 1.00 92.62 364 ASN A O 1
ATOM 2978 N N . PRO A 1 365 ? 17.467 -0.366 -18.868 1.00 92.19 365 PRO A N 1
ATOM 2979 C CA . PRO A 1 365 ? 16.203 0.240 -19.284 1.00 92.19 365 PRO A CA 1
ATOM 2980 C C . PRO A 1 365 ? 15.854 0.006 -20.754 1.00 92.19 365 PRO A C 1
ATOM 2982 O O . PRO A 1 365 ? 14.677 -0.108 -21.083 1.00 92.19 365 PRO A O 1
ATOM 2985 N N . GLU A 1 366 ? 16.847 -0.081 -21.636 1.00 93.50 366 GLU A N 1
ATOM 2986 C CA . GLU A 1 366 ? 16.654 -0.273 -23.073 1.00 93.50 366 GLU A CA 1
ATOM 2987 C C . GLU A 1 366 ? 16.111 -1.676 -23.358 1.00 93.50 366 GLU A C 1
ATOM 2989 O O . GLU A 1 366 ? 15.070 -1.811 -23.999 1.00 93.50 366 GLU A O 1
ATOM 2994 N N . VAL A 1 367 ? 16.721 -2.708 -22.766 1.00 95.88 367 VAL A N 1
ATOM 2995 C CA . VAL A 1 367 ? 16.228 -4.096 -22.848 1.00 95.88 367 VAL A CA 1
ATOM 2996 C C . VAL A 1 367 ? 14.839 -4.220 -22.221 1.00 95.88 367 VAL A C 1
ATOM 2998 O O . VAL A 1 367 ? 13.976 -4.943 -22.713 1.00 95.88 367 VAL A O 1
ATOM 3001 N N . GLN A 1 368 ? 14.587 -3.519 -21.113 1.00 97.06 368 GLN A N 1
ATOM 3002 C CA . GLN A 1 368 ? 13.265 -3.522 -20.485 1.00 97.06 368 GLN A CA 1
ATOM 3003 C C . GLN A 1 368 ? 12.220 -2.854 -21.382 1.00 97.06 368 GLN A C 1
ATOM 3005 O O . GLN A 1 368 ? 11.103 -3.356 -21.479 1.00 97.06 368 GLN A O 1
ATOM 3010 N N . ALA A 1 369 ? 12.581 -1.783 -22.083 1.00 96.06 369 ALA A N 1
ATOM 3011 C CA . ALA A 1 369 ? 11.697 -1.146 -23.042 1.00 96.06 369 ALA A CA 1
ATOM 3012 C C . ALA A 1 369 ? 11.430 -2.038 -24.265 1.00 96.06 369 ALA A C 1
ATOM 3014 O O . ALA A 1 369 ? 10.299 -2.096 -24.722 1.00 96.06 369 ALA A O 1
ATOM 3015 N N . GLU A 1 370 ? 12.421 -2.773 -24.770 1.00 96.56 370 GLU A N 1
ATOM 3016 C CA . GLU A 1 370 ? 12.220 -3.734 -25.867 1.00 96.56 370 GLU A CA 1
ATOM 3017 C C . GLU A 1 370 ? 11.251 -4.861 -25.488 1.00 96.56 370 GLU A C 1
ATOM 3019 O O . GLU A 1 370 ? 10.425 -5.266 -26.302 1.00 96.56 370 GLU A O 1
ATOM 3024 N N . ILE A 1 371 ? 11.324 -5.351 -24.247 1.00 96.94 371 ILE A N 1
ATOM 3025 C CA . ILE A 1 371 ? 10.480 -6.455 -23.771 1.00 96.94 371 ILE A CA 1
ATOM 3026 C C . ILE A 1 371 ? 9.062 -5.981 -23.426 1.00 96.94 371 ILE A C 1
ATOM 3028 O O . ILE A 1 371 ? 8.095 -6.656 -23.772 1.00 96.94 371 ILE A O 1
ATOM 3032 N N . TYR A 1 372 ? 8.927 -4.859 -22.710 1.00 97.06 372 TYR A N 1
ATOM 3033 C CA . TYR A 1 372 ? 7.655 -4.440 -22.099 1.00 97.06 372 TYR A CA 1
ATOM 3034 C C . TYR A 1 372 ? 6.986 -3.242 -22.790 1.00 97.06 372 TYR A C 1
ATOM 3036 O O . TYR A 1 372 ? 5.833 -2.944 -22.497 1.00 97.06 372 TYR A O 1
ATOM 3044 N N . ASP A 1 373 ? 7.681 -2.569 -23.706 1.00 97.19 373 ASP A N 1
ATOM 3045 C CA . ASP A 1 373 ? 7.160 -1.491 -24.558 1.00 97.19 373 ASP A CA 1
ATOM 3046 C C . ASP A 1 373 ? 7.670 -1.636 -26.016 1.00 97.19 373 ASP A C 1
ATOM 3048 O O . ASP A 1 373 ? 8.256 -0.695 -26.576 1.00 97.19 373 ASP A O 1
ATOM 3052 N N . PRO A 1 374 ? 7.491 -2.813 -26.661 1.00 97.00 374 PRO A N 1
ATOM 3053 C CA . PRO A 1 374 ? 8.052 -3.086 -27.988 1.00 97.00 374 PRO A CA 1
ATOM 3054 C C . PRO A 1 374 ? 7.507 -2.141 -29.064 1.00 97.00 374 PRO A C 1
ATOM 3056 O O . PRO A 1 374 ? 8.222 -1.775 -29.995 1.00 97.00 374 PRO A O 1
ATOM 3059 N N . SER A 1 375 ? 6.250 -1.705 -28.931 1.00 96.00 375 SER A N 1
ATOM 3060 C CA . SER A 1 375 ? 5.626 -0.746 -29.847 1.00 96.00 375 SER A CA 1
ATOM 3061 C C . SER A 1 375 ? 6.051 0.701 -29.581 1.00 96.00 375 SER A C 1
ATOM 3063 O O . SER A 1 375 ? 5.768 1.577 -30.403 1.00 96.00 375 SER A O 1
ATOM 3065 N N . GLY 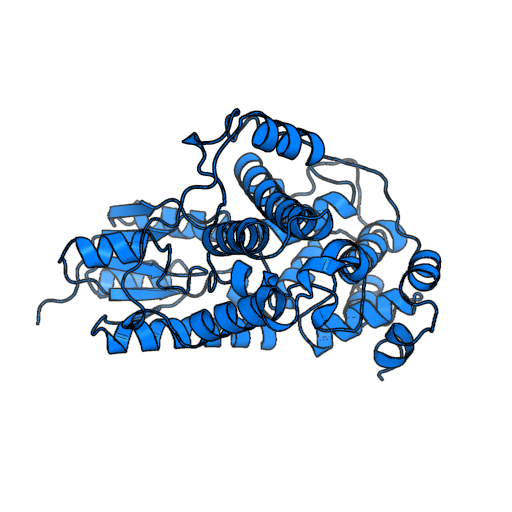A 1 376 ? 6.698 0.988 -28.446 1.00 96.19 376 GLY A N 1
ATOM 3066 C CA . GLY A 1 376 ? 7.049 2.339 -28.010 1.00 96.19 376 GLY A CA 1
ATOM 3067 C C . GLY A 1 376 ? 5.854 3.194 -27.572 1.00 96.19 376 GLY A C 1
ATOM 3068 O O . GLY A 1 376 ? 5.999 4.411 -27.463 1.00 96.19 376 GLY A O 1
ATOM 3069 N N . GLU A 1 377 ? 4.666 2.610 -27.409 1.00 96.50 377 GLU A N 1
ATOM 3070 C CA . GLU A 1 377 ? 3.439 3.337 -27.073 1.00 96.50 377 GLU A CA 1
ATOM 3071 C C . GLU A 1 377 ? 3.526 3.990 -25.695 1.00 96.50 377 GLU A C 1
ATOM 3073 O O . GLU A 1 377 ? 3.190 5.168 -25.556 1.00 96.50 377 GLU A O 1
ATOM 3078 N N . TYR A 1 378 ? 4.060 3.274 -24.703 1.00 97.44 378 TYR A N 1
ATOM 3079 C CA . TYR A 1 378 ? 4.214 3.805 -23.353 1.00 97.44 378 TYR A CA 1
ATOM 3080 C C . TYR A 1 378 ? 5.182 4.988 -23.335 1.00 97.44 378 TYR A C 1
ATOM 3082 O O . TYR A 1 378 ? 4.876 6.046 -22.779 1.00 97.44 378 TYR A O 1
ATOM 3090 N N . ARG A 1 379 ? 6.325 4.855 -24.022 1.00 96.88 379 ARG A N 1
ATOM 3091 C CA . ARG A 1 379 ? 7.289 5.954 -24.154 1.00 96.88 379 ARG A CA 1
ATOM 3092 C C . ARG A 1 379 ? 6.737 7.137 -24.941 1.00 96.88 379 ARG A C 1
ATOM 3094 O O . ARG A 1 379 ? 6.964 8.259 -24.517 1.00 96.88 379 ARG A O 1
ATOM 3101 N N . ARG A 1 380 ? 5.990 6.935 -26.030 1.00 96.44 380 ARG A N 1
ATOM 3102 C CA . ARG A 1 380 ? 5.360 8.057 -26.755 1.00 96.44 380 ARG A CA 1
ATOM 3103 C C . ARG A 1 380 ? 4.349 8.807 -25.892 1.00 96.44 380 ARG A C 1
ATOM 3105 O O . ARG A 1 380 ? 4.274 10.025 -25.978 1.00 96.44 380 ARG A O 1
ATOM 3112 N N . LYS A 1 381 ? 3.586 8.092 -25.059 1.00 96.31 381 LYS A N 1
ATOM 3113 C CA . LYS A 1 381 ? 2.586 8.702 -24.175 1.00 96.31 381 LYS A CA 1
ATOM 3114 C C . LYS A 1 381 ? 3.218 9.571 -23.086 1.00 96.31 381 LYS A C 1
ATOM 3116 O O . LYS A 1 381 ? 2.681 10.630 -22.784 1.00 96.31 381 LYS A O 1
ATOM 3121 N N . TRP A 1 382 ? 4.325 9.119 -22.492 1.00 97.00 382 TRP A N 1
ATOM 3122 C CA . TRP A 1 382 ? 4.839 9.711 -21.251 1.00 97.00 382 TRP A CA 1
ATOM 3123 C C . TRP A 1 382 ? 6.259 10.287 -21.322 1.00 97.00 382 TRP A C 1
ATOM 3125 O O . TRP A 1 382 ? 6.612 11.099 -20.475 1.00 97.00 382 TRP A O 1
ATOM 3135 N N . ALA A 1 383 ? 7.114 9.883 -22.265 1.00 88.19 383 ALA A N 1
ATOM 3136 C CA . ALA A 1 383 ? 8.494 10.387 -22.333 1.00 88.19 383 ALA A CA 1
ATOM 3137 C C . ALA A 1 383 ? 8.604 11.741 -23.046 1.00 88.19 383 ALA A C 1
ATOM 3139 O O . ALA A 1 383 ? 9.543 12.483 -22.771 1.00 88.19 383 ALA A O 1
ATOM 3140 N N . ASP A 1 384 ? 7.671 12.032 -23.955 1.00 73.56 384 ASP A N 1
ATOM 3141 C CA . ASP A 1 384 ? 7.720 13.198 -24.848 1.00 73.56 384 ASP A CA 1
ATOM 3142 C C . ASP A 1 384 ? 6.783 14.333 -24.384 1.00 73.56 384 ASP A C 1
ATOM 3144 O O . ASP A 1 384 ? 6.572 15.302 -25.108 1.00 73.56 384 ASP A O 1
ATOM 3148 N N . SER A 1 385 ? 6.196 14.217 -23.188 1.00 58.22 385 SER A N 1
ATOM 3149 C CA . SER A 1 385 ? 5.380 15.272 -22.587 1.00 58.22 385 SER A CA 1
ATOM 3150 C C . SER A 1 385 ? 6.284 16.397 -22.069 1.00 58.22 385 SER A C 1
ATOM 3152 O O . SER A 1 385 ? 6.941 16.215 -21.039 1.00 58.22 385 SER A O 1
ATOM 3154 N N . GLU A 1 386 ? 6.334 17.512 -22.806 1.00 46.91 386 GLU A N 1
ATOM 3155 C CA . GLU A 1 386 ? 6.946 18.786 -22.382 1.00 46.91 386 GLU A CA 1
ATOM 3156 C C . GLU A 1 386 ? 6.255 19.401 -21.158 1.00 46.91 386 GLU A C 1
ATOM 3158 O O . GLU A 1 386 ? 5.001 19.398 -21.106 1.00 46.91 386 GLU A O 1
#

pLDDT: mean 92.27, std 8.7, range [45.44, 98.69]

Nearest PDB structures (foldseek):
  2vtb-assembly3_F  TM=8.919E-01  e=2.799E-28  Arabidopsis thaliana
  2vtb-assembly3_E  TM=8.989E-01  e=2.013E-27  Arabidopsis thaliana
  1dnp-assembly2_B  TM=8.608E-01  e=9.811E-21  Escherichia coli
  2e0i-assembly3_C  TM=8.105E-01  e=7.568E-17  Sulfurisphaera tokodaii str. 7
  6k8k-assembly3_D  TM=7.409E-01  e=3.858E-17  Arabidopsis thaliana

Sequence (386 aa):
MSESQVALLCDNDFRATDNPALSAAVNSGEKFSVVGFETPSLSRASTRRRTVYETARDSFFRALEKNRIETKLMGHSQSLIRELKELGFRKVLVNSSVGTEENATLELVRQNGLQVEVFAAGDLFEESDLPFRVTETPSTFTHFRKLVERSAISVRKGVTDLGEEWVGEDERAARDRFKDYTFDQRHIDHYLETRNGLLSETDSSRLSIDLARGVLSVRWVWHEILRYETEVAENKSTYWLRFELLWREYFRWCARQAGANFFLNVQKSIFFEPSLGKIQKWKEGRTESRFVNACMNELRATGFLSNRGRQNAASYFAKTLKQDWRIGAAYFESELIDYDVSSNWGNWNYLAGTGNDPRDRIFNPEVQAEIYDPSGEYRRKWADSE

Secondary structure (DSSP, 8-state):
-PPPSEEEEESS---STT-HHHHHHHHH---EEEEEE--HHHHT--HHHHHHHHHHHHHHHHHHHHTT-EEEEE-STHHHHHHHHHTT--EEEEE----HHHHHHHHHHHHTT-EEEEE--SSSS-GGGSSS-GGG--SSHHHHHHHHHHTT-PPPPPS----TTS--HHHHHHHHHHHIIIIIS-GGGGHHHHTT-SS-GGGS--THHHHHTTSS-HHHHHHHHHHHHHHT---HHHHHHHHHHHHHHHHHHHHHHHGGGGGS---TT------HHHHHHHHTT-SS-HHHHHHHHHHHHHS---HHHHHHHHHIIIIIS---HHHHHHHHHHH-TT--HHHHHHHHHHHHT-SSS-------HHHHHHHH-TT-HHHHHHTS--

Solvent-accessible surface area (backbone atoms only — not comparable to full-atom values): 20685 Å² total; per-residue (Å²): 131,85,74,42,42,30,33,37,50,46,80,48,55,35,34,46,51,47,29,57,36,62,47,52,48,62,73,66,73,57,66,50,30,40,34,38,44,52,49,78,67,56,78,56,32,34,72,67,24,42,51,58,51,50,53,40,46,52,30,30,46,53,18,38,43,76,71,72,36,48,72,46,81,44,53,45,62,72,50,31,51,50,52,41,52,76,61,54,40,46,36,36,34,25,56,49,70,75,46,69,69,60,48,50,42,54,50,53,41,42,77,69,72,33,48,73,48,76,28,88,49,88,52,58,66,55,73,90,65,48,101,54,55,61,89,60,53,59,55,39,65,71,58,42,53,53,51,51,66,70,66,70,58,73,68,58,75,62,85,42,76,86,49,77,79,42,49,15,65,55,31,50,52,51,51,50,54,50,43,38,39,44,73,74,69,38,46,38,73,44,30,64,79,31,48,59,44,80,77,60,77,74,22,40,86,69,53,52,46,36,49,37,40,18,31,39,42,58,36,53,54,51,50,52,51,53,46,42,34,72,77,74,58,73,52,73,16,52,51,42,57,54,54,53,52,48,51,51,46,48,23,40,44,50,29,60,51,43,46,78,55,54,80,47,83,80,61,82,85,70,82,59,69,75,47,71,68,61,52,49,26,47,64,68,22,62,52,94,44,54,55,44,8,12,38,29,33,40,26,72,76,68,21,50,69,40,69,54,42,48,54,41,44,48,16,36,42,26,68,69,68,38,32,53,46,66,60,55,40,53,48,43,49,16,37,30,54,42,53,34,73,33,50,50,41,43,51,45,29,39,44,57,34,37,78,69,49,57,48,92,64,78,59,57,57,66,64,50,32,55,73,62,35,68,86,40,57,58,37,61,68,28,37,70,67,128

Mean predicted aligned error: 4.68 Å